Protein 6IYR (pdb70)

Solvent-accessible surface area: 16767 Å² total; per-residue (Å²): 135,6,1,0,49,18,67,30,19,11,3,6,14,20,10,159,109,83,120,48,3,80,30,74,0,32,156,23,0,79,101,0,123,68,60,58,83,13,149,15,39,90,17,16,28,64,38,27,173,111,178,90,38,76,122,12,30,0,0,2,8,7,112,69,56,101,25,0,30,95,5,1,44,12,6,23,123,75,42,127,44,100,21,25,17,116,12,35,47,27,173,10,2,88,99,0,0,0,1,0,0,5,63,26,0,57,19,63,14,0,0,37,95,0,37,132,19,0,57,14,0,36,62,48,3,56,79,0,33,107,15,2,65,101,54,18,154,30,55,8,56,48,0,0,107,56,44,178,85,27,29,31,40,152,111,12,11,0,21,6,0,0,1,5,0,0,2,1,0,0,0,43,0,0,119,33,0,35,0,67,15,30,0,0,1,0,23,12,14,0,0,2,0,0,0,9,28,1,15,0,1,34,32,33,29,0,0,44,0,2,1,32,4,0,71,2,0,76,38,3,41,55,116,6,0,16,0,39,2,48,22,30,17,105,50,0,99,138,48,14,80,93,47,39,138,104,7,15,14,0,2,13,15,0,28,97,32,2,16,0,1,6,47,60,34,0,0,84,79,0,51,46,15,0,133,178,90,71,27,147,8,117,101,38,149,23,70,21,2,4,10,2,34,38,0,100,128,3,98,77,91,1,42,80,33,1,89,57,16,66,25,119,85,19,152,22,67,0,1,0,1,18,73,24,116,70,24,78,0,75,68,0,62,13,50,11,0,10,107,2,0,55,56,20,4,92,0,23,79,1,0,94,44,0,14,133,134,31,11,0,1,0,1,2,0,0,1,35,30,54,13,30,115,5,1,73,51,0,6,96,65,65,62,24,96,11,28,23,13,13,1,0,99,120,115,74,0,6,7,57,39,0,0,25,4,0,0,51,0,18,0,42,15,1,61,13,61,21,93,29,11,132,100

Sequence (423 aa):
PAALTSALIPWTVSAKLPEALRGQAARLAEFTRGEGALRPADVAAALTRSRAALESRGVVLAEDREGFLTALDALAEAAPAAGVIEGGTVKGADRTVFVFPGQGSQWAGMAVELLDSSPVFASRLAECADALAPYVDWSLVDVLRQTEGAPGFDRVDVVQPALWAVMVSLAEVWRAAGVAPAAVIGHSQGEIAAAAVAGALSLGDAAKVSALRAKALLALAGKGGMVSVAEAADSVRERISAWGERLALASVNGPQSTVVSGDPGALDELMAACERDGVRARRINVDYASHGPQVEHIRAEVLSALSGIAPRTAEVPFLSTVTGEFVTGTDLDAEYWYRNLRNTVRFEDAVRTLLDRGHGAFVEASAHPVLTVGVQETIDAVGAPAVTQGTLRRDEGGAARFLTSLAEAWTHGVPVDWDTVRP

Structure (mmCIF, N/CA/C/O backbone):
data_6IYR
#
_entry.id   6IYR
#
_cell.length_a   123.244
_cell.length_b   123.244
_cell.length_c   78.532
_cell.angle_alpha   90.00
_cell.angle_beta   90.00
_cell.angle_gamma   90.00
#
_symmetry.space_group_name_H-M   'P 42 21 2'
#
loop_
_entity.id
_entity.type
_entity.pdbx_description
1 polymer 'Type I modular polyketide synthase'
2 non-polymer 'PHOSPHATE ION'
3 water water
#
loop_
_atom_site.group_PDB
_atom_site.id
_atom_site.type_symbol
_atom_site.label_atom_id
_atom_site.label_alt_id
_atom_site.label_comp_id
_atom_site.label_asym_id
_atom_site.label_entity_id
_atom_site.label_seq_id
_atom_site.pdbx_PDB_ins_code
_atom_site.Cartn_x
_atom_site.Cartn_y
_atom_site.Cartn_z
_atom_site.occupancy
_atom_site.B_iso_or_equiv
_atom_site.auth_seq_id
_atom_site.auth_comp_id
_atom_site.auth_asym_id
_atom_site.auth_atom_id
_atom_site.pdbx_PDB_model_num
ATOM 1 N N . PRO A 1 33 ? 116.273 72.924 -0.603 1.00 106.15 1 PRO A N 1
ATOM 2 C CA . PRO A 1 33 ? 116.961 73.884 -1.476 1.00 95.47 1 PRO A CA 1
ATOM 3 C C . PRO A 1 33 ? 118.441 74.055 -1.120 1.00 91.24 1 PRO A C 1
ATOM 4 O O . PRO A 1 33 ? 118.807 74.079 0.063 1.00 81.18 1 PRO A O 1
ATOM 8 N N . ALA A 1 34 ? 119.287 74.136 -2.143 1.00 66.96 2 ALA A N 1
ATOM 9 C CA . ALA A 1 34 ? 120.709 74.346 -1.933 1.00 63.57 2 ALA A CA 1
ATOM 10 C C . ALA A 1 34 ? 120.962 75.732 -1.341 1.00 38.74 2 ALA A C 1
ATOM 11 O O . ALA A 1 34 ? 120.321 76.724 -1.713 1.00 49.36 2 ALA A O 1
ATOM 13 N N . ALA A 1 35 ? 121.960 75.821 -0.491 1.00 39.53 3 ALA A N 1
ATOM 14 C CA . ALA A 1 35 ? 122.448 77.129 -0.079 1.00 37.37 3 ALA A CA 1
ATOM 15 C C . ALA A 1 35 ? 123.067 77.880 -1.262 1.00 50.26 3 ALA A C 1
ATOM 16 O O . ALA A 1 35 ? 122.742 79.053 -1.514 1.00 42.11 3 ALA A O 1
ATOM 18 N N . LEU A 1 36 ? 124.023 77.238 -1.934 1.00 38.82 4 LEU A N 1
ATOM 19 C CA . LEU A 1 36 ? 124.501 77.755 -3.197 1.00 41.14 4 LEU A CA 1
ATOM 20 C C . LEU A 1 36 ? 124.519 76.656 -4.229 1.00 47.95 4 LEU A C 1
ATOM 21 O O . LEU A 1 36 ? 124.857 75.509 -3.944 1.00 42.04 4 LEU A O 1
ATOM 26 N N . THR A 1 37 ? 124.440 77.087 -5.463 1.00 38.26 5 THR A N 1
ATOM 27 C CA . THR A 1 37 ? 124.535 76.185 -6.559 1.00 50.90 5 THR A CA 1
ATOM 28 C C . THR A 1 37 ? 125.431 76.840 -7.602 1.00 48.15 5 THR A C 1
ATOM 29 O O . THR A 1 37 ? 125.154 77.946 -8.061 1.00 56.71 5 THR A O 1
ATOM 33 N N . SER A 1 38 ? 126.590 76.234 -7.838 1.00 47.46 6 SER A N 1
ATOM 34 C CA . SER A 1 38 ? 127.631 76.884 -8.623 1.00 42.28 6 SER A CA 1
ATOM 35 C C . SER A 1 38 ? 128.466 75.884 -9.424 1.00 47.62 6 SER A C 1
ATOM 36 O O . SER A 1 38 ? 128.579 74.714 -9.046 1.00 40.51 6 SER A O 1
ATOM 39 N N . ALA A 1 39 ? 129.081 76.396 -10.491 1.00 43.51 7 ALA A N 1
ATOM 40 C CA . ALA A 1 39 ? 130.076 75.669 -11.306 1.00 50.72 7 ALA A CA 1
ATOM 41 C C . ALA A 1 39 ? 131.446 75.687 -10.660 1.00 45.24 7 ALA A C 1
ATOM 42 O O . ALA A 1 39 ? 132.288 74.860 -10.983 1.00 49.48 7 ALA A O 1
ATOM 44 N N . LEU A 1 40 ? 131.682 76.691 -9.811 1.00 42.77 8 LEU A N 1
ATOM 45 C CA . LEU A 1 40 ? 132.823 76.716 -8.881 1.00 40.92 8 LEU A CA 1
ATOM 46 C C . LEU A 1 40 ? 132.615 75.707 -7.775 1.00 38.86 8 LEU A C 1
ATOM 47 O O . LEU A 1 40 ? 131.632 75.784 -7.039 1.00 37.84 8 LEU A O 1
ATOM 52 N N . ILE A 1 41 ? 133.539 74.752 -7.675 1.00 40.66 9 ILE A N 1
ATOM 53 C CA . ILE A 1 41 ? 133.456 73.667 -6.715 1.00 37.17 9 ILE A CA 1
ATOM 54 C C . ILE A 1 41 ? 134.591 73.740 -5.675 1.00 39.15 9 ILE A C 1
ATOM 55 O O . ILE A 1 41 ? 135.745 73.968 -6.015 1.00 39.92 9 ILE A O 1
ATOM 60 N N . PRO A 1 42 ? 134.252 73.556 -4.392 1.00 40.56 10 PRO A N 1
ATOM 61 C CA . PRO A 1 42 ? 135.250 73.656 -3.346 1.00 40.25 10 PRO A CA 1
ATOM 62 C C . PRO A 1 42 ? 135.871 72.300 -3.060 1.00 36.44 10 PRO A C 1
ATOM 63 O O . PRO A 1 42 ? 135.142 71.323 -2.906 1.00 35.48 10 PRO A O 1
ATOM 67 N N . TRP A 1 43 ? 137.199 72.250 -2.945 1.00 30.96 11 TRP A N 1
ATOM 68 C CA . TRP A 1 43 ? 137.834 71.090 -2.369 1.00 39.68 11 TRP A CA 1
ATOM 69 C C . TRP A 1 43 ? 138.446 71.551 -1.090 1.00 35.84 11 TRP A C 1
ATOM 70 O O . TRP A 1 43 ? 139.190 72.547 -1.082 1.00 36.56 11 TRP A O 1
ATOM 81 N N . THR A 1 44 ? 138.199 70.798 -0.023 1.00 28.61 12 THR A N 1
ATOM 82 C CA . THR A 1 44 ? 138.696 71.149 1.280 1.00 35.77 12 THR A CA 1
ATOM 83 C C . THR A 1 44 ? 139.795 70.188 1.695 1.00 38.44 12 THR A C 1
ATOM 84 O O . THR A 1 44 ? 139.771 69.025 1.369 1.00 40.78 12 THR A O 1
ATOM 88 N N . VAL A 1 45 ? 140.797 70.706 2.364 1.00 37.41 13 VAL A N 1
ATOM 89 C CA . VAL A 1 45 ? 141.778 69.863 2.962 1.00 43.00 13 VAL A CA 1
ATOM 90 C C . VAL A 1 45 ? 142.143 70.435 4.331 1.00 50.71 13 VAL A C 1
ATOM 91 O O . VAL A 1 45 ? 141.942 71.631 4.577 1.00 43.76 13 VAL A O 1
ATOM 95 N N . SER A 1 46 ? 142.606 69.586 5.250 1.00 41.77 14 SER A N 1
ATOM 96 C CA . SER A 1 46 ? 143.129 70.078 6.520 1.00 46.88 14 SER A CA 1
ATOM 97 C C . SER A 1 46 ? 144.268 69.219 7.043 1.00 49.09 14 SER A C 1
ATOM 98 O O . SER A 1 46 ? 144.385 68.063 6.692 1.00 55.95 14 SER A O 1
ATOM 101 N N . ALA A 1 47 ? 145.064 69.770 7.943 1.00 49.97 15 ALA A N 1
ATOM 102 C CA . ALA A 1 47 ? 146.112 69.011 8.604 1.00 48.29 15 ALA A CA 1
ATOM 103 C C . ALA A 1 47 ? 146.307 69.560 10.008 1.00 62.49 15 ALA A C 1
ATOM 104 O O . ALA A 1 47 ? 145.657 70.525 10.416 1.00 47.33 15 ALA A O 1
ATOM 106 N N . LYS A 1 48 ? 147.260 68.989 10.726 1.00 53.58 16 LYS A N 1
ATOM 107 C CA . LYS A 1 48 ? 147.536 69.437 12.061 1.00 59.24 16 LYS A CA 1
ATOM 108 C C . LYS A 1 48 ? 148.420 70.646 12.030 1.00 52.93 16 LYS A C 1
ATOM 109 O O . LYS A 1 48 ? 148.352 71.466 12.921 1.00 57.10 16 LYS A O 1
ATOM 115 N N . LEU A 1 49 ? 149.193 70.823 10.970 1.00 49.84 17 LEU A N 1
ATOM 116 C CA . LEU A 1 49 ? 150.002 72.029 10.861 1.00 49.30 17 LEU A CA 1
ATOM 117 C C . LEU A 1 49 ? 150.017 72.601 9.458 1.00 45.70 17 LEU A C 1
ATOM 118 O O . LEU A 1 49 ? 149.745 71.891 8.500 1.00 52.21 17 LEU A O 1
ATOM 123 N N . PRO A 1 50 ? 150.433 73.868 9.330 1.00 44.71 18 PRO A N 1
ATOM 124 C CA . PRO A 1 50 ? 150.571 74.487 8.017 1.00 56.50 18 PRO A CA 1
ATOM 125 C C . PRO A 1 50 ? 151.365 73.602 7.056 1.00 59.36 18 PRO A C 1
ATOM 126 O O . PRO A 1 50 ? 150.863 73.227 6.002 1.00 54.81 18 PRO A O 1
ATOM 130 N N . GLU A 1 51 ? 152.529 73.151 7.501 1.00 57.76 19 GLU A N 1
ATOM 131 C CA . GLU A 1 51 ? 153.455 72.483 6.618 1.00 63.23 19 GLU A CA 1
ATOM 132 C C . GLU A 1 51 ? 152.854 71.190 6.106 1.00 55.10 19 GLU A C 1
ATOM 133 O O . GLU A 1 51 ? 152.984 70.873 4.929 1.00 49.72 19 GLU A O 1
ATOM 139 N N . ALA A 1 52 ? 152.195 70.439 6.980 1.00 45.26 20 ALA A N 1
ATOM 140 C CA . ALA A 1 52 ? 151.490 69.256 6.535 1.00 41.16 20 ALA A CA 1
ATOM 141 C C . ALA A 1 52 ? 150.282 69.600 5.654 1.00 48.33 20 ALA A C 1
ATOM 142 O O . ALA A 1 52 ? 149.907 68.801 4.796 1.00 38.53 20 ALA A O 1
ATOM 144 N N . LEU A 1 53 ? 149.617 70.728 5.921 1.00 43.19 21 LEU A N 1
ATOM 145 C CA . LEU A 1 53 ? 148.543 71.169 5.038 1.00 41.57 21 LEU A CA 1
ATOM 146 C C . LEU A 1 53 ? 149.103 71.284 3.627 1.00 38.08 21 LEU A C 1
ATOM 147 O O . LEU A 1 53 ? 148.459 70.883 2.674 1.00 37.79 21 LEU A O 1
ATOM 152 N N . ARG A 1 54 ? 150.267 71.907 3.498 1.00 38.91 22 ARG A N 1
ATOM 153 C CA . ARG A 1 54 ? 150.846 72.165 2.198 1.00 42.39 22 ARG A CA 1
ATOM 154 C C . ARG A 1 54 ? 151.224 70.853 1.508 1.00 47.72 22 ARG A C 1
ATOM 155 O O . ARG A 1 54 ? 151.089 70.719 0.292 1.00 44.33 22 ARG A O 1
ATOM 163 N N . GLY A 1 55 ? 151.584 69.860 2.311 1.00 41.33 23 GLY A N 1
ATOM 164 C CA . GLY A 1 55 ? 151.778 68.513 1.826 1.00 48.30 23 GLY A CA 1
ATOM 165 C C . GLY A 1 55 ? 150.519 67.854 1.306 1.00 47.11 23 GLY A C 1
ATOM 166 O O . GLY A 1 55 ? 150.544 67.097 0.334 1.00 43.72 23 GLY A O 1
ATOM 167 N N . GLN A 1 56 ? 149.428 68.016 2.020 1.00 43.95 24 GLN A N 1
ATOM 168 C CA . GLN A 1 56 ? 148.145 67.528 1.518 1.00 41.26 24 GLN A CA 1
ATOM 169 C C . GLN A 1 56 ? 147.773 68.162 0.181 1.00 40.06 24 GLN A C 1
ATOM 170 O O . GLN A 1 56 ? 147.221 67.510 -0.703 1.00 39.86 24 GLN A O 1
ATOM 176 N N . ALA A 1 57 ? 148.023 69.458 0.054 1.00 37.62 25 ALA A N 1
ATOM 177 C CA . ALA A 1 57 ? 147.800 70.140 -1.209 1.00 40.21 25 ALA A CA 1
ATOM 178 C C . ALA A 1 57 ? 148.629 69.510 -2.355 1.00 40.97 25 ALA A C 1
ATOM 179 O O . ALA A 1 57 ? 148.115 69.291 -3.442 1.00 36.01 25 ALA A O 1
ATOM 181 N N . ALA A 1 58 ? 149.875 69.159 -2.073 1.00 41.49 26 ALA A N 1
ATOM 182 C CA . ALA A 1 58 ? 150.761 68.576 -3.075 1.00 40.91 26 ALA A CA 1
ATOM 183 C C . ALA A 1 58 ? 150.329 67.178 -3.441 1.00 37.95 26 ALA A C 1
ATOM 184 O O . ALA A 1 58 ? 150.255 66.868 -4.611 1.00 41.87 26 ALA A O 1
ATOM 186 N N . ARG A 1 59 ? 149.927 66.377 -2.457 1.00 37.04 27 ARG A N 1
ATOM 187 C CA . ARG A 1 59 ? 149.383 65.055 -2.737 1.00 36.63 27 ARG A CA 1
ATOM 188 C C . ARG A 1 59 ? 148.156 65.142 -3.624 1.00 47.46 27 ARG A C 1
ATOM 189 O O . ARG A 1 59 ? 147.978 64.334 -4.528 1.00 36.46 27 ARG A O 1
ATOM 197 N N . LEU A 1 60 ? 147.275 66.079 -3.312 1.00 39.50 28 LEU A N 1
ATOM 198 C CA . LEU A 1 60 ? 146.075 66.256 -4.094 1.00 41.33 28 LEU A CA 1
ATOM 199 C C . LEU A 1 60 ? 146.439 66.677 -5.491 1.00 33.83 28 LEU A C 1
ATOM 200 O O . LEU A 1 60 ? 145.880 66.197 -6.431 1.00 29.62 28 LEU A O 1
ATOM 205 N N . ALA A 1 61 ? 147.416 67.559 -5.604 1.00 31.91 29 ALA A N 1
ATOM 206 C CA . ALA A 1 61 ? 147.877 68.038 -6.885 1.00 33.12 29 ALA A CA 1
ATOM 207 C C . ALA A 1 61 ? 148.457 66.890 -7.700 1.00 33.44 29 ALA A C 1
ATOM 208 O O . ALA A 1 61 ? 148.217 66.793 -8.876 1.00 33.87 29 ALA A O 1
ATOM 210 N N . GLU A 1 62 ? 149.195 65.998 -7.054 1.00 36.38 30 GLU A N 1
ATOM 211 C CA . GLU A 1 62 ? 149.770 64.859 -7.741 1.00 38.42 30 GLU A CA 1
ATOM 212 C C . GLU A 1 62 ? 148.660 63.980 -8.299 1.00 39.44 30 GLU A C 1
ATOM 213 O O . GLU A 1 62 ? 148.721 63.536 -9.426 1.00 36.36 30 GLU A O 1
ATOM 219 N N . PHE A 1 63 ? 147.622 63.770 -7.511 1.00 39.06 31 PHE A N 1
ATOM 220 C CA . PHE A 1 63 ? 146.511 62.981 -7.958 1.00 38.80 31 PHE A CA 1
ATOM 221 C C . PHE A 1 63 ? 145.790 63.586 -9.159 1.00 35.05 31 PHE A C 1
ATOM 222 O O . PHE A 1 63 ? 145.457 62.871 -10.085 1.00 37.50 31 PHE A O 1
ATOM 230 N N . THR A 1 64 ? 145.539 64.890 -9.147 1.00 33.71 32 THR A N 1
ATOM 231 C CA . THR A 1 64 ? 144.849 65.512 -10.274 1.00 34.23 32 THR A CA 1
ATOM 232 C C . THR A 1 64 ? 145.690 65.571 -11.535 1.00 33.79 32 THR A C 1
ATOM 233 O O . THR A 1 64 ? 145.177 65.529 -12.623 1.00 30.60 32 THR A O 1
ATOM 237 N N . ARG A 1 65 ? 146.996 65.645 -11.365 1.00 31.63 33 ARG A N 1
ATOM 238 C CA . ARG A 1 65 ? 147.905 65.684 -12.492 1.00 33.61 33 ARG A CA 1
ATOM 239 C C . ARG A 1 65 ? 147.783 64.421 -13.341 1.00 31.57 33 ARG A C 1
ATOM 240 O O . ARG A 1 65 ? 147.849 64.495 -14.541 1.00 36.36 33 ARG A O 1
ATOM 248 N N . GLY A 1 66 ? 147.631 63.269 -12.710 1.00 28.85 34 GLY A N 1
ATOM 249 C CA . GLY A 1 66 ? 147.494 62.034 -13.437 1.00 37.51 34 GLY A CA 1
ATOM 250 C C . GLY A 1 66 ? 146.063 61.622 -13.698 1.00 39.16 34 GLY A C 1
ATOM 251 O O . GLY A 1 66 ? 145.822 60.572 -14.248 1.00 34.83 34 GLY A O 1
ATOM 252 N N . GLU A 1 67 ? 145.117 62.420 -13.242 1.00 32.70 35 GLU A N 1
ATOM 253 C CA . GLU A 1 67 ? 143.713 62.071 -13.399 1.00 44.32 35 GLU A CA 1
ATOM 254 C C . GLU A 1 67 ? 143.022 62.035 -14.760 1.00 40.55 35 GLU A C 1
ATOM 255 O O . GLU A 1 67 ? 142.354 61.058 -15.057 1.00 66.60 35 GLU A O 1
ATOM 261 N N . GLY A 1 68 ? 143.195 63.022 -15.615 1.00 36.67 36 GLY A N 1
ATOM 262 C CA . GLY A 1 68 ? 142.520 62.932 -16.897 1.00 47.56 36 GLY A CA 1
ATOM 263 C C . GLY A 1 68 ? 141.030 63.208 -16.852 1.00 52.23 36 GLY A C 1
ATOM 264 O O . GLY A 1 68 ? 140.606 64.338 -17.021 1.00 54.89 36 GLY A O 1
ATOM 265 N N . ALA A 1 69 ? 140.217 62.174 -16.704 1.00 45.18 37 ALA A N 1
ATOM 266 C CA . ALA A 1 69 ? 138.775 62.376 -16.634 1.00 44.15 37 ALA A CA 1
ATOM 267 C C . ALA A 1 69 ? 138.298 62.630 -15.207 1.00 39.58 37 ALA A C 1
ATOM 268 O O . ALA A 1 69 ? 137.505 61.894 -14.680 1.00 50.35 37 ALA A O 1
ATOM 270 N N . LEU A 1 70 ? 138.751 63.712 -14.611 1.00 46.91 38 LEU A N 1
ATOM 271 C CA . LEU A 1 70 ? 138.418 64.035 -13.249 1.00 48.73 38 LEU A CA 1
ATOM 272 C C . LEU A 1 70 ? 136.977 64.455 -13.057 1.00 42.97 38 LEU A C 1
ATOM 273 O O . LEU A 1 70 ? 136.446 65.214 -13.841 1.00 38.50 38 LEU A O 1
ATOM 278 N N . ARG A 1 71 ? 136.354 63.940 -12.007 1.00 42.52 39 ARG A N 1
ATOM 279 C CA . ARG A 1 71 ? 135.001 64.367 -11.636 1.00 45.02 39 ARG A CA 1
ATOM 280 C C . ARG A 1 71 ? 135.048 65.238 -10.359 1.00 38.83 39 ARG A C 1
ATOM 281 O O . ARG A 1 71 ? 135.148 64.724 -9.255 1.00 44.95 39 ARG A O 1
ATOM 289 N N . PRO A 1 72 ? 135.092 66.563 -10.511 1.00 40.79 40 PRO A N 1
ATOM 290 C CA . PRO A 1 72 ? 135.433 67.413 -9.341 1.00 44.52 40 PRO A CA 1
ATOM 291 C C . PRO A 1 72 ? 134.409 67.379 -8.179 1.00 37.98 40 PRO A C 1
ATOM 292 O O . PRO A 1 72 ? 134.814 67.318 -7.012 1.00 43.16 40 PRO A O 1
ATOM 296 N N . ALA A 1 73 ? 133.128 67.214 -8.510 1.00 41.74 41 ALA A N 1
ATOM 297 C CA . ALA A 1 73 ? 132.103 66.955 -7.493 1.00 41.02 41 ALA A CA 1
ATOM 298 C C . ALA A 1 73 ? 132.372 65.681 -6.708 1.00 39.71 41 ALA A C 1
ATOM 299 O O . ALA A 1 73 ? 132.298 65.673 -5.467 1.00 46.16 41 ALA A O 1
ATOM 301 N N . ASP A 1 74 ? 132.867 64.651 -7.388 1.00 45.10 42 ASP A N 1
ATOM 302 C CA . ASP A 1 74 ? 133.202 63.399 -6.704 1.00 41.42 42 ASP A CA 1
ATOM 303 C C . ASP A 1 74 ? 134.372 63.603 -5.760 1.00 42.33 42 ASP A C 1
ATOM 304 O O . ASP A 1 74 ? 134.432 63.024 -4.679 1.00 47.13 42 ASP A O 1
ATOM 309 N N . VAL A 1 75 ? 135.375 64.335 -6.226 1.00 41.99 43 VAL A N 1
ATOM 310 C CA . VAL A 1 75 ? 136.530 64.612 -5.382 1.00 41.89 43 VAL A CA 1
ATOM 311 C C . VAL A 1 75 ? 136.107 65.383 -4.118 1.00 40.99 43 VAL A C 1
ATOM 312 O O . VAL A 1 75 ? 136.621 65.107 -3.016 1.00 40.97 43 VAL A O 1
ATOM 316 N N . ALA A 1 76 ? 135.291 66.428 -4.299 1.00 40.13 44 ALA A N 1
ATOM 317 C CA . ALA A 1 76 ? 134.906 67.285 -3.163 1.00 42.76 44 ALA A CA 1
ATOM 318 C C . ALA A 1 76 ? 134.173 66.457 -2.114 1.00 45.91 44 ALA A C 1
ATOM 319 O O . ALA A 1 76 ? 134.547 66.470 -0.945 1.00 48.71 44 ALA A O 1
ATOM 321 N N . ALA A 1 77 ? 133.195 65.673 -2.574 1.00 47.47 45 ALA A N 1
ATOM 322 C CA . ALA A 1 77 ? 132.491 64.695 -1.734 1.00 47.02 45 ALA A CA 1
ATOM 323 C C . ALA A 1 77 ? 133.479 63.880 -0.908 1.00 55.72 45 ALA A C 1
ATOM 324 O O . ALA A 1 77 ? 133.382 63.780 0.325 1.00 57.91 45 ALA A O 1
ATOM 326 N N . ALA A 1 78 ? 134.482 63.355 -1.598 1.00 55.38 46 ALA A N 1
ATOM 327 C CA . ALA A 1 78 ? 135.418 62.446 -0.995 1.00 44.38 46 ALA A CA 1
ATOM 328 C C . ALA A 1 78 ? 136.254 63.141 0.049 1.00 49.69 46 ALA A C 1
ATOM 329 O O . ALA A 1 78 ? 136.755 62.509 0.963 1.00 54.68 46 ALA A O 1
ATOM 331 N N . LEU A 1 79 ? 136.498 64.423 -0.147 1.00 46.88 47 LEU A N 1
ATOM 332 C CA . LEU A 1 79 ? 137.330 65.162 0.781 1.00 54.37 47 LEU A CA 1
ATOM 333 C C . LEU A 1 79 ? 136.611 65.481 2.088 1.00 48.65 47 LEU A C 1
ATOM 334 O O . LEU A 1 79 ? 137.241 65.568 3.122 1.00 58.07 47 LEU A O 1
ATOM 339 N N . THR A 1 80 ? 135.296 65.648 2.018 1.00 57.19 48 THR A N 1
ATOM 340 C CA . THR A 1 80 ? 134.487 65.989 3.190 1.00 63.78 48 THR A CA 1
ATOM 341 C C . THR A 1 80 ? 133.730 64.830 3.828 1.00 59.37 48 THR A C 1
ATOM 342 O O . THR A 1 80 ? 134.287 63.756 4.031 1.00 66.26 48 THR A O 1
ATOM 346 N N . ARG A 1 81 ? 132.459 65.093 4.138 1.00 30.00 49 ARG A N 1
ATOM 347 C CA . ARG A 1 81 ? 131.515 64.180 4.798 1.00 30.00 49 ARG A CA 1
ATOM 348 C C . ARG A 1 81 ? 131.919 63.785 6.220 1.00 30.00 49 ARG A C 1
ATOM 349 O O . ARG A 1 81 ? 132.100 64.643 7.092 1.00 30.00 49 ARG A O 1
ATOM 357 N N . SER A 1 82 ? 132.064 62.487 6.444 1.00 30.00 50 SER A N 1
ATOM 358 C CA . SER A 1 82 ? 132.385 61.971 7.767 1.00 30.00 50 SER A CA 1
ATOM 359 C C . SER A 1 82 ? 133.699 62.479 8.348 1.00 30.00 50 SER A C 1
ATOM 360 O O . SER A 1 82 ? 133.780 62.713 9.554 1.00 30.00 50 SER A O 1
ATOM 363 N N . ARG A 1 83 ? 134.722 62.658 7.518 1.00 30.00 51 ARG A N 1
ATOM 364 C CA . ARG A 1 83 ? 136.012 63.080 8.056 1.00 30.00 51 ARG A CA 1
ATOM 365 C C . ARG A 1 83 ? 135.927 64.407 8.797 1.00 30.00 51 ARG A C 1
ATOM 366 O O . ARG A 1 83 ? 135.396 65.398 8.287 1.00 30.00 51 ARG A O 1
ATOM 374 N N . ALA A 1 84 ? 136.495 64.412 10.000 1.00 30.00 52 ALA A N 1
ATOM 375 C CA . ALA A 1 84 ? 136.526 65.591 10.840 1.00 30.00 52 ALA A CA 1
ATOM 376 C C . ALA A 1 84 ? 137.793 66.291 10.442 1.00 30.00 52 ALA A C 1
ATOM 377 O O . ALA A 1 84 ? 138.864 65.696 10.381 1.00 30.00 52 ALA A O 1
ATOM 379 N N . ALA A 1 85 ? 137.653 67.571 10.173 1.00 69.86 53 ALA A N 1
ATOM 380 C CA . ALA A 1 85 ? 138.746 68.385 9.682 1.00 57.41 53 ALA A CA 1
ATOM 381 C C . ALA A 1 85 ? 139.611 68.936 10.802 1.00 57.24 53 ALA A C 1
ATOM 382 O O . ALA A 1 85 ? 139.116 69.336 11.840 1.00 53.97 53 ALA A O 1
ATOM 384 N N . LEU A 1 86 ? 140.910 68.966 10.551 1.00 46.92 54 LEU A N 1
ATOM 385 C CA . LEU A 1 86 ? 141.914 69.430 11.497 1.00 53.61 54 LEU A CA 1
ATOM 386 C C . LEU A 1 86 ? 142.095 70.946 11.594 1.00 46.37 54 LEU A C 1
ATOM 387 O O . LEU A 1 86 ? 141.477 71.684 10.864 1.00 62.26 54 LEU A O 1
ATOM 392 N N . GLU A 1 87 ? 142.911 71.385 12.542 1.00 49.34 55 GLU A N 1
ATOM 393 C CA . GLU A 1 87 ? 143.180 72.796 12.804 1.00 46.61 55 GLU A CA 1
ATOM 394 C C . GLU A 1 87 ? 143.733 73.690 11.687 1.00 52.49 55 GLU A C 1
ATOM 395 O O . GLU A 1 87 ? 143.364 74.840 11.598 1.00 44.45 55 GLU A O 1
ATOM 401 N N . SER A 1 88 ? 144.645 73.194 10.873 1.00 40.29 56 SER A N 1
ATOM 402 C CA . SER A 1 88 ? 145.196 74.006 9.814 1.00 41.59 56 SER A CA 1
ATOM 403 C C . SER A 1 88 ? 144.515 73.628 8.477 1.00 45.97 56 SER A C 1
ATOM 404 O O . SER A 1 88 ? 144.275 72.442 8.209 1.00 42.04 56 SER A O 1
ATOM 407 N N . ARG A 1 89 ? 143.926 74.619 7.800 1.00 41.70 57 ARG A N 1
ATOM 408 C CA . ARG A 1 89 ? 142.916 74.317 6.761 1.00 34.79 57 ARG A CA 1
ATOM 409 C C . ARG A 1 89 ? 143.114 75.083 5.459 1.00 37.20 57 ARG A C 1
ATOM 410 O O . ARG A 1 89 ? 143.712 76.170 5.436 1.00 38.23 57 ARG A O 1
ATOM 418 N N . GLY A 1 90 ? 142.588 74.510 4.372 1.00 30.92 58 GLY A N 1
ATOM 419 C CA . GLY A 1 90 ? 142.755 75.093 3.052 1.00 32.82 58 GLY A CA 1
ATOM 420 C C . GLY A 1 90 ? 141.586 74.712 2.174 1.00 27.24 58 GLY A C 1
ATOM 421 O O . GLY A 1 90 ? 140.957 73.670 2.370 1.00 29.67 58 GLY A O 1
ATOM 422 N N . VAL A 1 91 ? 141.217 75.613 1.268 1.00 29.00 59 VAL A N 1
ATOM 423 C CA . VAL A 1 91 ? 140.152 75.331 0.320 1.00 28.54 59 VAL A CA 1
ATOM 424 C C . VAL A 1 91 ? 140.619 75.817 -1.032 1.00 31.85 59 VAL A C 1
ATOM 425 O O . VAL A 1 91 ? 141.217 76.898 -1.137 1.00 33.36 59 VAL A O 1
ATOM 429 N N . VAL A 1 92 ? 140.360 75.033 -2.079 1.00 31.18 60 VAL A N 1
ATOM 430 C CA . VAL A 1 92 ? 140.530 75.571 -3.427 1.00 31.94 60 VAL A CA 1
ATOM 431 C C . VAL A 1 92 ? 139.241 75.523 -4.154 1.00 26.36 60 VAL A C 1
ATOM 432 O O . VAL A 1 92 ? 138.417 74.652 -3.898 1.00 32.60 60 VAL A O 1
ATOM 436 N N . LEU A 1 93 ? 138.995 76.549 -4.954 1.00 29.24 61 LEU A N 1
ATOM 437 C CA . LEU A 1 93 ? 137.734 76.655 -5.691 1.00 29.02 61 LEU A CA 1
ATOM 438 C C . LEU A 1 93 ? 138.124 76.665 -7.129 1.00 29.57 61 LEU A C 1
ATOM 439 O O . LEU A 1 93 ? 138.893 77.524 -7.528 1.00 30.43 61 LEU A O 1
ATOM 444 N N . ALA A 1 94 ? 137.463 75.863 -7.939 1.00 32.90 62 ALA A N 1
ATOM 445 C CA . ALA A 1 94 ? 137.721 75.933 -9.361 1.00 36.50 62 ALA A CA 1
ATOM 446 C C . ALA A 1 94 ? 136.609 75.186 -10.062 1.00 31.66 62 ALA A C 1
ATOM 447 O O . ALA A 1 94 ? 135.835 74.460 -9.429 1.00 32.35 62 ALA A O 1
ATOM 449 N N . GLU A 1 95 ? 136.494 75.462 -11.354 1.00 34.18 63 GLU A N 1
ATOM 450 C CA . GLU A 1 95 ? 135.442 74.941 -12.214 1.00 34.20 63 GLU A CA 1
ATOM 451 C C . GLU A 1 95 ? 135.883 73.718 -12.958 1.00 39.25 63 GLU A C 1
ATOM 452 O O . GLU A 1 95 ? 135.048 72.952 -13.378 1.00 43.64 63 GLU A O 1
ATOM 458 N N . ASP A 1 96 ? 137.189 73.525 -13.121 1.00 37.02 64 ASP A N 1
ATOM 459 C CA . ASP A 1 96 ? 137.707 72.363 -13.844 1.00 36.20 64 ASP A CA 1
ATOM 460 C C . ASP A 1 96 ? 139.047 71.851 -13.329 1.00 40.52 64 ASP A C 1
ATOM 461 O O . ASP A 1 96 ? 139.733 72.506 -12.548 1.00 33.51 64 ASP A O 1
ATOM 466 N N . ARG A 1 97 ? 139.466 70.724 -13.884 1.00 42.09 65 ARG A N 1
ATOM 467 C CA . ARG A 1 97 ? 140.760 70.126 -13.571 1.00 40.01 65 ARG A CA 1
ATOM 468 C C . ARG A 1 97 ? 141.901 71.115 -13.556 1.00 35.44 65 ARG A C 1
ATOM 469 O O . ARG A 1 97 ? 142.736 71.111 -12.657 1.00 34.99 65 ARG A O 1
ATOM 477 N N . GLU A 1 98 ? 141.994 71.908 -14.606 1.00 31.96 66 GLU A N 1
ATOM 478 C CA . GLU A 1 98 ? 143.132 72.759 -14.796 1.00 35.86 66 GLU A CA 1
ATOM 479 C C . GLU A 1 98 ? 143.118 73.861 -13.723 1.00 42.26 66 GLU A C 1
ATOM 480 O O . GLU A 1 98 ? 144.159 74.214 -13.177 1.00 38.61 66 GLU A O 1
ATOM 486 N N . GLY A 1 99 ? 141.921 74.311 -13.344 1.00 34.87 67 GLY A N 1
ATOM 487 C CA . GLY A 1 99 ? 141.773 75.322 -12.285 1.00 32.20 67 GLY A CA 1
ATOM 488 C C . GLY A 1 99 ? 142.180 74.779 -10.934 1.00 28.90 67 GLY A C 1
ATOM 489 O O . GLY A 1 99 ? 142.933 75.422 -10.207 1.00 34.24 67 GLY A O 1
ATOM 490 N N . PHE A 1 100 ? 141.775 73.546 -10.633 1.00 27.89 68 PHE A N 1
ATOM 491 C CA . PHE A 1 100 ? 142.254 72.883 -9.432 1.00 32.78 68 PHE A CA 1
ATOM 492 C C . PHE A 1 100 ? 143.756 72.733 -9.376 1.00 42.28 68 PHE A C 1
ATOM 493 O O . PHE A 1 100 ? 144.381 72.905 -8.318 1.00 33.63 68 PHE A O 1
ATOM 501 N N . LEU A 1 101 ? 144.362 72.484 -10.527 1.00 37.09 69 LEU A N 1
ATOM 502 C CA . LEU A 1 101 ? 145.816 72.339 -10.556 1.00 34.42 69 LEU A CA 1
ATOM 503 C C . LEU A 1 101 ? 146.498 73.648 -10.193 1.00 28.99 69 LEU A C 1
ATOM 504 O O . LEU A 1 101 ? 147.427 73.678 -9.388 1.00 31.76 69 LEU A O 1
ATOM 509 N N . THR A 1 102 ? 146.115 74.732 -10.862 1.00 29.67 70 THR A N 1
ATOM 510 C CA . THR A 1 102 ? 146.685 76.026 -10.594 1.00 37.59 70 THR A CA 1
ATOM 511 C C . THR A 1 102 ? 146.504 76.408 -9.131 1.00 38.20 70 THR A C 1
ATOM 512 O O . THR A 1 102 ? 147.418 76.932 -8.501 1.00 38.33 70 THR A O 1
ATOM 516 N N . ALA A 1 103 ? 145.324 76.143 -8.585 1.00 36.27 71 ALA A N 1
ATOM 517 C CA . ALA A 1 103 ? 145.044 76.541 -7.197 1.00 33.50 71 ALA A CA 1
ATOM 518 C C . ALA A 1 103 ? 145.807 75.662 -6.195 1.00 34.26 71 ALA A C 1
ATOM 519 O O . ALA A 1 103 ? 146.464 76.177 -5.299 1.00 33.90 71 ALA A O 1
ATOM 521 N N . LEU A 1 104 ? 145.868 74.356 -6.441 1.00 31.53 72 LEU A N 1
ATOM 522 C CA . LEU A 1 104 ? 146.598 73.476 -5.535 1.00 34.64 72 LEU A CA 1
ATOM 523 C C . LEU A 1 104 ? 148.112 73.697 -5.533 1.00 34.13 72 LEU A C 1
ATOM 524 O O . LEU A 1 104 ? 148.785 73.472 -4.540 1.00 33.10 72 LEU A O 1
ATOM 529 N N . ASP A 1 105 ? 148.668 74.049 -6.668 1.00 35.97 73 ASP A N 1
ATOM 530 C CA . ASP A 1 105 ? 150.091 74.255 -6.728 1.00 36.43 73 ASP A CA 1
ATOM 531 C C . ASP A 1 105 ? 150.423 75.508 -5.919 1.00 43.63 73 ASP A C 1
ATOM 532 O O . ASP A 1 105 ? 151.429 75.543 -5.204 1.00 36.48 73 ASP A O 1
ATOM 537 N N . ALA A 1 106 ? 149.570 76.529 -6.033 1.00 35.68 74 ALA A N 1
ATOM 538 C CA . ALA A 1 106 ? 149.756 77.741 -5.229 1.00 41.34 74 ALA A CA 1
ATOM 539 C C . ALA A 1 106 ? 149.615 77.443 -3.740 1.00 35.51 74 ALA A C 1
ATOM 540 O O . ALA A 1 106 ? 150.432 77.871 -2.931 1.00 44.15 74 ALA A O 1
ATOM 542 N N . LEU A 1 107 ? 148.598 76.674 -3.383 1.00 38.67 75 LEU A N 1
ATOM 543 C CA . LEU A 1 107 ? 148.404 76.297 -1.999 1.00 35.98 75 LEU A CA 1
ATOM 544 C C . LEU A 1 107 ? 149.615 75.533 -1.483 1.00 46.35 75 LEU A C 1
ATOM 545 O O . LEU A 1 107 ? 150.085 75.757 -0.361 1.00 41.94 75 LEU A O 1
ATOM 550 N N . ALA A 1 108 ? 150.184 74.661 -2.306 1.00 44.16 76 ALA A N 1
ATOM 551 C CA . ALA A 1 108 ? 151.235 73.788 -1.790 1.00 41.16 76 ALA A CA 1
ATOM 552 C C . ALA A 1 108 ? 152.521 74.575 -1.657 1.00 38.85 76 ALA A C 1
ATOM 553 O O . ALA A 1 108 ? 153.372 74.213 -0.870 1.00 48.58 76 ALA A O 1
ATOM 555 N N . GLU A 1 109 ? 152.628 75.697 -2.353 1.00 41.86 77 GLU A N 1
ATOM 556 C CA . GLU A 1 109 ? 153.833 76.520 -2.299 1.00 56.09 77 GLU A CA 1
ATOM 557 C C . GLU A 1 109 ? 153.655 77.771 -1.433 1.00 54.33 77 GLU A C 1
ATOM 558 O O . GLU A 1 109 ? 154.389 78.731 -1.593 1.00 55.67 77 GLU A O 1
ATOM 564 N N . ALA A 1 110 ? 152.598 77.813 -0.630 1.00 58.18 78 ALA A N 1
ATOM 565 C CA . ALA A 1 110 ? 152.203 79.039 0.059 1.00 51.55 78 ALA A CA 1
ATOM 566 C C . ALA A 1 110 ? 152.260 80.272 -0.823 1.00 53.79 78 ALA A C 1
ATOM 567 O O . ALA A 1 110 ? 152.694 81.325 -0.381 1.00 55.79 78 ALA A O 1
ATOM 569 N N . ALA A 1 111 ? 151.820 80.164 -2.066 1.00 50.40 79 ALA A N 1
ATOM 570 C CA . ALA A 1 111 ? 151.671 81.356 -2.868 1.00 54.98 79 ALA A CA 1
ATOM 571 C C . ALA A 1 111 ? 150.212 81.721 -2.883 1.00 51.93 79 ALA A C 1
ATOM 572 O O . ALA A 1 111 ? 149.349 80.880 -2.677 1.00 55.37 79 ALA A O 1
ATOM 574 N N . PRO A 1 112 ? 149.930 83.001 -3.073 1.00 55.57 80 PRO A N 1
ATOM 575 C CA . PRO A 1 112 ? 148.529 83.329 -2.950 1.00 58.79 80 PRO A CA 1
ATOM 576 C C . PRO A 1 112 ? 147.930 83.442 -4.331 1.00 55.43 80 PRO A C 1
ATOM 577 O O . PRO A 1 112 ? 148.625 83.821 -5.256 1.00 43.51 80 PRO A O 1
ATOM 581 N N . ALA A 1 113 ? 146.665 83.078 -4.485 1.00 48.47 81 ALA A N 1
ATOM 582 C CA . ALA A 1 113 ? 146.013 83.194 -5.772 1.00 50.08 81 ALA A CA 1
ATOM 583 C C . ALA A 1 113 ? 144.512 83.155 -5.572 1.00 48.51 81 ALA A C 1
ATOM 584 O O . ALA A 1 113 ? 144.024 82.630 -4.570 1.00 44.74 81 ALA A O 1
ATOM 586 N N . ALA A 1 114 ? 143.799 83.616 -6.590 1.00 51.62 82 ALA A N 1
ATOM 587 C CA . ALA A 1 114 ? 142.350 83.489 -6.674 1.00 52.04 82 ALA A CA 1
ATOM 588 C C . ALA A 1 114 ? 141.911 82.043 -6.470 1.00 48.41 82 ALA A C 1
ATOM 589 O O . ALA A 1 114 ? 142.637 81.108 -6.818 1.00 42.46 82 ALA A O 1
ATOM 591 N N . GLY A 1 115 ? 140.799 81.868 -5.770 1.00 41.19 83 GLY A N 1
ATOM 592 C CA . GLY A 1 115 ? 140.284 80.543 -5.442 1.00 40.58 83 GLY A CA 1
ATOM 593 C C . GLY A 1 115 ? 141.164 79.698 -4.542 1.00 31.43 83 GLY A C 1
ATOM 594 O O . GLY A 1 115 ? 140.922 78.514 -4.377 1.00 32.52 83 GLY A O 1
ATOM 595 N N . VAL A 1 116 ? 142.195 80.292 -3.968 1.00 37.58 84 VAL A N 1
ATOM 596 C CA . VAL A 1 116 ? 142.943 79.649 -2.906 1.00 33.38 84 VAL A CA 1
ATOM 597 C C . VAL A 1 116 ? 142.680 80.338 -1.577 1.00 37.26 84 VAL A C 1
ATOM 598 O O . VAL A 1 116 ? 143.031 81.483 -1.407 1.00 36.29 84 VAL A O 1
ATOM 602 N N . ILE A 1 117 ? 142.181 79.581 -0.607 1.00 35.99 85 ILE A N 1
ATOM 603 C CA . ILE A 1 117 ? 141.961 80.097 0.750 1.00 35.79 85 ILE A CA 1
ATOM 604 C C . ILE A 1 117 ? 142.651 79.196 1.767 1.00 29.72 85 ILE A C 1
ATOM 605 O O . ILE A 1 117 ? 142.471 77.989 1.744 1.00 33.90 85 ILE A O 1
ATOM 610 N N . GLU A 1 118 ? 143.344 79.794 2.727 1.00 27.21 86 GLU A N 1
ATOM 611 C CA . GLU A 1 118 ? 144.058 79.033 3.759 1.00 32.64 86 GLU A CA 1
ATOM 612 C C . GLU A 1 118 ? 143.962 79.785 5.086 1.00 37.63 86 GLU A C 1
ATOM 613 O O . GLU A 1 118 ? 143.984 81.017 5.125 1.00 34.53 86 GLU A O 1
ATOM 619 N N . GLY A 1 119 ? 143.851 79.042 6.171 1.00 42.32 87 GLY A N 1
ATOM 620 C CA . GLY A 1 119 ? 143.865 79.641 7.498 1.00 46.78 87 GLY A CA 1
ATOM 621 C C . GLY A 1 119 ? 143.808 78.552 8.542 1.00 44.72 87 GLY A C 1
ATOM 622 O O . GLY A 1 119 ? 143.601 77.384 8.206 1.00 39.21 87 GLY A O 1
ATOM 623 N N . GLY A 1 120 ? 143.897 78.957 9.808 1.00 36.25 88 GLY A N 1
ATOM 624 C CA . GLY A 1 120 ? 143.791 78.044 10.938 1.00 36.95 88 GLY A CA 1
ATOM 625 C C . GLY A 1 120 ? 142.599 78.333 11.831 1.00 37.13 88 GLY A C 1
ATOM 626 O O . GLY A 1 120 ? 142.180 79.477 11.948 1.00 36.37 88 GLY A O 1
ATOM 627 N N . THR A 1 121 ? 142.065 77.302 12.483 1.00 33.53 89 THR A N 1
ATOM 628 C CA . THR A 1 121 ? 140.812 77.455 13.221 1.00 32.99 89 THR A CA 1
ATOM 629 C C . THR A 1 121 ? 141.023 78.339 14.455 1.00 35.27 89 THR A C 1
ATOM 630 O O . THR A 1 121 ? 142.151 78.504 14.943 1.00 32.36 89 THR A O 1
ATOM 634 N N . VAL A 1 122 ? 139.941 78.962 14.908 1.00 35.64 90 VAL A N 1
ATOM 635 C CA . VAL A 1 122 ? 140.004 79.935 16.009 1.00 39.08 90 VAL A CA 1
ATOM 636 C C . VAL A 1 122 ? 139.014 79.520 17.094 1.00 32.29 90 VAL A C 1
ATOM 637 O O . VAL A 1 122 ? 137.886 79.133 16.790 1.00 37.27 90 VAL A O 1
ATOM 641 N N . LYS A 1 123 ? 139.471 79.499 18.345 1.00 37.95 91 LYS A N 1
ATOM 642 C CA . LYS A 1 123 ? 138.612 79.179 19.482 1.00 42.27 91 LYS A CA 1
ATOM 643 C C . LYS A 1 123 ? 137.367 80.076 19.488 1.00 40.45 91 LYS A C 1
ATOM 644 O O . LYS A 1 123 ? 137.461 81.296 19.330 1.00 38.03 91 LYS A O 1
ATOM 650 N N . GLY A 1 124 ? 136.205 79.445 19.562 1.00 36.02 92 GLY A N 1
ATOM 651 C CA . GLY A 1 124 ? 134.948 80.154 19.637 1.00 42.35 92 GLY A CA 1
ATOM 652 C C . GLY A 1 124 ? 134.416 80.596 18.289 1.00 43.02 92 GLY A C 1
ATOM 653 O O . GLY A 1 124 ? 133.377 81.233 18.220 1.00 34.67 92 GLY A O 1
ATOM 654 N N . ALA A 1 125 ? 135.046 80.148 17.209 1.00 36.90 93 ALA A N 1
ATOM 655 C CA . ALA A 1 125 ? 134.615 80.508 15.864 1.00 36.65 93 ALA A CA 1
ATOM 656 C C . ALA A 1 125 ? 133.279 79.914 15.514 1.00 31.76 93 ALA A C 1
ATOM 657 O O . ALA A 1 125 ? 132.508 80.470 14.709 1.00 28.98 93 ALA A O 1
ATOM 659 N N . ASP A 1 126 ? 132.942 78.812 16.162 1.00 33.83 94 ASP A N 1
ATOM 660 C CA . ASP A 1 126 ? 131.641 78.192 15.925 1.00 34.29 94 ASP A CA 1
ATOM 661 C C . ASP A 1 126 ? 130.527 78.902 16.676 1.00 33.88 94 ASP A C 1
ATOM 662 O O . ASP A 1 126 ? 129.358 78.591 16.520 1.00 33.41 94 ASP A O 1
ATOM 667 N N . ARG A 1 127 ? 130.885 79.776 17.587 1.00 28.82 95 ARG A N 1
ATOM 668 C CA . ARG A 1 127 ? 129.869 80.647 18.127 1.00 37.78 95 ARG A CA 1
ATOM 669 C C . ARG A 1 127 ? 129.828 81.936 17.346 1.00 31.94 95 ARG A C 1
ATOM 670 O O . ARG A 1 127 ? 130.196 83.004 17.826 1.00 31.00 95 ARG A O 1
ATOM 678 N N . THR A 1 128 ? 129.329 81.832 16.133 1.00 28.84 96 THR A N 1
ATOM 679 C CA . THR A 1 128 ? 129.613 82.881 15.189 1.00 34.21 96 THR A CA 1
ATOM 680 C C . THR A 1 128 ? 128.619 84.049 15.291 1.00 29.89 96 THR A C 1
ATOM 681 O O . THR A 1 128 ? 127.406 83.862 15.415 1.00 30.72 96 THR A O 1
ATOM 685 N N . VAL A 1 129 ? 129.174 85.260 15.318 1.00 31.08 97 VAL A N 1
ATOM 686 C CA . VAL A 1 129 ? 128.373 86.461 15.409 1.00 26.75 97 VAL A CA 1
ATOM 687 C C . VAL A 1 129 ? 128.031 87.000 14.030 1.00 26.46 97 VAL A C 1
ATOM 688 O O . VAL A 1 129 ? 128.933 87.181 13.178 1.00 27.77 97 VAL A O 1
ATOM 692 N N . PHE A 1 130 ? 126.748 87.191 13.757 1.00 21.76 98 PHE A N 1
ATOM 693 C CA . PHE A 1 130 ? 126.346 87.895 12.526 1.00 24.53 98 PHE A CA 1
ATOM 694 C C . PHE A 1 130 ? 126.269 89.439 12.751 1.00 28.32 98 PHE A C 1
ATOM 695 O O . PHE A 1 130 ? 125.560 89.916 13.652 1.00 27.67 98 PHE A O 1
ATOM 703 N N . VAL A 1 131 ? 126.907 90.187 11.850 1.00 25.98 99 VAL A N 1
ATOM 704 C CA . VAL A 1 131 ? 126.958 91.658 11.903 1.00 23.94 99 VAL A CA 1
ATOM 705 C C . VAL A 1 131 ? 126.147 92.294 10.780 1.00 28.47 99 VAL A C 1
ATOM 706 O O . VAL A 1 131 ? 126.266 91.904 9.617 1.00 27.07 99 VAL A O 1
ATOM 710 N N . PHE A 1 132 ? 125.247 93.212 11.125 1.00 25.66 100 PHE A N 1
ATOM 711 C CA . PHE A 1 132 ? 124.377 93.814 10.138 1.00 25.68 100 PHE A CA 1
ATOM 712 C C . PHE A 1 132 ? 124.639 95.327 10.110 1.00 28.62 100 PHE A C 1
ATOM 713 O O . PHE A 1 132 ? 124.262 96.042 11.039 1.00 26.38 100 PHE A O 1
ATOM 721 N N . PRO A 1 133 ? 125.356 95.805 9.088 1.00 26.56 101 PRO A N 1
ATOM 722 C CA . PRO A 1 133 ? 125.683 97.230 9.077 1.00 29.66 101 PRO A CA 1
ATOM 723 C C . PRO A 1 133 ? 124.508 98.073 8.686 1.00 26.64 101 PRO A C 1
ATOM 724 O O . PRO A 1 133 ? 123.443 97.546 8.316 1.00 22.56 101 PRO A O 1
ATOM 728 N N . GLY A 1 134 ? 124.746 99.385 8.692 1.00 28.54 102 GLY A N 1
ATOM 729 C CA . GLY A 1 134 ? 123.778 100.362 8.207 1.00 29.21 102 GLY A CA 1
ATOM 730 C C . GLY A 1 134 ? 124.092 100.766 6.767 1.00 33.41 102 GLY A C 1
ATOM 731 O O . GLY A 1 134 ? 124.337 99.951 5.888 1.00 31.61 102 GLY A O 1
ATOM 732 N N . GLN A 1 135 ? 124.257 102.056 6.585 1.00 33.06 103 GLN A N 1
ATOM 733 C CA . GLN A 1 135 ? 124.420 102.628 5.260 1.00 37.24 103 GLN A CA 1
ATOM 734 C C . GLN A 1 135 ? 125.816 102.335 4.724 1.00 32.60 103 GLN A C 1
ATOM 735 O O . GLN A 1 135 ? 126.739 101.974 5.486 1.00 34.12 103 GLN A O 1
ATOM 741 N N . GLY A 1 136 ? 125.972 102.523 3.415 1.00 31.21 104 GLY A N 1
ATOM 742 C CA . GLY A 1 136 ? 127.305 102.495 2.768 1.00 35.56 104 GLY A CA 1
ATOM 743 C C . GLY A 1 136 ? 127.590 101.195 2.004 1.00 45.16 104 GLY A C 1
ATOM 744 O O . GLY A 1 136 ? 128.559 101.108 1.284 1.00 40.82 104 GLY A O 1
ATOM 745 N N . SER A 1 137 ? 126.817 100.135 2.221 1.00 37.14 105 SER A N 1
ATOM 746 C CA . SER A 1 137 ? 127.151 98.858 1.562 1.00 40.77 105 SER A CA 1
ATOM 747 C C . SER A 1 137 ? 126.472 98.638 0.190 1.00 42.92 105 SER A C 1
ATOM 748 O O . SER A 1 137 ? 126.740 97.630 -0.481 1.00 40.14 105 SER A O 1
ATOM 751 N N . GLN A 1 138 ? 125.725 99.621 -0.313 1.00 32.11 106 GLN A N 1
ATOM 752 C CA . GLN A 1 138 ? 124.935 99.401 -1.513 1.00 31.58 106 GLN A CA 1
ATOM 753 C C . GLN A 1 138 ? 125.745 99.479 -2.820 1.00 26.44 106 GLN A C 1
ATOM 754 O O . GLN A 1 138 ? 126.646 100.257 -2.929 1.00 30.88 106 GLN A O 1
ATOM 760 N N . TRP A 1 139 ? 125.307 98.773 -3.842 1.00 31.33 107 TRP A N 1
ATOM 761 C CA . TRP A 1 139 ? 125.819 99.016 -5.186 1.00 29.99 107 TRP A CA 1
ATOM 762 C C . TRP A 1 139 ? 124.876 98.450 -6.201 1.00 30.70 107 TRP A C 1
ATOM 763 O O . TRP A 1 139 ? 124.165 97.470 -5.915 1.00 30.86 107 TRP A O 1
ATOM 774 N N . ALA A 1 140 ? 124.871 99.053 -7.389 1.00 29.65 108 ALA A N 1
ATOM 775 C CA . ALA A 1 140 ? 123.950 98.675 -8.429 1.00 33.41 108 ALA A CA 1
ATOM 776 C C . ALA A 1 140 ? 124.277 97.270 -8.843 1.00 37.31 108 ALA A C 1
ATOM 777 O O . ALA A 1 140 ? 125.375 97.008 -9.308 1.00 36.03 108 ALA A O 1
ATOM 779 N N . GLY A 1 141 ? 123.293 96.392 -8.750 1.00 34.34 109 GLY A N 1
ATOM 780 C CA . GLY A 1 141 ? 123.472 94.973 -9.036 1.00 31.44 109 GLY A CA 1
ATOM 781 C C . GLY A 1 141 ? 123.837 94.147 -7.813 1.00 32.85 109 GLY A C 1
ATOM 782 O O . GLY A 1 141 ? 124.036 92.947 -7.919 1.00 30.05 109 GLY A O 1
ATOM 783 N N . MET A 1 142 ? 123.852 94.750 -6.629 1.00 29.21 110 MET A N 1
ATOM 784 C CA . MET A 1 142 ? 124.194 93.994 -5.419 1.00 26.70 110 MET A CA 1
ATOM 785 C C . MET A 1 142 ? 123.324 92.742 -5.243 1.00 31.37 110 MET A C 1
ATOM 786 O O . MET A 1 142 ? 122.076 92.778 -5.385 1.00 35.24 110 MET A O 1
ATOM 791 N N . ALA A 1 143 ? 124.018 91.602 -5.226 1.00 30.64 111 ALA A N 1
ATOM 792 C CA . ALA A 1 143 ? 123.421 90.282 -4.941 1.00 35.32 111 ALA A CA 1
ATOM 793 C C . ALA A 1 143 ? 122.516 89.751 -6.032 1.00 31.49 111 ALA A C 1
ATOM 794 O O . ALA A 1 143 ? 121.910 88.704 -5.866 1.00 32.39 111 ALA A O 1
ATOM 796 N N . VAL A 1 144 ? 122.384 90.460 -7.134 1.00 26.46 112 VAL A N 1
ATOM 797 C CA . VAL A 1 144 ? 121.395 90.029 -8.111 1.00 34.90 112 VAL A CA 1
ATOM 798 C C . VAL A 1 144 ? 121.906 88.744 -8.806 1.00 39.66 112 VAL A C 1
ATOM 799 O O . VAL A 1 144 ? 121.125 87.865 -9.105 1.00 38.98 112 VAL A O 1
ATOM 803 N N . GLU A 1 145 ? 123.221 88.584 -8.910 1.00 33.85 113 GLU A N 1
ATOM 804 C CA . GLU A 1 145 ? 123.803 87.342 -9.450 1.00 43.40 113 GLU A CA 1
ATOM 805 C C . GLU A 1 145 ? 123.421 86.155 -8.581 1.00 44.17 113 GLU A C 1
ATOM 806 O O . GLU A 1 145 ? 123.195 85.062 -9.078 1.00 40.65 113 GLU A O 1
ATOM 812 N N . LEU A 1 146 ? 123.249 86.383 -7.282 1.00 39.67 114 LEU A N 1
ATOM 813 C CA . LEU A 1 146 ? 122.927 85.293 -6.378 1.00 31.73 114 LEU A CA 1
ATOM 814 C C . LEU A 1 146 ? 121.547 84.746 -6.620 1.00 37.63 114 LEU A C 1
ATOM 815 O O . LEU A 1 146 ? 121.238 83.627 -6.250 1.00 45.24 114 LEU A O 1
ATOM 820 N N . LEU A 1 147 ? 120.656 85.605 -7.071 1.00 39.12 115 LEU A N 1
ATOM 821 C CA . LEU A 1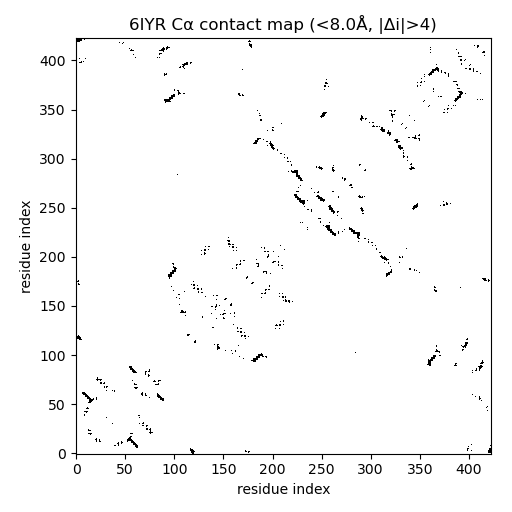 147 ? 119.330 85.165 -7.373 1.00 43.87 115 LEU A CA 1
ATOM 822 C C . LEU A 1 147 ? 119.391 83.865 -8.151 1.00 46.88 115 LEU A C 1
ATOM 823 O O . LEU A 1 147 ? 118.542 83.006 -7.971 1.00 48.40 115 LEU A O 1
ATOM 828 N N . ASP A 1 148 ? 120.399 83.707 -9.003 1.00 46.47 116 ASP A N 1
ATOM 829 C CA . ASP A 1 148 ? 120.432 82.537 -9.891 1.00 49.09 116 ASP A CA 1
ATOM 830 C C . ASP A 1 148 ? 121.202 81.376 -9.324 1.00 47.01 116 ASP A C 1
ATOM 831 O O . ASP A 1 148 ? 120.930 80.231 -9.640 1.00 66.79 116 ASP A O 1
ATOM 836 N N . SER A 1 149 ? 122.067 81.654 -8.367 1.00 44.77 117 SER A N 1
ATOM 837 C CA . SER A 1 149 ? 122.957 80.627 -7.869 1.00 44.79 117 SER A CA 1
ATOM 838 C C . SER A 1 149 ? 122.577 80.169 -6.468 1.00 44.47 117 SER A C 1
ATOM 839 O O . SER A 1 149 ? 123.379 79.506 -5.805 1.00 52.69 117 SER A O 1
ATOM 842 N N . SER A 1 150 ? 121.416 80.601 -5.977 1.00 36.98 118 SER A N 1
ATOM 843 C CA . SER A 1 150 ? 121.037 80.315 -4.607 1.00 37.37 118 SER A CA 1
ATOM 844 C C . SER A 1 150 ? 119.533 80.333 -4.461 1.00 42.75 118 SER A C 1
ATOM 845 O O . SER A 1 150 ? 118.933 81.408 -4.373 1.00 38.95 118 SER A O 1
ATOM 848 N N . PRO A 1 151 ? 118.908 79.147 -4.468 1.00 43.58 119 PRO A N 1
ATOM 849 C CA . PRO A 1 151 ? 117.493 79.036 -4.199 1.00 40.36 119 PRO A CA 1
ATOM 850 C C . PRO A 1 151 ? 117.110 79.664 -2.860 1.00 36.29 119 PRO A C 1
ATOM 851 O O . PRO A 1 151 ? 116.061 80.263 -2.756 1.00 40.92 119 PRO A O 1
ATOM 855 N N . VAL A 1 152 ? 117.962 79.528 -1.854 1.00 39.11 120 VAL A N 1
ATOM 856 C CA . VAL A 1 152 ? 117.665 80.080 -0.527 1.00 39.72 120 VAL A CA 1
ATOM 857 C C . VAL A 1 152 ? 117.642 81.616 -0.538 1.00 34.28 120 VAL A C 1
ATOM 858 O O . VAL A 1 152 ? 116.690 82.241 -0.064 1.00 32.78 120 VAL A O 1
ATOM 862 N N . PHE A 1 153 ? 118.634 82.222 -1.185 1.00 35.91 121 PHE A N 1
ATOM 863 C CA . PHE A 1 153 ? 118.598 83.669 -1.433 1.00 28.58 121 PHE A CA 1
ATOM 864 C C . PHE A 1 153 ? 117.376 84.098 -2.160 1.00 35.59 121 PHE A C 1
ATOM 865 O O . PHE A 1 153 ? 116.709 85.052 -1.756 1.00 37.26 121 PHE A O 1
ATOM 873 N N . ALA A 1 154 ? 117.026 83.375 -3.211 1.00 31.83 122 ALA A N 1
ATOM 874 C CA . ALA A 1 154 ? 115.988 83.866 -4.078 1.00 33.00 122 ALA A CA 1
ATOM 875 C C . ALA A 1 154 ? 114.667 83.809 -3.346 1.00 30.71 122 ALA A C 1
ATOM 876 O O . ALA A 1 154 ? 113.763 84.618 -3.588 1.00 29.28 122 ALA A O 1
ATOM 878 N N . SER A 1 155 ? 114.512 82.835 -2.474 1.00 32.81 123 SER A N 1
ATOM 879 C CA . SER A 1 155 ? 113.195 82.664 -1.913 1.00 38.08 123 SER A CA 1
ATOM 880 C C . SER A 1 155 ? 113.026 83.543 -0.658 1.00 28.86 123 SER A C 1
ATOM 881 O O . SER A 1 155 ? 111.960 84.092 -0.423 1.00 32.79 123 SER A O 1
ATOM 884 N N . ARG A 1 156 ? 114.097 83.730 0.094 1.00 27.39 124 ARG A N 1
ATOM 885 C CA . ARG A 1 156 ? 114.073 84.686 1.209 1.00 30.56 124 ARG A CA 1
ATOM 886 C C . ARG A 1 156 ? 113.909 86.128 0.738 1.00 34.49 124 ARG A C 1
ATOM 887 O O . ARG A 1 156 ? 113.115 86.884 1.291 1.00 36.51 124 ARG A O 1
ATOM 895 N N . LEU A 1 157 ? 114.574 86.477 -0.360 1.00 30.19 125 LEU A N 1
ATOM 896 C CA . LEU A 1 157 ? 114.439 87.802 -0.924 1.00 25.91 125 LEU A CA 1
ATOM 897 C C . LEU A 1 157 ? 113.042 88.027 -1.464 1.00 32.66 125 LEU A C 1
ATOM 898 O O . LEU A 1 157 ? 112.510 89.113 -1.304 1.00 28.61 125 LEU A O 1
ATOM 903 N N . ALA A 1 158 ? 112.387 86.988 -1.991 1.00 29.77 126 ALA A N 1
ATOM 904 C CA . ALA A 1 158 ? 111.003 87.144 -2.481 1.00 32.89 126 ALA A CA 1
ATOM 905 C C . ALA A 1 158 ? 110.040 87.306 -1.312 1.00 30.45 126 ALA A C 1
ATOM 906 O O . ALA A 1 158 ? 109.068 88.051 -1.401 1.00 31.76 126 ALA A O 1
ATOM 908 N N . GLU A 1 159 ? 110.344 86.648 -0.205 1.00 29.65 127 GLU A N 1
ATOM 909 C CA . GLU A 1 159 ? 109.593 86.893 1.024 1.00 35.99 127 GLU A CA 1
ATOM 910 C C . GLU A 1 159 ? 109.791 88.323 1.517 1.00 36.15 127 GLU A C 1
ATOM 911 O O . GLU A 1 159 ? 108.843 88.927 2.046 1.00 29.84 127 GLU A O 1
ATOM 917 N N . CYS A 1 160 ? 111.021 88.850 1.402 1.00 29.43 128 CYS A N 1
ATOM 918 C CA . CYS A 1 160 ? 111.269 90.222 1.849 1.00 30.43 128 CYS A CA 1
ATOM 919 C C . CYS A 1 160 ? 110.452 91.150 0.986 1.00 24.95 128 CYS A C 1
ATOM 920 O O . CYS A 1 160 ? 109.833 92.121 1.480 1.00 29.71 128 CYS A O 1
ATOM 923 N N . ALA A 1 161 ? 110.427 90.877 -0.312 1.00 26.69 129 ALA A N 1
ATOM 924 C CA . ALA A 1 161 ? 109.666 91.737 -1.236 1.00 28.20 129 ALA A CA 1
ATOM 925 C C . ALA A 1 161 ? 108.160 91.715 -0.892 1.00 30.70 129 ALA A C 1
ATOM 926 O O . ALA A 1 161 ? 107.485 92.755 -0.934 1.00 29.66 129 ALA A O 1
ATOM 928 N N . ASP A 1 162 ? 107.631 90.549 -0.524 1.00 34.23 130 ASP A N 1
ATOM 929 C CA . ASP A 1 162 ? 106.212 90.493 -0.110 1.00 35.16 130 ASP A CA 1
ATOM 930 C C . ASP A 1 162 ? 105.989 91.288 1.179 1.00 28.58 130 ASP A C 1
ATOM 931 O O . ASP A 1 162 ? 105.000 92.009 1.294 1.00 31.62 130 ASP A O 1
ATOM 936 N N . ALA A 1 163 ? 106.921 91.173 2.123 1.00 25.97 131 ALA A N 1
ATOM 937 C CA . ALA A 1 163 ? 106.801 91.877 3.381 1.00 29.09 131 ALA A CA 1
ATOM 938 C C . ALA A 1 163 ? 106.762 93.385 3.178 1.00 32.19 131 ALA A C 1
ATOM 939 O O . ALA A 1 163 ? 106.049 94.111 3.888 1.00 29.46 131 ALA A O 1
ATOM 941 N N . LEU A 1 164 ? 107.452 93.858 2.150 1.00 27.53 132 LEU A N 1
ATOM 942 C CA . LEU A 1 164 ? 107.634 95.284 1.928 1.00 28.08 132 LEU A CA 1
ATOM 943 C C . LEU A 1 164 ? 106.468 95.836 1.165 1.00 27.11 132 LEU A C 1
ATOM 944 O O . LEU A 1 164 ? 106.265 97.048 1.120 1.00 25.79 132 LEU A O 1
ATOM 949 N N . ALA A 1 165 ? 105.791 94.978 0.432 1.00 30.95 133 ALA A N 1
ATOM 950 C CA . ALA A 1 165 ? 104.903 95.450 -0.610 1.00 31.34 133 ALA A CA 1
ATOM 951 C C . ALA A 1 165 ? 103.731 96.332 -0.131 1.00 32.11 133 ALA A C 1
ATOM 952 O O . ALA A 1 165 ? 103.216 97.157 -0.899 1.00 30.20 133 ALA A O 1
ATOM 954 N N . PRO A 1 166 ? 103.278 96.151 1.113 1.00 28.54 134 PRO A N 1
ATOM 955 C CA . PRO A 1 166 ? 102.230 97.077 1.550 1.00 36.69 134 PRO A CA 1
ATOM 956 C C . PRO A 1 166 ? 102.757 98.484 1.718 1.00 35.03 134 PRO A C 1
ATOM 957 O O . PRO A 1 166 ? 102.003 99.446 1.691 1.00 35.66 134 PRO A O 1
ATOM 961 N N . TYR A 1 167 ? 104.067 98.625 1.775 1.00 28.36 135 TYR A N 1
ATOM 962 C CA . TYR A 1 167 ? 104.641 99.869 2.257 1.00 29.42 135 TYR A CA 1
ATOM 963 C C . TYR A 1 167 ? 105.369 100.669 1.183 1.00 33.94 135 TYR A C 1
ATOM 964 O O . TYR A 1 167 ? 105.750 101.816 1.394 1.00 28.58 135 TYR A O 1
ATOM 973 N N . VAL A 1 168 ? 105.626 100.043 0.061 1.00 26.60 136 VAL A N 1
ATOM 974 C CA . VAL A 1 168 ? 106.471 100.646 -0.934 1.00 30.58 136 VAL A CA 1
ATOM 975 C C . VAL A 1 168 ? 105.889 100.397 -2.322 1.00 31.63 136 VAL A C 1
ATOM 976 O O . VAL A 1 168 ? 105.225 99.391 -2.548 1.00 28.84 136 VAL A O 1
ATOM 980 N N . ASP A 1 169 ? 106.102 101.316 -3.257 1.00 36.52 137 ASP A N 1
ATOM 981 C CA . ASP A 1 169 ? 105.555 101.141 -4.589 1.00 36.22 137 ASP A CA 1
ATOM 982 C C . ASP A 1 169 ? 106.544 100.636 -5.629 1.00 41.50 137 ASP A C 1
ATOM 983 O O . ASP A 1 169 ? 106.129 100.153 -6.658 1.00 39.43 137 ASP A O 1
ATOM 988 N N . TRP A 1 170 ? 107.817 100.532 -5.269 1.00 37.87 138 TRP A N 1
ATOM 989 C CA . TRP A 1 170 ? 108.841 100.113 -6.245 1.00 31.63 138 TRP A CA 1
ATOM 990 C C . TRP A 1 170 ? 109.086 98.623 -6.152 1.00 31.54 138 TRP A C 1
ATOM 991 O O . TRP A 1 170 ? 108.693 97.977 -5.189 1.00 29.29 138 TRP A O 1
ATOM 1002 N N . SER A 1 171 ? 109.708 98.069 -7.180 1.00 36.36 139 SER A N 1
ATOM 1003 C CA . SER A 1 171 ? 110.024 96.662 -7.205 1.00 31.75 139 SER A CA 1
ATOM 1004 C C . SER A 1 171 ? 111.414 96.398 -6.596 1.00 24.43 139 SER A C 1
ATOM 1005 O O . SER A 1 171 ? 112.400 96.962 -7.056 1.00 27.35 139 SER A O 1
ATOM 1008 N N . LEU A 1 172 ? 111.511 95.478 -5.641 1.00 25.08 140 LEU A N 1
ATOM 1009 C CA . LEU A 1 172 ? 112.780 95.216 -4.954 1.00 29.27 140 LEU A CA 1
ATOM 1010 C C . LEU A 1 172 ? 113.891 94.779 -5.936 1.00 32.05 140 LEU A C 1
ATOM 1011 O O . LEU A 1 172 ? 115.034 95.300 -5.913 1.00 26.79 140 LEU A O 1
ATOM 1016 N N . VAL A 1 173 ? 113.588 93.780 -6.758 1.00 34.67 141 VAL A N 1
ATOM 1017 C CA . VAL A 1 173 ? 114.623 93.240 -7.638 1.00 33.10 141 VAL A CA 1
ATOM 1018 C C . VAL A 1 173 ? 115.046 94.291 -8.639 1.00 26.53 141 VAL A C 1
ATOM 1019 O O . VAL A 1 173 ? 116.247 94.468 -8.882 1.00 29.61 141 VAL A O 1
ATOM 1023 N N . ASP A 1 174 ? 114.091 95.087 -9.126 1.00 24.06 142 ASP A N 1
ATOM 1024 C CA . ASP A 1 174 ? 114.456 96.177 -10.028 1.00 26.20 142 ASP A CA 1
ATOM 1025 C C . ASP A 1 174 ? 115.330 97.254 -9.391 1.00 33.44 142 ASP A C 1
ATOM 1026 O O . ASP A 1 174 ? 116.207 97.828 -10.048 1.00 32.62 142 ASP A O 1
ATOM 1031 N N . VAL A 1 175 ? 115.076 97.566 -8.128 1.00 29.43 143 VAL A N 1
ATOM 1032 C CA . VAL A 1 175 ? 115.934 98.527 -7.422 1.00 30.25 143 VAL A CA 1
ATOM 1033 C C . VAL A 1 175 ? 117.325 97.932 -7.190 1.00 26.90 143 VAL A C 1
ATOM 1034 O O . VAL A 1 175 ? 118.331 98.631 -7.281 1.00 31.03 143 VAL A O 1
ATOM 1038 N N . LEU A 1 176 ? 117.409 96.670 -6.796 1.00 25.99 144 LEU A N 1
ATOM 1039 C CA . LEU A 1 176 ? 118.712 96.051 -6.616 1.00 29.50 144 LEU A CA 1
ATOM 1040 C C . LEU A 1 176 ? 119.527 96.121 -7.900 1.00 32.16 144 LEU A C 1
ATOM 1041 O O . LEU A 1 176 ? 120.736 96.362 -7.854 1.00 29.15 144 LEU A O 1
ATOM 1046 N N . ARG A 1 177 ? 118.870 95.884 -9.028 1.00 33.32 145 ARG A N 1
ATOM 1047 C CA . ARG A 1 177 ? 119.544 95.910 -10.332 1.00 39.62 145 ARG A CA 1
ATOM 1048 C C . ARG A 1 177 ? 119.789 97.346 -10.778 1.00 42.41 145 ARG A C 1
ATOM 1049 O O . ARG A 1 177 ? 120.591 97.600 -11.654 1.00 35.82 145 ARG A O 1
ATOM 1057 N N . GLN A 1 178 ? 119.037 98.283 -10.219 1.00 36.80 146 GLN A N 1
ATOM 1058 C CA . GLN A 1 178 ? 118.976 99.644 -10.757 1.00 35.83 146 GLN A CA 1
ATOM 1059 C C . GLN A 1 178 ? 118.595 99.670 -12.239 1.00 34.31 146 GLN A C 1
ATOM 1060 O O . G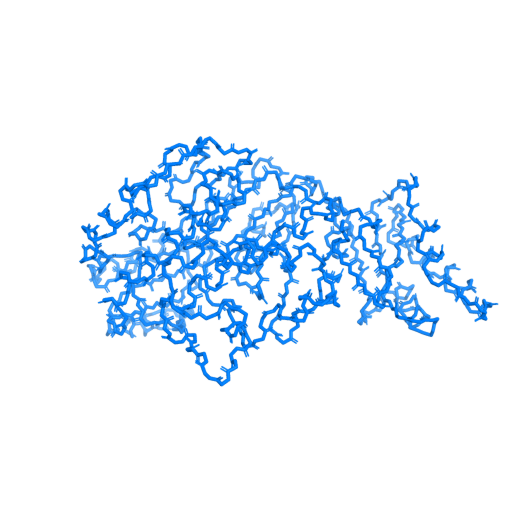LN A 1 178 ? 119.169 100.408 -13.017 1.00 34.03 146 GLN A O 1
ATOM 1066 N N . THR A 1 179 ? 117.634 98.832 -12.604 1.00 31.59 147 THR A N 1
ATOM 1067 C CA . THR A 1 179 ? 117.022 98.831 -13.920 1.00 39.27 147 THR A CA 1
ATOM 1068 C C . THR A 1 179 ? 116.389 100.177 -14.199 1.00 44.63 147 THR A C 1
ATOM 1069 O O . THR A 1 179 ? 115.802 100.783 -13.321 1.00 43.57 147 THR A O 1
ATOM 1073 N N . GLU A 1 180 ? 116.400 100.559 -15.470 1.00 41.35 148 GLU A N 1
ATOM 1074 C CA . GLU A 1 180 ? 115.620 101.680 -15.987 1.00 41.74 148 GLU A CA 1
ATOM 1075 C C . GLU A 1 180 ? 114.161 101.538 -15.547 1.00 41.88 148 GLU A C 1
ATOM 1076 O O . GLU A 1 180 ? 113.506 100.503 -15.779 1.00 41.52 148 GLU A O 1
ATOM 1082 N N . GLY A 1 181 ? 113.672 102.532 -14.831 1.00 34.67 149 GLY A N 1
ATOM 1083 C CA . GLY A 1 181 ? 112.308 102.457 -14.336 1.00 37.54 149 GLY A CA 1
ATOM 1084 C C . GLY A 1 181 ? 112.275 102.446 -12.836 1.00 28.74 149 GLY A C 1
ATOM 1085 O O . GLY A 1 181 ? 111.267 102.825 -12.252 1.00 33.62 149 GLY A O 1
ATOM 1086 N N . ALA A 1 182 ? 113.326 101.931 -12.211 1.00 31.06 150 ALA A N 1
ATOM 1087 C CA . ALA A 1 182 ? 113.377 101.853 -10.767 1.00 32.40 150 ALA A CA 1
ATOM 1088 C C . ALA A 1 182 ? 113.947 103.159 -10.217 1.00 34.27 150 ALA A C 1
ATOM 1089 O O . ALA A 1 182 ? 114.790 103.810 -10.820 1.00 30.13 150 ALA A O 1
ATOM 1091 N N . PRO A 1 183 ? 113.576 103.475 -8.992 1.00 29.52 151 PRO A N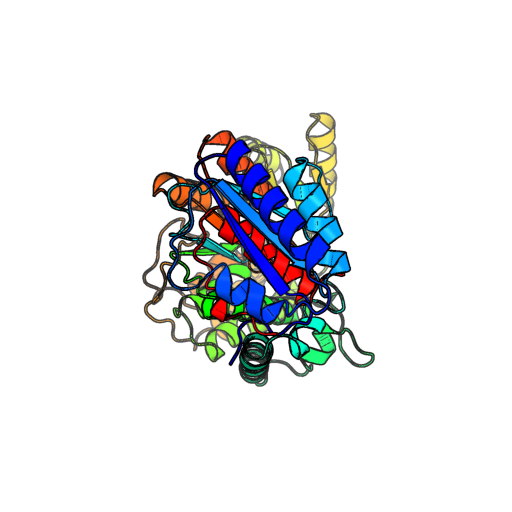 1
ATOM 1092 C CA . PRO A 1 183 ? 114.179 104.626 -8.335 1.00 25.39 151 PRO A CA 1
ATOM 1093 C C . PRO A 1 183 ? 115.600 104.332 -7.923 1.00 28.42 151 PRO A C 1
ATOM 1094 O O . PRO A 1 183 ? 115.979 103.171 -7.792 1.00 27.76 151 PRO A O 1
ATOM 1098 N N . GLY A 1 184 ? 116.338 105.376 -7.577 1.00 31.77 152 GLY A N 1
ATOM 1099 C CA . GLY A 1 184 ? 117.758 105.244 -7.239 1.00 30.72 152 GLY A CA 1
ATOM 1100 C C . GLY A 1 184 ? 118.050 105.100 -5.761 1.00 31.52 152 GLY A C 1
ATOM 1101 O O . GLY A 1 184 ? 117.197 105.320 -4.907 1.00 31.07 152 GLY A O 1
ATOM 1102 N N . PHE A 1 185 ? 119.313 104.848 -5.466 1.00 24.99 153 PHE A N 1
ATOM 1103 C CA . PHE A 1 185 ? 119.772 104.707 -4.122 1.00 27.65 153 PHE A CA 1
ATOM 1104 C C . PHE A 1 185 ? 119.916 106.053 -3.416 1.00 31.12 153 PHE A C 1
ATOM 1105 O O . PHE A 1 185 ? 120.148 106.075 -2.231 1.00 29.15 153 PHE A O 1
ATOM 1113 N N . ASP A 1 186 ? 119.757 107.148 -4.149 1.00 29.65 154 ASP A N 1
ATOM 1114 C CA . ASP A 1 186 ? 119.860 108.491 -3.596 1.00 40.39 154 ASP A CA 1
ATOM 1115 C C . ASP A 1 186 ? 118.590 108.829 -2.821 1.00 35.30 154 ASP A C 1
ATOM 1116 O O . ASP A 1 186 ? 118.540 109.838 -2.166 1.00 34.61 154 ASP A O 1
ATOM 1121 N N . ARG A 1 187 ? 117.609 107.945 -2.798 1.00 28.25 155 ARG A N 1
ATOM 1122 C CA . ARG A 1 187 ? 116.461 108.142 -1.941 1.00 26.50 155 ARG A CA 1
ATOM 1123 C C . ARG A 1 187 ? 116.595 107.250 -0.727 1.00 32.44 155 ARG A C 1
ATOM 1124 O O . ARG A 1 187 ? 116.630 106.016 -0.850 1.00 23.84 155 ARG A O 1
ATOM 1132 N N . VAL A 1 188 ? 116.551 107.868 0.454 1.00 23.20 156 VAL A N 1
ATOM 1133 C CA . VAL A 1 188 ? 116.666 107.127 1.702 1.00 27.83 156 VAL A CA 1
ATOM 1134 C C . VAL A 1 188 ? 115.529 106.091 1.876 1.00 22.93 156 VAL A C 1
ATOM 1135 O O . VAL A 1 188 ? 115.761 105.014 2.420 1.00 23.87 156 VAL A O 1
ATOM 1139 N N . ASP A 1 189 ? 114.358 106.375 1.323 1.00 21.60 157 ASP A N 1
ATOM 1140 C CA . ASP A 1 189 ? 113.214 105.497 1.447 1.00 25.49 157 ASP A CA 1
ATOM 1141 C C . ASP A 1 189 ? 113.321 104.325 0.510 1.00 25.83 157 ASP A C 1
ATOM 1142 O O . ASP A 1 189 ? 112.537 103.426 0.604 1.00 25.47 157 ASP A O 1
ATOM 1147 N N . VAL A 1 190 ? 114.261 104.380 -0.425 1.00 26.10 158 VAL A N 1
ATOM 1148 C CA . VAL A 1 190 ? 114.539 103.263 -1.353 1.00 25.05 158 VAL A CA 1
ATOM 1149 C C . VAL A 1 190 ? 115.718 102.458 -0.827 1.00 24.21 158 VAL A C 1
ATOM 1150 O O . VAL A 1 190 ? 115.639 101.228 -0.673 1.00 25.18 158 VAL A O 1
ATOM 1154 N N . VAL A 1 191 ? 116.811 103.142 -0.511 1.00 24.88 159 VAL A N 1
ATOM 1155 C CA . VAL A 1 191 ? 118.035 102.431 -0.240 1.00 22.66 159 VAL A CA 1
ATOM 1156 C C . VAL A 1 191 ? 117.931 101.624 1.038 1.00 27.40 159 VAL A C 1
ATOM 1157 O O . VAL A 1 191 ? 118.482 100.538 1.102 1.00 20.47 159 VAL A O 1
ATOM 1161 N N . GLN A 1 192 ? 117.301 102.171 2.080 1.00 24.05 160 GLN A N 1
ATOM 1162 C CA . GLN A 1 192 ? 117.337 101.513 3.381 1.00 21.92 160 GLN A CA 1
ATOM 1163 C C . GLN A 1 192 ? 116.594 100.155 3.383 1.00 20.83 160 GLN A C 1
ATOM 1164 O O . GLN A 1 192 ? 117.124 99.148 3.847 1.00 24.15 160 GLN A O 1
ATOM 1170 N N . PRO A 1 193 ? 115.389 100.107 2.819 1.00 19.73 161 PRO A N 1
ATOM 1171 C CA . PRO A 1 193 ? 114.670 98.838 2.800 1.00 22.68 161 PRO A CA 1
ATOM 1172 C C . PRO A 1 193 ? 115.286 97.801 1.837 1.00 26.60 161 PRO A C 1
ATOM 1173 O O . PRO A 1 193 ? 115.147 96.597 2.069 1.00 24.79 161 PRO A O 1
ATOM 1177 N N . ALA A 1 194 ? 115.863 98.271 0.731 1.00 25.78 162 ALA A N 1
ATOM 1178 C CA . ALA A 1 194 ? 116.560 97.392 -0.216 1.00 23.77 162 ALA A CA 1
ATOM 1179 C C . ALA A 1 194 ? 117.740 96.715 0.499 1.00 24.06 162 ALA A C 1
ATOM 1180 O O . ALA A 1 194 ? 117.942 95.480 0.452 1.00 24.40 162 ALA A O 1
ATOM 1182 N N . LEU A 1 195 ? 118.479 97.508 1.257 1.00 23.45 163 LEU A N 1
ATOM 1183 C CA . LEU A 1 195 ? 119.592 96.954 2.012 1.00 22.60 163 LEU A CA 1
ATOM 1184 C C . LEU A 1 195 ? 119.103 96.004 3.104 1.00 26.87 163 LEU A C 1
ATOM 1185 O O . LEU A 1 195 ? 119.719 95.007 3.376 1.00 22.13 163 LEU A O 1
ATOM 1190 N N . TRP A 1 196 ? 118.046 96.389 3.793 1.00 23.64 164 TRP A N 1
ATOM 1191 C CA . TRP A 1 196 ? 117.423 95.527 4.771 1.00 22.58 164 TRP A CA 1
ATOM 1192 C C . TRP A 1 196 ? 117.183 94.119 4.163 1.00 21.67 164 TRP A C 1
ATOM 1193 O O . TRP A 1 196 ? 117.533 93.112 4.776 1.00 21.27 164 TRP A O 1
ATOM 1204 N N . ALA A 1 197 ? 116.519 94.081 3.022 1.00 22.38 165 ALA A N 1
ATOM 1205 C CA . ALA A 1 197 ? 116.115 92.844 2.385 1.00 25.04 165 ALA A CA 1
ATOM 1206 C C . ALA A 1 197 ? 117.298 92.010 1.945 1.00 28.29 165 ALA A C 1
ATOM 1207 O O . ALA A 1 197 ? 117.318 90.789 2.162 1.00 24.84 165 ALA A O 1
ATOM 1209 N N . VAL A 1 198 ? 118.342 92.683 1.476 1.00 25.04 166 VAL A N 1
ATOM 1210 C CA . VAL A 1 198 ? 119.584 91.997 1.119 1.00 25.51 166 VAL A CA 1
ATOM 1211 C C . VAL A 1 198 ? 120.230 91.368 2.326 1.00 30.08 166 VAL A C 1
ATOM 1212 O O . VAL A 1 198 ? 120.598 90.199 2.293 1.00 26.65 166 VAL A O 1
ATOM 1216 N N . MET A 1 199 ? 120.362 92.122 3.402 1.00 24.93 167 MET A N 1
ATOM 1217 C CA . MET A 1 199 ? 121.015 91.595 4.591 1.00 21.80 167 MET A CA 1
ATOM 1218 C C . MET A 1 199 ? 120.227 90.442 5.242 1.00 28.42 167 MET A C 1
ATOM 1219 O O . MET A 1 199 ? 120.813 89.412 5.670 1.00 27.92 167 MET A O 1
ATOM 1224 N N . VAL A 1 200 ? 118.912 90.589 5.314 1.00 25.02 168 VAL A N 1
ATOM 1225 C CA . VAL A 1 200 ? 118.082 89.499 5.834 1.00 26.73 168 VAL A CA 1
ATOM 1226 C C . VAL A 1 200 ? 118.284 88.248 4.960 1.00 28.64 168 VAL A C 1
ATOM 1227 O O . VAL A 1 200 ? 118.402 87.151 5.456 1.00 26.53 168 VAL A O 1
ATOM 1231 N N . SER A 1 201 ? 118.446 88.444 3.668 1.00 28.95 169 SER A N 1
ATOM 1232 C CA . SER A 1 201 ? 118.477 87.323 2.764 1.00 29.26 169 SER A CA 1
ATOM 1233 C C . SER A 1 201 ? 119.839 86.689 2.685 1.00 30.57 169 SER A C 1
ATOM 1234 O O . SER A 1 201 ? 119.918 85.478 2.675 1.00 29.12 169 SER A O 1
ATOM 1237 N N . LEU A 1 202 ? 120.905 87.482 2.818 1.00 30.81 170 LEU A N 1
ATOM 1238 C CA . LEU A 1 202 ? 122.244 86.933 2.890 1.00 29.30 170 LEU A CA 1
ATOM 1239 C C . LEU A 1 202 ? 122.419 86.100 4.152 1.00 37.38 170 LEU A C 1
ATOM 1240 O O . LEU A 1 202 ? 123.151 85.102 4.165 1.00 29.94 170 LEU A O 1
ATOM 1245 N N . ALA A 1 203 ? 121.810 86.538 5.253 1.00 34.63 171 ALA A N 1
ATOM 1246 C CA . ALA A 1 203 ? 121.988 85.846 6.528 1.00 30.93 171 ALA A CA 1
ATOM 1247 C C . ALA A 1 203 ? 121.422 84.416 6.466 1.00 30.85 171 ALA A C 1
ATOM 1248 O O . ALA A 1 203 ? 121.921 83.503 7.111 1.00 30.72 171 ALA A O 1
ATOM 1250 N N . GLU A 1 204 ? 120.302 84.289 5.774 1.00 28.13 172 GLU A N 1
ATOM 1251 C CA . GLU A 1 204 ? 119.620 83.036 5.599 1.00 31.88 172 GLU A CA 1
ATOM 1252 C C . GLU A 1 204 ? 120.422 82.061 4.727 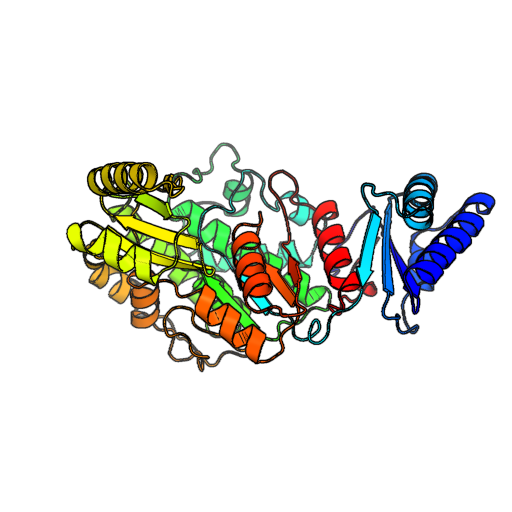1.00 36.21 172 GLU A C 1
ATOM 1253 O O . GLU A 1 204 ? 120.463 80.891 5.027 1.00 30.50 172 GLU A O 1
ATOM 1259 N N . VAL A 1 205 ? 121.190 82.571 3.771 1.00 29.70 173 VAL A N 1
ATOM 1260 C CA . VAL A 1 205 ? 122.169 81.715 3.040 1.00 30.93 173 VAL A CA 1
ATOM 1261 C C . VAL A 1 205 ? 123.239 81.192 3.944 1.00 29.59 173 VAL A C 1
ATOM 1262 O O . VAL A 1 205 ? 123.503 80.016 3.942 1.00 31.06 173 VAL A O 1
ATOM 1266 N N . TRP A 1 206 ? 123.763 82.026 4.835 1.00 26.49 174 TRP A N 1
ATOM 1267 C CA . TRP A 1 206 ? 124.739 81.559 5.784 1.00 23.47 174 TRP A CA 1
ATOM 1268 C C . TRP A 1 206 ? 124.134 80.457 6.647 1.00 37.71 174 TRP A C 1
ATOM 1269 O O . TRP A 1 206 ? 124.727 79.394 6.824 1.00 30.94 174 TRP A O 1
ATOM 1280 N N . ARG A 1 207 ? 122.891 80.677 7.091 1.00 31.19 175 ARG A N 1
ATOM 1281 C CA . ARG A 1 207 ? 122.154 79.717 7.911 1.00 37.89 175 ARG A CA 1
ATOM 1282 C C . ARG A 1 207 ? 121.891 78.401 7.192 1.00 34.68 175 ARG A C 1
ATOM 1283 O O . ARG A 1 207 ? 122.143 77.349 7.726 1.00 35.99 175 ARG A O 1
ATOM 1291 N N . ALA A 1 208 ? 121.413 78.480 5.966 1.00 31.31 176 ALA A N 1
ATOM 1292 C CA . ALA A 1 208 ? 121.202 77.291 5.121 1.00 35.41 176 ALA A CA 1
ATOM 1293 C C . ALA A 1 208 ? 122.499 76.492 4.892 1.00 37.80 176 ALA A C 1
ATOM 1294 O O . ALA A 1 208 ? 122.471 75.278 4.671 1.00 43.25 176 ALA A O 1
ATOM 1296 N N . ALA A 1 209 ? 123.629 77.176 4.934 1.00 33.65 177 ALA A N 1
ATOM 1297 C CA . ALA A 1 209 ? 124.924 76.563 4.703 1.00 30.54 177 ALA A CA 1
ATOM 1298 C C . ALA A 1 209 ? 125.490 76.029 6.004 1.00 34.01 177 ALA A C 1
ATOM 1299 O O . ALA A 1 209 ? 126.668 75.676 6.113 1.00 35.58 177 ALA A O 1
ATOM 1301 N N . GLY A 1 210 ? 124.662 76.009 7.027 1.00 33.42 178 GLY A N 1
ATOM 1302 C CA . GLY A 1 210 ? 125.040 75.372 8.265 1.00 31.34 178 GLY A CA 1
ATOM 1303 C C . GLY A 1 210 ? 125.602 76.300 9.311 1.00 34.65 178 GLY A C 1
ATOM 1304 O O . GLY A 1 210 ? 126.068 75.842 10.341 1.00 31.50 178 GLY A O 1
ATOM 1305 N N . VAL A 1 211 ? 125.626 77.604 9.041 1.00 30.91 179 VAL A N 1
ATOM 1306 C CA . VAL A 1 211 ? 126.220 78.533 9.983 1.00 32.99 179 VAL A CA 1
ATOM 1307 C C . VAL A 1 211 ? 125.112 79.236 10.754 1.00 37.13 179 VAL A C 1
ATOM 1308 O O . VAL A 1 211 ? 124.552 80.213 10.293 1.00 36.02 179 VAL A O 1
ATOM 1312 N N . ALA A 1 212 ? 124.781 78.710 11.922 1.00 41.34 180 ALA A N 1
ATOM 1313 C CA . ALA A 1 212 ? 123.705 79.265 12.718 1.00 40.89 180 ALA A CA 1
ATOM 1314 C C . ALA A 1 212 ? 124.281 80.366 13.627 1.00 32.85 180 ALA A C 1
ATOM 1315 O O . ALA A 1 212 ? 125.379 80.241 14.162 1.00 34.65 180 ALA A O 1
ATOM 1317 N N . PRO A 1 213 ? 123.624 81.515 13.685 1.00 31.78 181 PRO A N 1
ATOM 1318 C CA . PRO A 1 213 ? 124.294 82.508 14.520 1.00 32.00 181 PRO A CA 1
ATOM 1319 C C . PRO A 1 213 ? 124.205 82.187 15.997 1.00 28.61 181 PRO A C 1
ATOM 1320 O O . PRO A 1 213 ? 123.128 81.937 16.490 1.00 30.23 181 PRO A O 1
ATOM 1324 N N . ALA A 1 214 ? 125.276 82.454 16.730 1.00 32.60 182 ALA A N 1
ATOM 1325 C CA . ALA A 1 214 ? 125.224 82.459 18.187 1.00 29.79 182 ALA A CA 1
ATOM 1326 C C . ALA A 1 214 ? 124.766 83.797 18.752 1.00 31.38 182 ALA A C 1
ATOM 1327 O O . ALA A 1 214 ? 124.352 83.888 19.917 1.00 29.68 182 ALA A O 1
ATOM 1329 N N . ALA A 1 215 ? 124.899 84.839 17.944 1.00 28.02 183 ALA A N 1
ATOM 1330 C CA . ALA A 1 215 ? 124.372 86.151 18.296 1.00 29.43 183 ALA A CA 1
ATOM 1331 C C . ALA A 1 215 ? 124.363 87.062 17.068 1.00 32.88 183 ALA A C 1
ATOM 1332 O O . ALA A 1 215 ? 125.058 86.786 16.075 1.00 30.68 183 ALA A O 1
ATOM 1334 N N . VAL A 1 216 ? 123.490 88.066 17.117 1.00 27.96 184 VAL A N 1
ATOM 1335 C CA . VAL A 1 216 ? 123.417 89.121 16.114 1.00 25.52 184 VAL A CA 1
ATOM 1336 C C . VAL A 1 216 ? 123.673 90.511 16.709 1.00 33.12 184 VAL A C 1
ATOM 1337 O O . VAL A 1 216 ? 123.381 90.826 17.879 1.00 28.53 184 VAL A O 1
ATOM 1341 N N . ILE A 1 217 ? 124.312 91.330 15.901 1.00 29.36 185 ILE A N 1
ATOM 1342 C CA . ILE A 1 217 ? 124.543 92.710 16.242 1.00 34.62 185 ILE A CA 1
ATOM 1343 C C . ILE A 1 217 ? 124.239 93.542 15.013 1.00 30.18 185 ILE A C 1
ATOM 1344 O O . ILE A 1 217 ? 124.516 93.157 13.896 1.00 25.80 185 ILE A O 1
ATOM 1349 N N . GLY A 1 218 ? 123.648 94.688 15.256 1.00 24.45 186 GLY A N 1
ATOM 1350 C CA . GLY A 1 218 ? 123.236 95.578 14.183 1.00 23.46 186 GLY A CA 1
ATOM 1351 C C . GLY A 1 218 ? 123.752 96.982 14.443 1.00 26.24 186 GLY A C 1
ATOM 1352 O O . GLY A 1 218 ? 124.088 97.355 15.593 1.00 31.09 186 GLY A O 1
ATOM 1353 N N . HIS A 1 219 ? 123.934 97.716 13.354 1.00 29.61 187 HIS A N 1
ATOM 1354 C CA . HIS A 1 219 ? 124.475 99.052 13.402 1.00 29.06 187 HIS A CA 1
ATOM 1355 C C . HIS A 1 219 ? 123.417 99.983 12.801 1.00 25.49 187 HIS A C 1
ATOM 1356 O O . HIS A 1 219 ? 123.045 99.878 11.653 1.00 25.00 187 HIS A O 1
ATOM 1363 N N . SER A 1 220 ? 122.852 100.837 13.633 1.00 25.26 188 SER A N 1
ATOM 1364 C CA . SER A 1 220 ? 121.718 101.652 13.223 1.00 24.57 188 SER A CA 1
ATOM 1365 C C . SER A 1 220 ? 120.617 100.817 12.573 1.00 25.57 188 SER A C 1
ATOM 1366 O O . SER A 1 220 ? 120.038 99.938 13.224 1.00 27.02 188 SER A O 1
ATOM 1369 N N . GLN A 1 221 ? 120.206 101.208 11.371 1.00 21.45 189 GLN A N 1
ATOM 1370 C CA . GLN A 1 221 ? 119.181 100.503 10.597 1.00 28.29 189 GLN A CA 1
ATOM 1371 C C . GLN A 1 221 ? 119.469 99.014 10.538 1.00 28.10 189 GLN A C 1
ATOM 1372 O O . GLN A 1 221 ? 118.566 98.218 10.323 1.00 29.56 189 GLN A O 1
ATOM 1378 N N . GLY A 1 222 ? 120.733 98.646 10.712 1.00 27.54 190 GLY A N 1
ATOM 1379 C CA . GLY A 1 222 ? 121.104 97.265 10.628 1.00 28.48 190 GLY A CA 1
ATOM 1380 C C . GLY A 1 222 ? 120.406 96.434 11.686 1.00 32.33 190 GLY A C 1
ATOM 1381 O O . GLY A 1 222 ? 120.189 95.253 11.484 1.00 27.57 190 GLY A O 1
ATOM 1382 N N . GLU A 1 223 ? 120.029 97.062 12.792 1.00 24.48 191 GLU A N 1
ATOM 1383 C CA . GLU A 1 223 ? 119.346 96.359 13.890 1.00 25.79 191 GLU A CA 1
ATOM 1384 C C . GLU A 1 223 ? 118.013 95.824 13.462 1.00 24.23 191 GLU A C 1
ATOM 1385 O O . GLU A 1 223 ? 117.573 94.791 13.974 1.00 26.83 191 GLU A O 1
ATOM 1391 N N . ILE A 1 224 ? 117.431 96.450 12.433 1.00 27.16 192 ILE A N 1
ATOM 1392 C CA . ILE A 1 224 ? 116.141 96.048 11.892 1.00 21.71 192 ILE A CA 1
ATOM 1393 C C . ILE A 1 224 ? 116.257 94.704 11.170 1.00 28.66 192 ILE A C 1
ATOM 1394 O O . ILE A 1 224 ? 115.323 93.902 11.184 1.00 24.72 192 ILE A O 1
ATOM 1399 N N . ALA A 1 225 ? 117.358 94.523 10.445 1.00 24.85 193 ALA A N 1
ATOM 1400 C CA . ALA A 1 225 ? 117.620 93.261 9.784 1.00 24.31 193 ALA A CA 1
ATOM 1401 C C . ALA A 1 225 ? 117.949 92.202 10.829 1.00 22.85 193 ALA A C 1
ATOM 1402 O O . ALA A 1 225 ? 117.456 91.079 10.745 1.00 25.43 193 ALA A O 1
ATOM 1404 N N . ALA A 1 226 ? 118.763 92.593 11.804 1.00 22.99 194 ALA A N 1
ATOM 1405 C CA . ALA A 1 226 ? 119.164 91.734 12.897 1.00 24.43 194 ALA A CA 1
ATOM 1406 C C . ALA A 1 226 ? 117.953 91.227 13.691 1.00 31.66 194 ALA A C 1
ATOM 1407 O O . ALA A 1 226 ? 117.915 90.057 14.103 1.00 26.84 194 ALA A O 1
ATOM 1409 N N . ALA A 1 227 ? 116.928 92.064 13.803 1.00 26.94 195 ALA A N 1
ATOM 1410 C CA . ALA A 1 227 ? 115.758 91.711 14.594 1.00 27.15 195 ALA A CA 1
ATOM 1411 C C . ALA A 1 227 ? 114.933 90.695 13.845 1.00 32.13 195 ALA A C 1
ATOM 1412 O O . ALA A 1 227 ? 114.316 89.805 14.431 1.00 28.85 195 ALA A O 1
ATOM 1414 N N . ALA A 1 228 ? 114.891 90.851 12.540 1.00 28.29 196 ALA A N 1
ATOM 1415 C CA . ALA A 1 228 ? 114.184 89.918 11.715 1.00 29.97 196 ALA A CA 1
ATOM 1416 C C . ALA A 1 228 ? 114.869 88.562 11.680 1.00 33.26 196 ALA A C 1
ATOM 1417 O O . ALA A 1 228 ? 114.207 87.517 11.672 1.00 28.31 196 ALA A O 1
ATOM 1419 N N . VAL A 1 229 ? 116.185 88.560 11.645 1.00 30.02 197 VAL A N 1
ATOM 1420 C CA . VAL A 1 229 ? 116.911 87.305 11.577 1.00 29.29 197 VAL A CA 1
ATOM 1421 C C . VAL A 1 229 ? 116.807 86.618 12.939 1.00 34.63 197 VAL A C 1
ATOM 1422 O O . VAL A 1 229 ? 116.751 85.412 13.023 1.00 30.76 197 VAL A O 1
ATOM 1426 N N . ALA A 1 230 ? 116.855 87.383 14.013 1.00 32.26 198 ALA A N 1
ATOM 1427 C CA . ALA A 1 230 ? 116.823 86.828 15.344 1.00 27.33 198 ALA A CA 1
ATOM 1428 C C . ALA A 1 230 ? 115.418 86.368 15.768 1.00 32.69 198 ALA A C 1
ATOM 1429 O O . ALA A 1 230 ? 115.269 85.710 16.795 1.00 31.10 198 ALA A O 1
ATOM 1431 N N . GLY A 1 231 ? 114.398 86.835 15.065 1.00 27.16 199 GLY A N 1
ATOM 1432 C CA . GLY A 1 231 ? 113.025 86.446 15.319 1.00 32.78 199 GLY A CA 1
ATOM 1433 C C . GLY A 1 231 ? 112.301 87.367 16.288 1.00 34.94 199 GLY A C 1
ATOM 1434 O O . GLY A 1 231 ? 111.149 87.132 16.596 1.00 34.68 199 GLY A O 1
ATOM 1435 N N . ALA A 1 232 ? 112.921 88.476 16.684 1.00 30.47 200 ALA A N 1
ATOM 1436 C CA . ALA A 1 232 ? 112.247 89.445 17.563 1.00 28.82 200 ALA A CA 1
ATOM 1437 C C . ALA A 1 232 ? 111.173 90.286 16.864 1.00 29.35 200 ALA A C 1
ATOM 1438 O O . ALA A 1 232 ? 110.214 90.781 17.493 1.00 29.04 200 ALA A O 1
ATOM 1440 N N . LEU A 1 233 ? 111.247 90.348 15.545 1.00 27.99 201 LEU A N 1
ATOM 1441 C CA . LEU A 1 233 ? 110.119 90.834 14.753 1.00 30.49 201 LEU A CA 1
ATOM 1442 C C . LEU A 1 233 ? 109.835 89.838 13.666 1.00 34.94 201 LEU A C 1
ATOM 1443 O O . LEU A 1 233 ? 110.776 89.216 13.143 1.00 29.66 201 LEU A O 1
ATOM 1448 N N . SER A 1 234 ? 108.560 89.762 13.276 1.00 30.16 202 SER A N 1
ATOM 1449 C CA . SER A 1 234 ? 108.175 89.038 12.095 1.00 34.86 202 SER A CA 1
ATOM 1450 C C . SER A 1 234 ? 108.761 89.772 10.934 1.00 32.41 202 SER A C 1
ATOM 1451 O O . SER A 1 234 ? 109.017 90.980 11.021 1.00 28.78 202 SER A O 1
ATOM 1454 N N . LEU A 1 235 ? 108.771 89.104 9.795 1.00 28.57 203 LEU A N 1
ATOM 1455 C CA . LEU A 1 235 ? 109.311 89.707 8.590 1.00 37.57 203 LEU A CA 1
ATOM 1456 C C . LEU A 1 235 ? 108.450 90.897 8.208 1.00 37.11 203 LEU A C 1
ATOM 1457 O O . LEU A 1 235 ? 108.958 91.907 7.760 1.00 28.48 203 LEU A O 1
ATOM 1462 N N . GLY A 1 236 ? 107.136 90.738 8.322 1.00 32.53 204 GLY A N 1
ATOM 1463 C CA . GLY A 1 236 ? 106.201 91.825 8.030 1.00 32.13 204 GLY A CA 1
ATOM 1464 C C . GLY A 1 236 ? 106.449 93.085 8.865 1.00 30.86 204 GLY A C 1
ATOM 1465 O O . GLY A 1 236 ? 106.354 94.210 8.365 1.00 28.15 204 GLY A O 1
ATOM 1466 N N . ASP A 1 237 ? 106.610 92.883 10.162 1.00 28.00 205 ASP A N 1
ATOM 1467 C CA . ASP A 1 237 ? 106.897 93.965 11.085 1.00 31.27 205 ASP A CA 1
ATOM 1468 C C . ASP A 1 237 ? 108.275 94.587 10.856 1.00 30.37 205 ASP A C 1
ATOM 1469 O O . ASP A 1 237 ? 108.405 95.795 10.943 1.00 26.10 205 ASP A O 1
ATOM 1474 N N . ALA A 1 238 ? 109.299 93.773 10.617 1.00 24.66 206 ALA A N 1
ATOM 1475 C CA . ALA A 1 238 ? 110.623 94.314 10.343 1.00 25.16 206 ALA A CA 1
ATOM 1476 C C . ALA A 1 238 ? 110.618 95.134 9.048 1.00 22.61 206 ALA A C 1
ATOM 1477 O O . ALA A 1 238 ? 111.152 96.217 9.017 1.00 27.24 206 ALA A O 1
ATOM 1479 N N . ALA A 1 239 ? 109.833 94.720 8.063 1.00 23.69 207 ALA A N 1
ATOM 1480 C CA . ALA A 1 239 ? 109.736 95.448 6.829 1.00 26.95 207 ALA A CA 1
ATOM 1481 C C . ALA A 1 239 ? 109.034 96.772 7.038 1.00 28.47 207 ALA A C 1
ATOM 1482 O O . ALA A 1 239 ? 109.307 97.753 6.357 1.00 28.27 207 ALA A O 1
ATOM 1484 N N . LYS A 1 240 ? 107.968 96.751 7.818 1.00 27.12 208 LYS A N 1
ATOM 1485 C CA . LYS A 1 240 ? 107.303 97.971 8.143 1.00 28.78 208 LYS A CA 1
ATOM 1486 C C . LYS A 1 240 ? 108.281 98.964 8.842 1.00 26.53 208 LYS A C 1
ATOM 1487 O O . LYS A 1 240 ? 108.386 100.105 8.431 1.00 28.01 208 LYS A O 1
ATOM 1493 N N . VAL A 1 241 ? 108.991 98.526 9.870 1.00 22.27 209 VAL A N 1
ATOM 1494 C CA . VAL A 1 241 ? 109.965 99.408 10.543 1.00 26.65 209 VAL A CA 1
ATOM 1495 C C . VAL A 1 241 ? 110.980 99.948 9.547 1.00 30.00 209 VAL A C 1
ATOM 1496 O O . VAL A 1 241 ? 111.193 101.162 9.487 1.00 26.31 209 VAL A O 1
ATOM 1500 N N . SER A 1 242 ? 111.414 99.096 8.613 1.00 26.87 210 SER A N 1
ATOM 1501 C CA . SER A 1 242 ? 112.463 99.491 7.692 1.00 22.84 210 SER A CA 1
ATOM 1502 C C . SER A 1 242 ? 111.952 100.565 6.753 1.00 22.03 210 SER A C 1
ATOM 1503 O O . SER A 1 242 ? 112.581 101.607 6.598 1.00 25.33 210 SER A O 1
ATOM 1506 N N . ALA A 1 243 ? 110.786 100.317 6.178 1.00 19.01 211 ALA A N 1
ATOM 1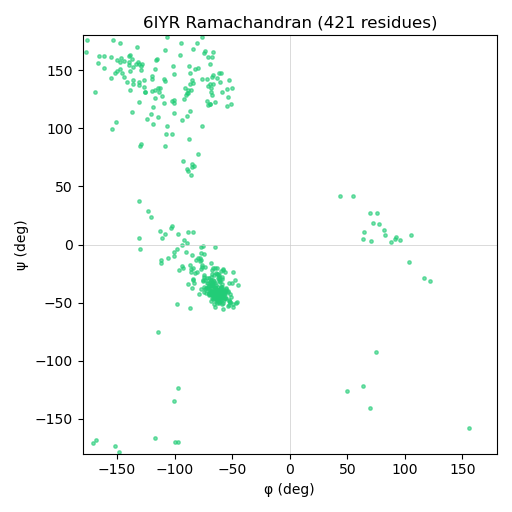507 C CA . ALA A 1 243 ? 110.255 101.146 5.146 1.00 23.68 211 ALA A CA 1
ATOM 1508 C C . ALA A 1 243 ? 109.736 102.461 5.713 1.00 26.93 211 ALA A C 1
ATOM 1509 O O . ALA A 1 243 ? 109.860 103.515 5.088 1.00 23.58 211 ALA A O 1
ATOM 1511 N N . LEU A 1 244 ? 109.085 102.387 6.859 1.00 22.88 212 LEU A N 1
ATOM 1512 C CA . LEU A 1 244 ? 108.365 103.556 7.381 1.00 26.11 212 LEU A CA 1
ATOM 1513 C C . LEU A 1 244 ? 109.332 104.464 8.156 1.00 22.51 212 LEU A C 1
ATOM 1514 O O . LEU A 1 244 ? 109.243 105.693 8.128 1.00 26.95 212 LEU A O 1
ATOM 1519 N N . ARG A 1 245 ? 110.344 103.879 8.763 1.00 22.19 213 ARG A N 1
ATOM 1520 C CA . ARG A 1 245 ? 111.374 104.716 9.361 1.00 24.88 213 ARG A CA 1
ATOM 1521 C C . ARG A 1 245 ? 112.176 105.451 8.302 1.00 29.01 213 ARG A C 1
ATOM 1522 O O . ARG A 1 245 ? 112.491 106.625 8.486 1.00 23.56 213 ARG A O 1
ATOM 1530 N N . ALA A 1 246 ? 112.416 104.798 7.161 1.00 24.20 214 ALA A N 1
ATOM 1531 C CA . ALA A 1 246 ? 113.135 105.404 6.053 1.00 24.90 214 ALA A CA 1
ATOM 1532 C C . ALA A 1 246 ? 112.332 106.519 5.407 1.00 27.64 214 ALA A C 1
ATOM 1533 O O . ALA A 1 246 ? 112.878 107.579 5.042 1.00 26.60 214 ALA A O 1
ATOM 1535 N N . LYS A 1 247 ? 111.027 106.325 5.314 1.00 24.51 215 LYS A N 1
ATOM 1536 C CA . LYS A 1 247 ? 110.212 107.406 4.804 1.00 25.55 215 LYS A CA 1
ATOM 1537 C C . LYS A 1 247 ? 110.274 108.636 5.710 1.00 26.97 215 LYS A C 1
ATOM 1538 O O . LYS A 1 247 ? 110.269 109.744 5.230 1.00 24.75 215 LYS A O 1
ATOM 1544 N N . ALA A 1 248 ? 110.207 108.438 7.021 1.00 23.84 216 ALA A N 1
ATOM 1545 C CA . ALA A 1 248 ? 110.190 109.587 7.942 1.00 26.67 216 ALA A CA 1
ATOM 1546 C C . ALA A 1 248 ? 111.477 110.376 7.765 1.00 27.69 216 ALA A C 1
ATOM 1547 O O . ALA A 1 248 ? 111.467 111.618 7.721 1.00 27.26 216 ALA A O 1
ATOM 1549 N N . LEU A 1 249 ? 112.574 109.646 7.570 1.00 24.91 217 LEU A N 1
ATOM 1550 C CA . LEU A 1 249 ? 113.881 110.233 7.307 1.00 26.01 217 LEU A CA 1
ATOM 1551 C C . LEU A 1 249 ? 113.993 111.137 6.088 1.00 27.60 217 LEU A C 1
ATOM 1552 O O . LEU A 1 249 ? 114.959 111.877 5.941 1.00 26.82 217 LEU A O 1
ATOM 1557 N N . LEU A 1 250 ? 113.089 110.972 5.147 1.00 24.25 218 LEU A N 1
ATOM 1558 C CA . LEU A 1 250 ? 113.000 111.884 4.033 1.00 26.71 218 LEU A CA 1
ATOM 1559 C C . LEU A 1 250 ? 113.023 113.335 4.487 1.00 24.91 218 LEU A C 1
ATOM 1560 O O . LEU A 1 250 ? 113.547 114.201 3.779 1.00 27.02 218 LEU A O 1
ATOM 1565 N N . ALA A 1 251 ? 112.504 113.608 5.677 1.00 26.14 219 ALA A N 1
ATOM 1566 C CA . ALA A 1 251 ? 112.386 114.994 6.132 1.00 24.03 219 ALA A CA 1
ATOM 1567 C C . ALA A 1 251 ? 113.720 115.507 6.584 1.00 25.72 219 ALA A C 1
ATOM 1568 O O . ALA A 1 251 ? 113.833 116.679 6.894 1.00 31.13 219 ALA A O 1
ATOM 1570 N N . LEU A 1 252 ? 114.696 114.622 6.770 1.00 24.23 220 LEU A N 1
ATOM 1571 C CA . LEU A 1 252 ? 116.032 115.057 7.181 1.00 24.77 220 LEU A CA 1
ATOM 1572 C C . LEU A 1 252 ? 117.047 115.126 6.062 1.00 26.16 220 LEU A C 1
ATOM 1573 O O . LEU A 1 252 ? 118.160 115.658 6.250 1.00 27.67 220 LEU A O 1
ATOM 1578 N N . ALA A 1 253 ? 116.689 114.597 4.903 1.00 28.91 221 ALA A N 1
ATOM 1579 C CA . ALA A 1 253 ? 117.652 114.443 3.800 1.00 30.52 221 ALA A CA 1
ATOM 1580 C C . ALA A 1 253 ? 118.041 115.801 3.265 1.00 32.60 221 ALA A C 1
ATOM 1581 O O . ALA A 1 253 ? 117.189 116.656 3.105 1.00 28.50 221 ALA A O 1
ATOM 1583 N N . GLY A 1 254 ? 119.340 116.027 3.125 1.00 27.61 222 GLY A N 1
ATOM 1584 C CA . GLY A 1 254 ? 119.839 117.289 2.659 1.00 33.12 222 GLY A CA 1
ATOM 1585 C C . GLY A 1 254 ? 120.060 118.295 3.778 1.00 41.89 222 GLY A C 1
ATOM 1586 O O . GLY A 1 254 ? 120.438 119.413 3.493 1.00 34.19 222 GLY A O 1
ATOM 1587 N N . LYS A 1 255 ? 119.826 117.926 5.038 1.00 31.78 223 LYS A N 1
ATOM 1588 C CA . LYS A 1 255 ? 119.949 118.880 6.126 1.00 31.55 223 LYS A CA 1
ATOM 1589 C C . LYS A 1 255 ? 121.115 118.586 7.026 1.00 32.38 223 LYS A C 1
ATOM 1590 O O . LYS A 1 255 ? 121.301 119.251 8.029 1.00 33.59 223 LYS A O 1
ATOM 1596 N N . GLY A 1 256 ? 121.920 117.599 6.668 1.00 28.54 224 GLY A N 1
ATOM 1597 C CA . GLY A 1 256 ? 123.000 117.192 7.536 1.00 27.20 224 GLY A CA 1
ATOM 1598 C C . GLY A 1 256 ? 123.927 116.229 6.872 1.00 27.22 224 GLY A C 1
ATOM 1599 O O . GLY A 1 256 ? 123.795 115.981 5.709 1.00 35.73 224 GLY A O 1
ATOM 1600 N N . GLY A 1 257 ? 124.833 115.648 7.637 1.00 27.09 225 GLY A N 1
ATOM 1601 C CA . GLY A 1 257 ? 125.782 114.690 7.110 1.00 25.61 225 GLY A CA 1
ATOM 1602 C C . GLY A 1 257 ? 126.476 113.997 8.251 1.00 26.97 225 GLY A C 1
ATOM 1603 O O . GLY A 1 257 ? 126.108 114.190 9.438 1.00 27.78 225 GLY A O 1
ATOM 1604 N N . MET A 1 258 ? 127.535 113.282 7.915 1.00 21.37 226 MET A N 1
ATOM 1605 C CA . MET A 1 258 ? 128.332 112.592 8.888 1.00 30.07 226 MET A CA 1
ATOM 1606 C C . MET A 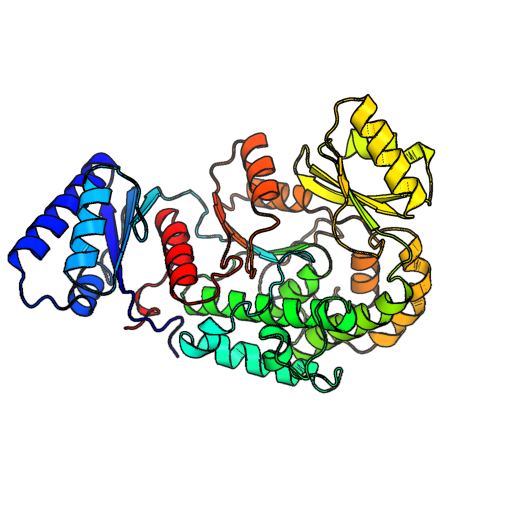1 258 ? 129.759 112.590 8.464 1.00 27.24 226 MET A C 1
ATOM 1607 O O . MET A 1 258 ? 130.049 112.601 7.267 1.00 28.26 226 MET A O 1
ATOM 1612 N N . VAL A 1 259 ? 130.653 112.633 9.443 1.00 27.44 227 VAL A N 1
ATOM 1613 C CA . VAL A 1 259 ? 132.047 112.494 9.162 1.00 29.46 227 VAL A CA 1
ATOM 1614 C C . VAL A 1 259 ? 132.677 111.461 10.093 1.00 30.17 227 VAL A C 1
ATOM 1615 O O . VAL A 1 259 ? 132.361 111.377 11.297 1.00 26.47 227 VAL A O 1
ATOM 1619 N N . SER A 1 260 ? 133.561 110.659 9.517 1.00 24.30 228 SER A N 1
ATOM 1620 C CA . SER A 1 260 ? 134.348 109.699 10.288 1.00 28.23 228 SER A CA 1
ATOM 1621 C C . SER A 1 260 ? 135.548 110.414 10.860 1.00 32.36 228 SER A C 1
ATOM 1622 O O . SER A 1 260 ? 136.172 111.259 10.190 1.00 37.29 228 SER A O 1
ATOM 1625 N N . VAL A 1 261 ? 135.852 110.098 12.107 1.00 33.48 229 VAL A N 1
ATOM 1626 C CA . VAL A 1 261 ? 136.980 110.686 12.807 1.00 34.13 229 VAL A CA 1
ATOM 1627 C C . VAL A 1 261 ? 137.768 109.580 13.445 1.00 36.86 229 VAL A C 1
ATOM 1628 O O . VAL A 1 261 ? 137.217 108.761 14.210 1.00 32.00 229 VAL A O 1
ATOM 1632 N N . ALA A 1 262 ? 139.041 109.514 13.083 1.00 30.10 230 ALA A N 1
ATOM 1633 C CA . ALA A 1 262 ? 139.912 108.456 13.557 1.00 33.06 230 ALA A CA 1
ATOM 1634 C C . ALA A 1 262 ? 140.452 108.870 14.893 1.00 36.25 230 ALA A C 1
ATOM 1635 O O . ALA A 1 262 ? 141.609 109.186 15.001 1.00 33.65 230 ALA A O 1
ATOM 1637 N N . GLU A 1 263 ? 139.595 108.917 15.898 1.00 35.16 231 GLU A N 1
ATOM 1638 C CA . GLU A 1 263 ? 139.988 109.356 17.212 1.00 35.79 231 GLU A CA 1
ATOM 1639 C C . GLU A 1 263 ? 139.108 108.545 18.148 1.00 29.39 231 GLU A C 1
ATOM 1640 O O . GLU A 1 263 ? 137.987 108.199 17.795 1.00 31.88 231 GLU A O 1
ATOM 1646 N N . ALA A 1 264 ? 139.598 108.270 19.348 1.00 34.47 232 ALA A N 1
ATOM 1647 C CA . ALA A 1 264 ? 138.801 107.614 20.374 1.00 38.41 232 ALA A CA 1
ATOM 1648 C C . ALA A 1 264 ? 137.571 108.407 20.787 1.00 38.39 232 ALA A C 1
ATOM 1649 O O . ALA A 1 264 ? 137.604 109.633 20.949 1.00 34.91 232 ALA A O 1
ATOM 1651 N N . ALA A 1 265 ? 136.539 107.657 21.130 1.00 35.37 233 ALA A N 1
ATOM 1652 C CA . ALA A 1 265 ? 135.255 108.201 21.481 1.00 33.75 233 ALA A CA 1
ATOM 1653 C C . ALA A 1 265 ? 135.342 109.301 22.532 1.00 39.94 233 ALA A C 1
ATOM 1654 O O . ALA A 1 265 ? 134.620 110.286 22.441 1.00 38.52 233 ALA A O 1
ATOM 1656 N N . ASP A 1 266 ? 136.125 109.087 23.583 1.00 34.17 234 ASP A N 1
ATOM 1657 C CA . ASP A 1 266 ? 136.227 110.087 24.651 1.00 44.79 234 ASP A CA 1
ATOM 1658 C C . ASP A 1 266 ? 136.783 111.426 24.146 1.00 31.38 234 ASP A C 1
ATOM 1659 O O . ASP A 1 266 ? 136.353 112.475 24.576 1.00 35.90 234 ASP A O 1
ATOM 1664 N N . SER A 1 267 ? 137.895 111.369 23.441 1.00 32.00 235 SER A N 1
ATOM 1665 C CA . SER A 1 267 ? 138.498 112.573 22.892 1.00 40.56 235 SER A CA 1
ATOM 1666 C C . SER A 1 267 ? 137.526 113.236 21.934 1.00 35.74 235 SER A C 1
ATOM 1667 O O . SER A 1 267 ? 137.459 114.453 21.878 1.00 36.93 235 SER A O 1
ATOM 1670 N N . VAL A 1 268 ? 136.790 112.448 21.149 1.00 37.01 236 VAL A N 1
ATOM 1671 C CA . VAL A 1 268 ? 135.892 113.045 20.158 1.00 29.09 236 VAL A CA 1
ATOM 1672 C C . VAL A 1 268 ? 134.782 113.799 20.856 1.00 36.04 236 VAL A C 1
ATOM 1673 O O . VAL A 1 268 ? 134.393 114.894 20.455 1.00 29.36 236 VAL A O 1
ATOM 1677 N N . ARG A 1 269 ? 134.247 113.170 21.889 1.00 31.96 237 ARG A N 1
ATOM 1678 C CA . ARG A 1 269 ? 133.170 113.734 22.665 1.00 35.44 237 ARG A CA 1
ATOM 1679 C C . ARG A 1 269 ? 133.582 115.084 23.224 1.00 33.59 237 ARG A C 1
ATOM 1680 O O . ARG A 1 269 ? 132.824 116.061 23.174 1.00 36.17 237 ARG A O 1
ATOM 1688 N N . GLU A 1 270 ? 134.783 115.144 23.775 1.00 33.58 238 GLU A N 1
ATOM 1689 C CA . GLU A 1 270 ? 135.317 116.421 24.227 1.00 42.40 238 GLU A CA 1
ATOM 1690 C C . GLU A 1 270 ? 135.473 117.424 23.100 1.00 38.61 238 GLU A C 1
ATOM 1691 O O . GLU A 1 270 ? 135.054 118.559 23.215 1.00 33.13 238 GLU A O 1
ATOM 1697 N N . ARG A 1 271 ? 136.098 117.015 22.019 1.00 31.26 239 ARG A N 1
ATOM 1698 C CA . ARG A 1 271 ? 136.209 117.876 20.851 1.00 35.41 239 ARG A CA 1
ATOM 1699 C C . ARG A 1 271 ? 134.884 118.461 20.342 1.00 33.45 239 ARG A C 1
ATOM 1700 O O . ARG A 1 271 ? 134.764 119.662 20.169 1.00 34.98 239 ARG A O 1
ATOM 1708 N N . ILE A 1 272 ? 133.874 117.635 20.106 1.00 27.52 240 ILE A N 1
ATOM 1709 C CA . ILE A 1 272 ? 132.618 118.152 19.531 1.00 31.08 240 ILE A CA 1
ATOM 1710 C C . ILE A 1 272 ? 131.758 118.946 20.519 1.00 34.54 240 ILE A C 1
ATOM 1711 O O . ILE A 1 272 ? 130.760 119.588 20.155 1.00 32.08 240 ILE A O 1
ATOM 1716 N N . SER A 1 273 ? 132.167 118.923 21.779 1.00 38.67 241 SER A N 1
ATOM 1717 C CA . SER A 1 273 ? 131.380 119.512 22.856 1.00 38.60 241 SER A CA 1
ATOM 1718 C C . SER A 1 273 ? 131.090 121.010 22.616 1.00 32.22 241 SER A C 1
ATOM 1719 O O . SER A 1 273 ? 129.980 121.498 22.819 1.00 33.88 241 SER A O 1
ATOM 1722 N N . ALA A 1 274 ? 132.100 121.675 22.094 1.00 31.71 242 ALA A N 1
ATOM 1723 C CA . ALA A 1 274 ? 132.066 123.074 21.669 1.00 40.31 242 ALA A CA 1
ATOM 1724 C C . ALA A 1 274 ? 130.936 123.421 20.713 1.00 40.95 242 ALA A C 1
ATOM 1725 O O . ALA A 1 274 ? 130.390 124.493 20.788 1.00 32.89 242 ALA A O 1
ATOM 1727 N N . TRP A 1 275 ? 130.542 122.502 19.851 1.00 34.05 243 TRP A N 1
ATOM 1728 C CA . TRP A 1 275 ? 129.506 122.818 18.888 1.00 29.80 243 TRP A CA 1
ATOM 1729 C C . TRP A 1 275 ? 128.122 122.601 19.430 1.00 29.88 243 TRP A C 1
ATOM 1730 O O . TRP A 1 275 ? 127.139 122.895 18.751 1.00 27.70 243 TRP A O 1
ATOM 1741 N N . GLY A 1 276 ? 127.997 121.847 20.511 1.00 26.33 244 GLY A N 1
ATOM 1742 C CA . GLY A 1 276 ? 126.670 121.661 21.104 1.00 28.39 244 GLY A CA 1
ATOM 1743 C C . GLY A 1 276 ? 125.772 120.821 20.229 1.00 32.72 244 GLY A C 1
ATOM 1744 O O . GLY A 1 276 ? 126.240 119.935 19.498 1.00 29.25 244 GLY A O 1
ATOM 1745 N N . GLU A 1 277 ? 124.504 121.202 20.159 1.00 31.96 245 GLU A N 1
ATOM 1746 C CA . GLU A 1 277 ? 123.539 120.476 19.323 1.00 35.93 245 GLU A CA 1
ATOM 1747 C C . GLU A 1 277 ? 123.774 120.505 17.806 1.00 31.29 245 GLU A C 1
ATOM 1748 O O . GLU A 1 277 ? 123.004 119.920 17.052 1.00 26.05 245 GLU A O 1
ATOM 1754 N N . ARG A 1 278 ? 124.789 121.215 17.361 1.00 25.97 246 ARG A N 1
ATOM 1755 C CA . ARG A 1 278 ? 125.111 121.255 15.950 1.00 32.10 246 ARG A CA 1
ATOM 1756 C C . ARG A 1 278 ? 125.854 119.989 15.488 1.00 27.19 246 ARG A C 1
ATOM 1757 O O . ARG A 1 278 ? 125.992 119.767 14.306 1.00 25.84 246 ARG A O 1
ATOM 1765 N N . LEU A 1 279 ? 126.348 119.204 16.442 1.00 24.96 247 LEU A N 1
ATOM 1766 C CA . LEU A 1 279 ? 127.097 117.970 16.204 1.00 28.47 247 LEU A CA 1
ATOM 1767 C C . LEU A 1 279 ? 126.643 116.934 17.219 1.00 35.87 247 LEU A C 1
ATOM 1768 O O . LEU A 1 279 ? 126.037 117.282 18.222 1.00 24.00 247 LEU A O 1
ATOM 1773 N N . ALA A 1 280 ? 126.827 115.663 16.899 1.00 25.54 248 ALA A N 1
ATOM 1774 C CA . ALA A 1 280 ? 126.493 114.602 17.831 1.00 24.91 248 ALA A CA 1
ATOM 1775 C C . ALA A 1 280 ? 127.433 113.439 17.576 1.00 29.02 248 ALA A C 1
ATOM 1776 O O . ALA A 1 280 ? 127.915 113.223 16.448 1.00 25.97 248 ALA A O 1
ATOM 1778 N N . LEU A 1 281 ? 127.725 112.691 18.627 1.00 24.44 249 LEU A N 1
ATOM 1779 C CA . LEU A 1 281 ? 128.450 111.433 18.475 1.00 24.95 249 LEU A CA 1
ATOM 1780 C C . LEU A 1 281 ? 127.518 110.343 17.940 1.00 25.29 249 LEU A C 1
ATOM 1781 O O . LEU A 1 281 ? 126.605 109.877 18.628 1.00 29.21 249 LEU A O 1
ATOM 1786 N N . ALA A 1 282 ? 127.618 110.056 16.653 1.00 22.92 250 ALA A N 1
ATOM 1787 C CA . ALA A 1 282 ? 126.636 109.172 16.032 1.00 27.88 250 ALA A CA 1
ATOM 1788 C C . ALA A 1 282 ? 127.007 107.698 16.206 1.00 27.19 250 ALA A C 1
ATOM 1789 O O . ALA A 1 282 ? 126.133 106.863 16.466 1.00 26.95 250 ALA A O 1
ATOM 1791 N N . SER A 1 283 ? 128.291 107.362 16.128 1.00 25.86 251 SER A N 1
ATOM 1792 C CA . SER A 1 283 ? 128.634 105.957 16.270 1.00 29.88 251 SER A CA 1
ATOM 1793 C C . SER A 1 283 ? 130.043 105.803 16.752 1.00 33.21 251 SER A C 1
ATOM 1794 O O . SER A 1 283 ? 130.906 106.622 16.439 1.00 29.53 251 SER A O 1
ATOM 1797 N N . VAL A 1 284 ? 130.244 104.806 17.601 1.00 28.76 252 VAL A N 1
ATOM 1798 C CA . VAL A 1 284 ? 131.579 104.389 18.002 1.00 28.78 252 VAL A CA 1
ATOM 1799 C C . VAL A 1 284 ? 131.831 102.993 17.477 1.00 33.63 252 VAL A C 1
ATOM 1800 O O . VAL A 1 284 ? 131.241 102.028 17.972 1.00 28.11 252 VAL A O 1
ATOM 1804 N N . ASN A 1 285 ? 132.723 102.902 16.495 1.00 29.20 253 ASN A N 1
ATOM 1805 C CA . ASN A 1 285 ? 132.929 101.696 15.726 1.00 32.21 253 ASN A CA 1
ATOM 1806 C C . ASN A 1 285 ? 134.201 100.924 16.056 1.00 37.11 253 ASN A C 1
ATOM 1807 O O . ASN A 1 285 ? 134.349 99.801 15.621 1.00 36.00 253 ASN A O 1
ATOM 1812 N N . GLY A 1 286 ? 135.103 101.533 16.826 1.00 35.68 254 GLY A N 1
ATOM 1813 C CA . GLY A 1 286 ? 136.371 100.911 17.203 1.00 35.58 254 GLY A CA 1
ATOM 1814 C C . GLY A 1 286 ? 137.105 101.852 18.140 1.00 33.12 254 GLY A C 1
ATOM 1815 O O . GLY A 1 286 ? 136.717 102.998 18.276 1.00 38.07 254 GLY A O 1
ATOM 1816 N N . PRO A 1 287 ? 138.136 101.371 18.826 1.00 32.57 255 PRO A N 1
ATOM 1817 C CA . PRO A 1 287 ? 138.830 102.223 19.796 1.00 36.27 255 PRO A CA 1
ATOM 1818 C C . PRO A 1 287 ? 139.406 103.525 19.214 1.00 34.37 255 PRO A C 1
ATOM 1819 O O . PRO A 1 287 ? 139.656 104.457 19.962 1.00 35.54 255 PRO A O 1
ATOM 1823 N N . GLN A 1 288 ? 139.619 103.590 17.904 1.00 40.36 256 GLN A N 1
ATOM 1824 C CA . GLN A 1 288 ? 140.075 104.836 17.249 1.00 41.05 256 GLN A CA 1
ATOM 1825 C C . GLN A 1 288 ? 139.237 105.190 16.033 1.00 37.59 256 GLN A C 1
ATOM 1826 O O . GLN A 1 288 ? 139.739 105.731 15.045 1.00 38.03 256 GLN A O 1
ATOM 1832 N N . SER A 1 289 ? 137.937 104.945 16.135 1.00 35.53 257 SER A N 1
ATOM 1833 C CA . SER A 1 289 ? 137.115 104.998 14.982 1.00 36.29 257 SER A CA 1
ATOM 1834 C C . SER A 1 289 ? 135.676 105.394 15.340 1.00 36.40 257 SER A C 1
ATOM 1835 O O . SER A 1 289 ? 134.951 104.625 15.974 1.00 32.75 257 SER A O 1
ATOM 1838 N N . THR A 1 290 ? 135.301 106.637 15.028 1.00 26.32 258 THR A N 1
ATOM 1839 C CA . THR A 1 290 ? 134.020 107.184 15.430 1.00 30.21 258 THR A CA 1
ATOM 1840 C C . THR A 1 290 ? 133.420 107.953 14.271 1.00 28.47 258 THR A C 1
ATOM 1841 O O . THR A 1 290 ? 134.122 108.290 13.313 1.00 31.01 258 THR A O 1
ATOM 1845 N N . VAL A 1 291 ? 132.109 108.153 14.336 1.00 25.53 259 VAL A N 1
ATOM 1846 C CA . VAL A 1 291 ? 131.377 108.913 13.333 1.00 23.48 259 VAL A CA 1
ATOM 1847 C C . VAL A 1 291 ? 130.606 110.022 14.059 1.00 28.14 259 VAL A C 1
ATOM 1848 O O . VAL A 1 291 ? 129.960 109.782 15.095 1.00 27.21 259 VAL A O 1
ATOM 1852 N N . VAL A 1 292 ? 130.735 111.239 13.541 1.00 23.87 260 VAL A N 1
ATOM 1853 C CA . VAL A 1 292 ? 130.022 112.384 14.050 1.00 23.55 260 VAL A CA 1
ATOM 1854 C C . VAL A 1 292 ? 129.015 112.897 13.057 1.00 22.22 260 VAL A C 1
ATOM 1855 O O . VAL A 1 292 ? 129.294 112.998 11.862 1.00 24.77 260 VAL A O 1
ATOM 1859 N N . SER A 1 293 ? 127.811 113.186 13.526 1.00 21.74 261 SER A N 1
ATOM 1860 C CA . SER A 1 293 ? 126.773 113.661 12.627 1.00 23.44 261 SER A CA 1
ATOM 1861 C C . SER A 1 293 ? 126.400 115.086 12.986 1.00 26.84 261 SER A C 1
ATOM 1862 O O . SER A 1 293 ? 126.561 115.464 14.126 1.00 25.89 261 SER A O 1
ATOM 1865 N N . GLY A 1 294 ? 125.793 115.822 12.047 1.00 24.03 262 GLY A N 1
ATOM 1866 C CA . GLY A 1 294 ? 125.255 117.134 12.345 1.00 26.11 262 GLY A CA 1
ATOM 1867 C C . GLY A 1 294 ? 125.149 118.015 11.102 1.00 28.46 262 GLY A C 1
ATOM 1868 O O . GLY A 1 294 ? 125.039 117.532 9.978 1.00 26.62 262 GLY A O 1
ATOM 1869 N N . ASP A 1 295 ? 125.114 119.314 11.340 1.00 25.40 263 ASP A N 1
ATOM 1870 C CA . ASP A 1 295 ? 124.841 120.277 10.322 1.00 27.72 263 ASP A CA 1
ATOM 1871 C C . ASP A 1 295 ? 126.046 120.492 9.428 1.00 25.08 263 ASP A C 1
ATOM 1872 O O . ASP A 1 295 ? 127.201 120.316 9.833 1.00 23.93 263 ASP A O 1
ATOM 1877 N N . PRO A 1 296 ? 125.771 120.681 8.145 1.00 29.55 264 PRO A N 1
ATOM 1878 C CA . PRO A 1 296 ? 126.859 120.666 7.168 1.00 28.93 264 PRO A CA 1
ATOM 1879 C C . PRO A 1 296 ? 128.014 121.621 7.551 1.00 26.06 264 PRO A C 1
ATOM 1880 O O . PRO A 1 296 ? 129.173 121.268 7.410 1.00 27.34 264 PRO A O 1
ATOM 1884 N N . GLY A 1 297 ? 127.694 122.823 8.020 1.00 28.74 265 GLY A N 1
ATOM 1885 C CA . GLY A 1 297 ? 128.749 123.840 8.304 1.00 30.98 265 GLY A CA 1
ATOM 1886 C C . GLY A 1 297 ? 129.573 123.424 9.506 1.00 27.12 265 GLY A C 1
ATOM 1887 O O . GLY A 1 297 ? 130.829 123.536 9.537 1.00 27.66 265 GLY A O 1
ATOM 1888 N N . ALA A 1 298 ? 128.895 122.810 10.463 1.00 26.43 266 ALA A N 1
ATOM 1889 C CA . ALA A 1 298 ? 129.607 122.326 11.669 1.00 24.80 266 ALA A CA 1
ATOM 1890 C C . ALA A 1 298 ? 130.541 121.189 11.341 1.00 22.60 266 ALA A C 1
ATOM 1891 O O . ALA A 1 298 ? 131.651 121.087 11.874 1.00 27.26 266 ALA A O 1
ATOM 1893 N N . LEU A 1 299 ? 130.132 120.354 10.395 1.00 26.65 267 LEU A N 1
ATOM 1894 C CA . LEU A 1 299 ? 130.953 119.247 9.985 1.00 25.53 267 LEU A CA 1
ATOM 1895 C C . LEU A 1 299 ? 132.204 119.752 9.267 1.00 28.20 267 LEU A C 1
ATOM 1896 O O . LEU A 1 299 ? 133.270 119.145 9.377 1.00 28.50 267 LEU A O 1
ATOM 1901 N N . ASP A 1 300 ? 132.056 120.744 8.401 1.00 29.48 268 ASP A N 1
ATOM 1902 C CA . ASP A 1 300 ? 133.255 121.332 7.758 1.00 31.28 268 ASP A CA 1
ATOM 1903 C C . ASP A 1 300 ? 134.273 121.825 8.808 1.00 26.97 268 ASP A C 1
ATOM 1904 O O . ASP A 1 300 ? 135.481 121.691 8.627 1.00 31.21 268 ASP A O 1
ATOM 1909 N N . GLU A 1 301 ? 133.800 122.540 9.822 1.00 27.64 269 GLU A N 1
ATOM 1910 C CA . GLU A 1 301 ? 134.730 123.089 10.807 1.00 32.08 269 GLU A CA 1
ATOM 1911 C C . GLU A 1 301 ? 135.272 122.032 11.754 1.00 27.57 269 GLU A C 1
ATOM 1912 O O . GLU A 1 301 ? 136.443 122.067 12.111 1.00 26.02 269 GLU A O 1
ATOM 1918 N N . LEU A 1 302 ? 134.508 120.961 11.949 1.00 28.86 270 LEU A N 1
ATOM 1919 C CA . LEU A 1 302 ? 135.054 119.791 12.670 1.00 28.09 270 LEU A CA 1
ATOM 1920 C C . LEU A 1 302 ? 136.230 119.148 11.934 1.00 26.70 270 LEU A C 1
ATOM 1921 O O . LEU A 1 302 ? 137.304 118.903 12.517 1.00 27.71 270 LEU A O 1
ATOM 1926 N N . MET A 1 303 ? 136.065 118.942 10.631 1.00 29.26 271 MET A N 1
ATOM 1927 C CA . MET A 1 303 ? 137.149 118.359 9.843 1.00 32.08 271 MET A CA 1
ATOM 1928 C C . MET A 1 303 ? 138.422 119.224 9.835 1.00 28.89 271 MET A C 1
ATOM 1929 O O . MET A 1 303 ? 139.528 118.735 10.013 1.00 36.95 271 MET A O 1
ATOM 1934 N N . ALA A 1 304 ? 138.249 120.519 9.689 1.00 33.15 272 ALA A N 1
ATOM 1935 C CA . ALA A 1 304 ? 139.381 121.435 9.721 1.00 36.41 272 ALA A CA 1
ATOM 1936 C C . ALA A 1 304 ? 140.087 121.378 11.092 1.00 39.23 272 ALA A C 1
ATOM 1937 O O . ALA A 1 304 ? 141.311 121.244 11.183 1.00 39.88 272 ALA A O 1
ATOM 1939 N N . ALA A 1 305 ? 139.296 121.354 12.158 1.00 36.57 273 ALA A N 1
ATOM 1940 C CA . ALA A 1 305 ? 139.861 121.232 13.482 1.00 37.24 273 ALA A CA 1
ATOM 1941 C C . ALA A 1 305 ? 140.645 119.924 13.652 1.00 37.70 273 ALA A C 1
ATOM 1942 O O . ALA A 1 305 ? 141.760 119.915 14.194 1.00 36.80 273 ALA A O 1
ATOM 1944 N N . CYS A 1 306 ? 140.109 118.822 13.133 1.00 37.01 274 CYS A N 1
ATOM 1945 C CA . CYS A 1 306 ? 140.778 117.533 13.268 1.00 35.16 274 CYS A CA 1
ATOM 1946 C C . CYS A 1 306 ? 142.105 117.586 12.534 1.00 39.98 274 CYS A C 1
ATOM 1947 O O . CYS A 1 306 ? 143.154 117.142 13.051 1.00 33.37 274 CYS A O 1
ATOM 1950 N N . GLU A 1 307 ? 142.034 118.159 11.335 1.00 39.69 275 GLU A N 1
ATOM 1951 C CA . GLU A 1 307 ? 143.175 118.255 10.420 1.00 44.48 275 GLU A CA 1
ATOM 1952 C C . GLU A 1 307 ? 144.303 119.048 11.077 1.00 43.52 275 GLU A C 1
ATOM 1953 O O . GLU A 1 307 ? 145.464 118.606 11.137 1.00 42.17 275 GLU A O 1
ATOM 1959 N N . ARG A 1 308 ? 143.924 120.153 11.688 1.00 38.15 276 ARG A N 1
ATOM 1960 C CA . ARG A 1 308 ? 144.832 120.890 12.554 1.00 45.79 276 ARG A CA 1
ATOM 1961 C C . ARG A 1 308 ? 145.522 120.028 13.609 1.00 51.09 276 ARG A C 1
ATOM 1962 O O . ARG A 1 308 ? 146.594 120.376 14.050 1.00 45.00 276 ARG A O 1
ATOM 1970 N N . ASP A 1 309 ? 144.865 119.001 14.126 1.00 44.25 277 ASP A N 1
ATOM 1971 C CA . ASP A 1 309 ? 145.481 118.190 15.169 1.00 41.87 277 ASP A CA 1
ATOM 1972 C C . ASP A 1 309 ? 146.138 116.929 14.642 1.00 41.95 277 ASP A C 1
ATOM 1973 O O . ASP A 1 309 ? 146.557 116.080 15.399 1.00 47.01 277 ASP A O 1
ATOM 1978 N N . GLY A 1 310 ? 146.243 116.817 13.334 1.00 39.88 278 GLY A N 1
ATOM 1979 C CA . GLY A 1 310 ? 146.728 115.602 12.720 1.00 42.84 278 GLY A CA 1
ATOM 1980 C C . GLY A 1 310 ? 145.753 114.440 12.767 1.00 43.45 278 GLY A C 1
ATOM 1981 O O . GLY A 1 310 ? 146.142 113.312 12.519 1.00 45.31 278 GLY A O 1
ATOM 1982 N N . VAL A 1 311 ? 144.469 114.710 12.989 1.00 37.12 279 VAL A N 1
ATOM 1983 C CA . VAL A 1 311 ? 143.495 113.631 13.101 1.00 36.94 279 VAL A CA 1
ATOM 1984 C C . VAL A 1 311 ? 142.711 113.458 11.805 1.00 32.63 279 VAL A C 1
ATOM 1985 O O . VAL A 1 311 ? 142.157 114.401 11.280 1.00 36.33 279 VAL A O 1
ATOM 1989 N N . ARG A 1 312 ? 142.773 112.276 11.228 1.00 37.03 280 ARG A N 1
ATOM 1990 C CA . ARG A 1 312 ? 142.135 112.039 9.947 1.00 41.07 280 ARG A CA 1
ATOM 1991 C C . ARG A 1 312 ? 140.617 112.062 10.078 1.00 37.07 280 ARG A C 1
ATOM 1992 O O . ARG A 1 312 ? 140.048 111.348 10.887 1.00 31.89 280 ARG A O 1
ATOM 2000 N N . ALA A 1 313 ? 139.975 112.959 9.344 1.00 34.27 281 ALA A N 1
ATOM 2001 C CA . ALA A 1 313 ? 138.531 113.071 9.349 1.00 33.05 281 ALA A CA 1
ATOM 2002 C C . ALA A 1 313 ? 138.067 113.096 7.905 1.00 39.18 281 ALA A C 1
ATOM 2003 O O . ALA A 1 313 ? 138.642 113.824 7.099 1.00 40.73 281 ALA A O 1
ATOM 2005 N N . ARG A 1 314 ? 136.996 112.369 7.594 1.00 31.30 282 ARG A N 1
ATOM 2006 C CA . ARG A 1 314 ? 136.488 112.280 6.206 1.00 35.30 282 ARG A CA 1
ATOM 2007 C C . ARG A 1 314 ? 134.987 112.283 6.165 1.00 37.32 282 ARG A C 1
ATOM 2008 O O . ARG A 1 314 ? 134.304 111.737 7.050 1.00 36.49 282 ARG A O 1
ATOM 2016 N N . ARG A 1 315 ? 134.496 113.007 5.178 1.00 34.38 283 ARG A N 1
ATOM 2017 C CA . ARG A 1 315 ? 133.088 113.237 4.950 1.00 34.65 283 ARG A CA 1
ATOM 2018 C C . ARG A 1 315 ? 132.465 111.945 4.434 1.00 39.12 283 ARG A C 1
ATOM 2019 O O . ARG A 1 315 ? 133.011 111.349 3.562 1.00 38.97 283 ARG A O 1
ATOM 2027 N N . ILE A 1 316 ? 131.441 111.405 5.078 1.00 37.73 284 ILE A N 1
ATOM 2028 C CA . ILE A 1 316 ? 130.804 110.182 4.571 1.00 37.63 284 ILE A CA 1
ATOM 2029 C C . ILE A 1 316 ? 129.739 110.606 3.568 1.00 37.19 284 ILE A C 1
ATOM 2030 O O . ILE A 1 316 ? 129.126 111.660 3.743 1.00 36.43 284 ILE A O 1
ATOM 2035 N N . ASN A 1 317 ? 129.494 109.803 2.528 1.00 38.70 285 ASN A N 1
ATOM 2036 C CA . ASN A 1 317 ? 128.455 110.143 1.533 1.00 40.59 285 ASN A CA 1
ATOM 2037 C C . ASN A 1 317 ? 127.036 109.806 1.988 1.00 41.88 285 ASN A C 1
ATOM 2038 O O . ASN A 1 317 ? 126.496 108.750 1.656 1.00 49.89 285 ASN A O 1
ATOM 2043 N N . VAL A 1 318 ? 126.488 110.662 2.845 1.00 50.48 286 VAL A N 1
ATOM 2044 C CA . VAL A 1 318 ? 125.081 110.605 3.240 1.00 40.52 286 VAL A CA 1
ATOM 2045 C C . VAL A 1 318 ? 124.693 112.043 3.397 1.00 43.67 286 VAL A C 1
ATOM 2046 O O . VAL A 1 318 ? 125.552 112.888 3.656 1.00 34.46 286 VAL A O 1
ATOM 2050 N N . ASP A 1 319 ? 123.410 112.353 3.304 1.00 37.46 287 ASP A N 1
ATOM 2051 C CA . ASP A 1 319 ? 123.038 113.746 3.449 1.00 34.94 287 ASP A CA 1
ATOM 2052 C C . ASP A 1 319 ? 122.035 113.932 4.563 1.00 33.29 287 ASP A C 1
ATOM 2053 O O . ASP A 1 319 ? 121.254 114.881 4.525 1.00 39.26 287 ASP A O 1
ATOM 2058 N N . TYR A 1 320 ? 122.077 113.064 5.572 1.00 29.63 288 TYR A N 1
ATOM 2059 C CA . TYR A 1 320 ? 121.254 113.277 6.759 1.00 25.80 288 TYR A CA 1
ATOM 2060 C C . TYR A 1 320 ? 122.095 113.006 7.958 1.00 24.67 288 TYR A C 1
ATOM 2061 O O . TYR A 1 320 ? 123.129 112.349 7.866 1.00 29.84 288 TYR A O 1
ATOM 2070 N N . ALA A 1 321 ? 121.724 113.671 9.040 1.00 25.47 289 ALA A N 1
ATOM 2071 C CA . ALA A 1 321 ? 122.367 113.552 10.330 1.00 24.82 289 ALA A CA 1
ATOM 2072 C C . ALA A 1 321 ? 121.437 112.795 11.304 1.00 29.32 289 ALA A C 1
ATOM 2073 O O . ALA A 1 321 ? 120.757 113.390 12.155 1.00 32.08 289 ALA A O 1
ATOM 2075 N N . SER A 1 322 ? 121.488 111.476 11.255 1.00 30.19 290 SER A N 1
ATOM 2076 C CA . SER A 1 322 ? 120.839 110.653 12.300 1.00 30.45 290 SER A CA 1
ATOM 2077 C C . SER A 1 322 ? 121.746 110.477 13.522 1.00 25.79 290 SER A C 1
ATOM 2078 O O . SER A 1 322 ? 122.895 110.945 13.563 1.00 25.81 290 SER A O 1
ATOM 2081 N N . HIS A 1 323 ? 121.155 109.961 14.582 1.00 21.78 291 HIS A N 1
ATOM 2082 C CA . HIS A 1 323 ? 121.870 109.674 15.805 1.00 27.08 291 HIS A CA 1
ATOM 2083 C C . HIS A 1 323 ? 122.269 110.971 16.496 1.00 25.51 291 HIS A C 1
ATOM 2084 O O . HIS A 1 32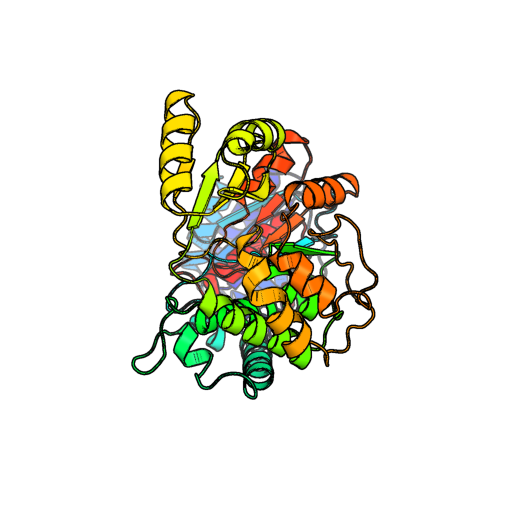3 ? 123.263 111.022 17.206 1.00 32.47 291 HIS A O 1
ATOM 2091 N N . GLY A 1 324 ? 121.487 112.009 16.240 1.00 30.34 292 GLY A N 1
ATOM 2092 C CA . GLY A 1 324 ? 121.643 113.292 16.891 1.00 28.49 292 GLY A CA 1
ATOM 2093 C C . GLY A 1 324 ? 120.329 114.035 16.970 1.00 27.20 292 GLY A C 1
ATOM 2094 O O . GLY A 1 324 ? 119.271 113.490 16.625 1.00 26.34 292 GLY A O 1
ATOM 2095 N N . PRO A 1 325 ? 120.381 115.298 17.437 1.00 28.21 293 PRO A N 1
ATOM 2096 C CA . PRO A 1 325 ? 119.196 116.106 17.716 1.00 29.41 293 PRO A CA 1
ATOM 2097 C C . PRO A 1 325 ? 118.295 116.343 16.540 1.00 26.45 293 PRO A C 1
ATOM 2098 O O . PRO A 1 325 ? 117.101 116.512 16.738 1.00 29.86 293 PRO A O 1
ATOM 2102 N N . GLN A 1 326 ? 118.780 116.248 15.303 1.00 24.76 294 GLN A N 1
ATOM 2103 C CA . GLN A 1 326 ? 117.865 116.541 14.212 1.00 25.56 294 GLN A CA 1
ATOM 2104 C C . GLN A 1 326 ? 116.687 115.560 14.206 1.00 27.79 294 GLN A C 1
ATOM 2105 O O . GLN A 1 326 ? 115.622 115.844 13.660 1.00 28.12 294 GLN A O 1
ATOM 2111 N N . VAL A 1 327 ? 116.945 114.347 14.691 1.00 27.71 295 VAL A N 1
ATOM 2112 C CA . VAL A 1 327 ? 115.961 113.266 14.650 1.00 29.57 295 VAL A CA 1
ATOM 2113 C C . VAL A 1 327 ? 114.703 113.603 15.490 1.00 29.74 295 VAL A C 1
ATOM 2114 O O . VAL A 1 327 ? 113.621 113.032 15.295 1.00 23.59 295 VAL A O 1
ATOM 2118 N N . GLU A 1 328 ? 114.833 114.546 16.417 1.00 25.98 296 GLU A N 1
ATOM 2119 C CA . GLU A 1 328 ? 113.671 114.927 17.276 1.00 27.69 296 GLU A CA 1
ATOM 2120 C C . GLU A 1 328 ? 112.531 115.399 16.433 1.00 28.46 296 GLU A C 1
ATOM 2121 O O . GLU A 1 328 ? 111.381 115.153 16.737 1.00 28.14 296 GLU A O 1
ATOM 2127 N N . HIS A 1 329 ? 112.859 115.979 15.294 1.00 32.60 297 HIS A N 1
ATOM 2128 C CA . HIS A 1 329 ? 111.852 116.497 14.379 1.00 36.27 297 HIS A CA 1
ATOM 2129 C C . HIS A 1 329 ? 110.925 115.403 13.808 1.00 30.15 297 HIS A C 1
ATOM 2130 O O . HIS A 1 329 ? 109.814 115.685 13.411 1.00 25.67 297 HIS A O 1
ATOM 2137 N N . ILE A 1 330 ? 111.363 114.153 13.740 1.00 26.70 298 ILE A N 1
ATOM 2138 C CA . ILE A 1 330 ? 110.469 113.115 13.222 1.00 27.01 298 ILE A CA 1
ATOM 2139 C C . ILE A 1 330 ? 110.053 112.101 14.304 1.00 32.19 298 ILE A C 1
ATOM 2140 O O . ILE A 1 330 ? 109.481 111.031 14.021 1.00 26.33 298 ILE A O 1
ATOM 2145 N N . ARG A 1 331 ? 110.347 112.421 15.545 1.00 28.84 299 ARG A N 1
ATOM 2146 C CA . ARG A 1 331 ? 110.014 111.496 16.625 1.00 28.00 299 ARG A CA 1
ATOM 2147 C C . ARG A 1 331 ? 108.550 111.089 16.621 1.00 29.52 299 ARG A C 1
ATOM 2148 O O . ARG A 1 331 ? 108.222 109.894 16.733 1.00 25.99 299 ARG A O 1
ATOM 2156 N N . ALA A 1 332 ? 107.649 112.062 16.608 1.00 27.55 300 ALA A N 1
ATOM 2157 C CA . ALA A 1 332 ? 106.229 111.714 16.766 1.00 27.89 300 ALA A CA 1
ATOM 2158 C C . ALA A 1 332 ? 105.771 110.863 15.583 1.00 33.52 300 ALA A C 1
ATOM 2159 O O . ALA A 1 332 ? 105.018 109.919 15.740 1.00 26.78 300 ALA A O 1
ATOM 2161 N N . GLU A 1 333 ? 106.237 111.205 14.389 1.00 33.02 301 GLU A N 1
ATOM 2162 C CA . GLU A 1 333 ? 105.913 110.437 13.216 1.00 29.08 301 GLU A CA 1
ATOM 2163 C C . GLU A 1 333 ? 106.399 108.993 13.352 1.00 24.29 301 GLU A C 1
ATOM 2164 O O . GLU A 1 333 ? 105.660 108.056 13.045 1.00 29.84 301 GLU A O 1
ATOM 2170 N N . VAL A 1 334 ? 107.627 108.795 13.810 1.00 28.90 302 VAL A N 1
ATOM 2171 C CA . VAL A 1 334 ? 108.180 107.436 13.921 1.00 28.69 302 VAL A CA 1
ATOM 2172 C C . VAL A 1 334 ? 107.395 106.621 14.950 1.00 30.88 302 VAL A C 1
ATOM 2173 O O . VAL A 1 334 ? 106.896 105.509 14.668 1.00 27.93 302 VAL A O 1
ATOM 2177 N N . LEU A 1 335 ? 107.152 107.249 16.088 1.00 26.61 303 LEU A N 1
ATOM 2178 C CA . LEU A 1 335 ? 106.390 106.616 17.154 1.00 30.09 303 LEU A CA 1
ATOM 2179 C C . LEU A 1 335 ? 105.003 106.236 16.692 1.00 31.41 303 LEU A C 1
ATOM 2180 O O . LEU A 1 335 ? 104.497 105.150 17.008 1.00 34.45 303 LEU A O 1
ATOM 2185 N N . SER A 1 336 ? 104.394 107.094 15.889 1.00 29.79 304 SER A N 1
ATOM 2186 C CA . SER A 1 336 ? 103.042 106.818 15.440 1.00 34.04 304 SER A CA 1
ATOM 2187 C C . SER A 1 336 ? 102.992 105.781 14.288 1.00 39.51 304 SER A C 1
ATOM 2188 O O . SER A 1 336 ? 102.160 104.862 14.303 1.00 29.37 304 SER A O 1
ATOM 2191 N N . ALA A 1 337 ? 103.899 105.911 13.321 1.00 29.14 305 ALA A N 1
ATOM 2192 C CA . ALA A 1 337 ? 103.966 104.981 12.183 1.00 27.61 305 ALA A CA 1
ATOM 2193 C C . ALA A 1 337 ? 104.096 103.524 12.654 1.00 27.91 305 ALA A C 1
ATOM 2194 O O . ALA A 1 337 ? 103.579 102.616 12.021 1.00 30.15 305 ALA A O 1
ATOM 2196 N N . LEU A 1 338 ? 104.887 103.318 13.689 1.00 30.31 306 LEU A N 1
ATOM 2197 C CA . LEU A 1 338 ? 105.225 101.994 14.179 1.00 33.21 306 LEU A CA 1
ATOM 2198 C C . LEU A 1 338 ? 104.457 101.543 15.442 1.00 35.63 306 LEU A C 1
ATOM 2199 O O . LEU A 1 338 ? 104.846 100.576 16.096 1.00 36.29 306 LEU A O 1
ATOM 2204 N N . SER A 1 339 ? 103.371 102.208 15.786 1.00 35.30 307 SER A N 1
ATOM 2205 C CA . SER A 1 339 ? 102.670 101.856 17.020 1.00 39.54 307 SER A CA 1
ATOM 2206 C C . SER A 1 339 ? 102.132 100.420 16.981 1.00 48.32 307 SER A C 1
ATOM 2207 O O . SER A 1 339 ? 101.908 99.821 18.026 1.00 41.91 307 SER A O 1
ATOM 2210 N N . GLY A 1 340 ? 101.890 99.891 15.786 1.00 48.37 308 GLY A N 1
ATOM 2211 C CA . GLY A 1 340 ? 101.201 98.613 15.657 1.00 46.57 308 GLY A CA 1
ATOM 2212 C C . GLY A 1 340 ? 102.067 97.366 15.637 1.00 51.79 308 GLY A C 1
ATOM 2213 O O . GLY A 1 340 ? 101.541 96.269 15.631 1.00 41.03 308 GLY A O 1
ATOM 2214 N N . ILE A 1 341 ? 103.390 97.489 15.611 1.00 37.94 309 ILE A N 1
ATOM 2215 C CA . ILE A 1 341 ? 104.199 96.278 15.514 1.00 43.48 309 ILE A CA 1
ATOM 2216 C C . ILE A 1 341 ? 104.064 95.451 16.794 1.00 36.01 309 ILE A C 1
ATOM 2217 O O . ILE A 1 341 ? 103.792 95.999 17.855 1.00 32.76 309 ILE A O 1
ATOM 2222 N N . ALA A 1 342 ? 104.425 94.175 16.708 1.00 37.22 310 ALA A N 1
ATOM 2223 C CA . ALA A 1 342 ? 104.351 93.249 17.829 1.00 34.60 310 ALA A CA 1
ATOM 2224 C C . ALA A 1 342 ? 105.670 92.513 18.020 1.00 31.85 310 ALA A C 1
ATOM 2225 O O . ALA A 1 342 ? 105.834 91.380 17.566 1.00 35.22 310 ALA A O 1
ATOM 2227 N N . PRO A 1 343 ? 106.596 93.115 18.772 1.00 31.83 311 PRO A N 1
ATOM 2228 C CA . PRO A 1 343 ? 107.839 92.424 18.931 1.00 28.77 311 PRO A CA 1
ATOM 2229 C C . PRO A 1 343 ? 107.653 91.207 19.818 1.00 34.89 311 PRO A C 1
ATOM 2230 O O . PRO A 1 343 ? 106.782 91.192 20.657 1.00 33.65 311 PRO A O 1
ATOM 2234 N N . ARG A 1 344 ? 108.576 90.276 19.758 1.00 36.47 312 ARG A N 1
ATOM 2235 C CA . ARG A 1 344 ? 108.400 89.056 20.488 1.00 33.63 312 ARG A CA 1
ATOM 2236 C C . ARG A 1 344 ? 109.756 88.503 20.782 1.00 36.18 312 ARG A C 1
ATOM 2237 O O . ARG A 1 344 ? 110.755 89.168 20.521 1.00 31.54 312 ARG A O 1
ATOM 2245 N N . THR A 1 345 ? 109.784 87.402 21.528 1.00 31.07 313 THR A N 1
ATOM 2246 C CA . THR A 1 345 ? 110.989 86.949 22.155 1.00 33.53 313 THR A CA 1
ATOM 2247 C C . THR A 1 345 ? 111.899 86.538 21.016 1.00 33.08 313 THR A C 1
ATOM 2248 O O . THR A 1 345 ? 111.429 85.948 20.077 1.00 31.22 313 THR A O 1
ATOM 2252 N N . ALA A 1 346 ? 113.175 86.880 21.093 1.00 29.99 314 ALA A N 1
ATOM 2253 C CA . ALA A 1 346 ? 114.114 86.543 20.018 1.00 37.47 314 ALA A CA 1
ATOM 2254 C C . ALA A 1 346 ? 114.646 85.159 20.269 1.00 31.43 314 ALA A C 1
ATOM 2255 O O . ALA A 1 346 ? 115.089 84.854 21.390 1.00 33.17 314 ALA A O 1
ATOM 2257 N N . GLU A 1 347 ? 114.731 84.388 19.190 1.00 32.61 315 GLU A N 1
ATOM 2258 C CA . GLU A 1 347 ? 115.294 83.029 19.229 1.00 38.70 315 GLU A CA 1
ATOM 2259 C C . GLU A 1 347 ? 116.797 82.983 19.123 1.00 38.50 315 GLU A C 1
ATOM 2260 O O . GLU A 1 347 ? 117.399 81.962 19.420 1.00 34.94 315 GLU A O 1
ATOM 2266 N N . VAL A 1 348 ? 117.396 84.051 18.597 1.00 30.32 316 VAL A N 1
ATOM 2267 C CA . VAL A 1 348 ? 118.843 84.181 18.551 1.00 29.35 316 VAL A CA 1
ATOM 2268 C C . VAL A 1 348 ? 119.222 85.377 19.399 1.00 30.27 316 VAL A C 1
ATOM 2269 O O . VAL A 1 348 ? 118.609 86.426 19.293 1.00 29.83 316 VAL A O 1
ATOM 2273 N N . PRO A 1 349 ? 120.219 85.212 20.265 1.00 28.72 317 PRO A N 1
ATOM 2274 C CA . PRO A 1 349 ? 120.615 86.309 21.108 1.00 29.54 317 PRO A CA 1
ATOM 2275 C C . PRO A 1 349 ? 120.852 87.594 20.284 1.00 34.87 317 PRO A C 1
ATOM 2276 O O . PRO A 1 349 ? 121.550 87.554 19.243 1.00 30.73 317 PRO A O 1
ATOM 2280 N N . PHE A 1 350 ? 120.317 88.710 20.787 1.00 31.46 318 PHE A N 1
ATOM 2281 C CA . PHE A 1 350 ? 120.380 90.027 20.133 1.00 27.25 318 PHE A CA 1
ATOM 2282 C C . PHE A 1 350 ? 121.016 91.020 21.101 1.00 30.22 318 PHE A C 1
ATOM 2283 O O . PHE A 1 350 ? 120.457 91.336 22.168 1.00 27.35 318 PHE A O 1
ATOM 2291 N N . LEU A 1 351 ? 122.251 91.409 20.792 1.00 24.97 319 LEU A N 1
ATOM 2292 C CA . LEU A 1 351 ? 122.982 92.340 21.595 1.00 25.03 319 LEU A CA 1
ATOM 2293 C C . LEU A 1 351 ? 122.775 93.765 21.054 1.00 31.68 319 LEU A C 1
ATOM 2294 O O . LEU A 1 351 ? 123.240 94.112 19.982 1.00 30.07 319 LEU A O 1
ATOM 2299 N N . SER A 1 352 ? 122.005 94.559 21.786 1.00 27.87 320 SER A N 1
ATOM 2300 C CA . SER A 1 352 ? 121.651 95.914 21.367 1.00 27.31 320 SER A CA 1
ATOM 2301 C C . SER A 1 352 ? 122.861 96.810 21.363 1.00 26.42 320 SER A C 1
ATOM 2302 O O . SER A 1 352 ? 123.604 96.927 22.351 1.00 26.13 320 SER A O 1
ATOM 2305 N N . THR A 1 353 ? 123.046 97.479 20.244 1.00 24.58 321 THR A N 1
ATOM 2306 C CA . THR A 1 353 ? 124.074 98.514 20.177 1.00 27.06 321 THR A CA 1
ATOM 2307 C C . THR A 1 353 ? 123.478 99.860 20.607 1.00 30.11 321 THR A C 1
ATOM 2308 O O . THR A 1 353 ? 124.185 100.873 20.666 1.00 32.38 321 THR A O 1
ATOM 2312 N N . VAL A 1 354 ? 122.201 99.849 20.975 1.00 27.91 322 VAL A N 1
ATOM 2313 C CA . VAL A 1 354 ? 121.584 101.026 21.617 1.00 26.78 322 VAL A CA 1
ATOM 2314 C C . VAL A 1 354 ? 121.802 100.998 23.115 1.00 31.37 322 VAL A C 1
ATOM 2315 O O . VAL A 1 354 ? 122.419 101.901 23.693 1.00 30.68 322 VAL A O 1
ATOM 2319 N N . THR A 1 355 ? 121.401 99.906 23.738 1.00 33.33 323 THR A N 1
ATOM 2320 C CA . THR A 1 355 ? 121.539 99.806 25.181 1.00 28.50 323 THR A CA 1
ATOM 2321 C C . THR A 1 355 ? 122.782 99.142 25.605 1.00 33.38 323 THR A C 1
ATOM 2322 O O . THR A 1 355 ? 123.128 99.210 26.774 1.00 30.77 323 THR A O 1
ATOM 2326 N N . GLY A 1 356 ? 123.426 98.397 24.708 1.00 31.08 324 GLY A N 1
ATOM 2327 C CA . GLY A 1 356 ? 124.630 97.686 25.111 1.00 31.69 324 GLY A CA 1
ATOM 2328 C C . GLY A 1 356 ? 124.316 96.430 25.920 1.00 28.07 324 GLY A C 1
ATOM 2329 O O . GLY A 1 356 ? 125.205 95.882 26.518 1.00 34.36 324 GLY A O 1
ATOM 2330 N N . GLU A 1 357 ? 123.082 95.929 25.860 1.00 29.65 325 GLU A N 1
ATOM 2331 C CA . GLU A 1 357 ? 122.715 94.653 26.535 1.00 30.36 325 GLU A CA 1
ATOM 2332 C C . GLU A 1 357 ? 121.964 93.714 25.624 1.00 28.90 325 GLU A C 1
ATOM 2333 O O . GLU A 1 357 ? 121.328 94.146 24.685 1.00 24.92 325 GLU A O 1
ATOM 2339 N N . PHE A 1 358 ? 122.002 92.416 25.937 1.00 30.14 326 PHE A N 1
ATOM 2340 C CA . PHE A 1 358 ? 121.146 91.464 25.275 1.00 28.23 326 PHE A CA 1
ATOM 2341 C C . PHE A 1 358 ? 119.728 91.753 25.675 1.00 28.01 326 PHE A C 1
ATOM 2342 O O . PHE A 1 358 ? 119.470 92.195 26.799 1.00 32.27 326 PHE A O 1
ATOM 2350 N N . VAL A 1 359 ? 118.822 91.568 24.740 1.00 28.39 327 VAL A N 1
ATOM 2351 C CA . VAL A 1 359 ? 117.427 91.895 24.959 1.00 29.67 327 VAL A CA 1
ATOM 2352 C C . VAL A 1 359 ? 116.638 90.615 24.875 1.00 35.92 327 VAL A C 1
ATOM 2353 O O . VAL A 1 359 ? 117.048 89.627 24.244 1.00 36.51 327 VAL A O 1
ATOM 2357 N N . THR A 1 360 ? 115.461 90.655 25.462 1.00 32.90 328 THR A N 1
ATOM 2358 C CA . THR A 1 360 ? 114.509 89.611 25.259 1.00 31.66 328 THR A CA 1
ATOM 2359 C C . THR A 1 360 ? 113.939 89.622 23.852 1.00 34.17 328 THR A C 1
ATOM 2360 O O . THR A 1 360 ? 113.685 88.559 23.261 1.00 32.69 328 THR A O 1
ATOM 2364 N N . GLY A 1 361 ? 113.610 90.813 23.359 1.00 30.06 329 GLY A N 1
ATOM 2365 C CA . GLY A 1 361 ? 113.091 90.967 22.006 1.00 30.68 329 GLY A CA 1
ATOM 2366 C C . GLY A 1 361 ? 111.726 91.611 21.997 1.00 36.22 329 GLY A C 1
ATOM 2367 O O . GLY A 1 361 ? 111.355 92.313 21.045 1.00 28.77 329 GLY A O 1
ATOM 2368 N N . THR A 1 362 ? 110.968 91.354 23.061 1.00 30.20 330 THR A N 1
ATOM 2369 C CA . THR A 1 362 ? 109.672 91.940 23.239 1.00 27.48 330 THR A CA 1
ATOM 2370 C C . THR A 1 362 ? 109.755 93.443 23.468 1.00 27.18 330 THR A C 1
ATOM 2371 O O . THR A 1 362 ? 108.763 94.116 23.327 1.00 30.49 330 THR A O 1
ATOM 2375 N N . ASP A 1 363 ? 110.909 93.928 23.914 1.00 27.12 331 ASP A N 1
ATOM 2376 C CA . ASP A 1 363 ? 111.188 95.372 24.043 1.00 33.77 331 ASP A CA 1
ATOM 2377 C C . ASP A 1 363 ? 111.478 96.145 22.711 1.00 37.88 331 ASP A C 1
ATOM 2378 O O . ASP A 1 363 ? 111.588 97.377 22.699 1.00 30.08 331 ASP A O 1
ATOM 2383 N N . LEU A 1 364 ? 111.478 95.468 21.567 1.00 34.45 332 LEU A N 1
ATOM 2384 C CA . LEU A 1 364 ? 111.820 96.170 20.328 1.00 28.24 332 LEU A CA 1
ATOM 2385 C C . LEU A 1 364 ? 110.637 96.834 19.716 1.00 29.48 332 LEU A C 1
ATOM 2386 O O . LEU A 1 364 ? 110.207 96.505 18.602 1.00 25.64 332 LEU A O 1
ATOM 2391 N N . ASP A 1 365 ? 110.047 97.748 20.477 1.00 29.26 333 ASP A N 1
ATOM 2392 C CA . ASP A 1 365 ? 108.832 98.368 20.036 1.00 24.27 333 ASP A CA 1
ATOM 2393 C C . ASP A 1 365 ? 109.164 99.718 19.380 1.00 29.61 333 ASP A C 1
ATOM 2394 O O . ASP A 1 365 ? 110.352 100.068 19.226 1.00 26.57 333 ASP A O 1
ATOM 2399 N N . ALA A 1 366 ? 108.130 100.506 19.101 1.00 28.31 334 ALA A N 1
ATOM 2400 C CA . ALA A 1 366 ? 108.276 101.791 18.396 1.00 33.43 334 ALA A CA 1
ATOM 2401 C C . ALA A 1 366 ? 109.289 102.711 19.065 1.00 34.77 334 ALA A C 1
ATOM 2402 O O . ALA A 1 366 ? 110.139 103.321 18.395 1.00 29.11 334 ALA A O 1
ATOM 2404 N N . GLU A 1 367 ? 109.262 102.725 20.387 1.00 28.26 335 GLU A N 1
ATOM 2405 C CA . GLU A 1 367 ? 110.101 103.606 21.149 1.00 28.83 335 GLU A CA 1
ATOM 2406 C C . GLU A 1 367 ? 111.547 103.140 20.999 1.00 31.81 335 GLU A C 1
ATOM 2407 O O . GLU A 1 367 ? 112.440 103.973 20.927 1.00 26.75 335 GLU A O 1
ATOM 2413 N N . TYR A 1 368 ? 111.788 101.826 21.067 1.00 28.51 336 TYR A N 1
ATOM 2414 C CA . TYR A 1 368 ? 113.118 101.295 20.770 1.00 27.77 336 TYR A CA 1
ATOM 2415 C C . TYR A 1 368 ? 113.622 101.799 19.411 1.00 20.40 336 TYR A C 1
ATOM 2416 O O . TYR A 1 368 ? 114.769 102.177 19.287 1.00 28.54 336 TYR A O 1
ATOM 2425 N N . TRP A 1 369 ? 112.804 101.677 18.386 1.00 25.31 337 TRP A N 1
ATOM 2426 C CA . TRP A 1 369 ? 113.245 102.003 17.037 1.00 29.77 337 TRP A CA 1
ATOM 2427 C C . TRP A 1 369 ? 113.504 103.497 16.927 1.00 30.13 337 TRP A C 1
ATOM 2428 O O . TRP A 1 369 ? 114.492 103.895 16.315 1.00 24.56 337 TRP A O 1
ATOM 2439 N N . TYR A 1 370 ? 112.706 104.325 17.615 1.00 26.22 338 TYR A N 1
ATOM 2440 C CA . TYR A 1 370 ? 113.090 105.721 17.761 1.00 25.26 338 TYR A CA 1
ATOM 2441 C C . TYR A 1 370 ? 114.418 105.926 18.466 1.00 28.23 338 TYR A C 1
ATOM 2442 O O . TYR A 1 370 ? 115.238 106.760 18.039 1.00 26.81 338 TYR A O 1
ATOM 2451 N N . ARG A 1 371 ? 114.613 105.260 19.594 1.00 25.42 339 ARG A N 1
ATOM 2452 C CA . ARG A 1 371 ? 115.878 105.389 20.283 1.00 28.85 339 ARG A CA 1
ATOM 2453 C C . ARG A 1 371 ? 117.057 105.030 19.436 1.00 30.92 339 ARG A C 1
ATOM 2454 O O . ARG A 1 371 ? 118.154 105.548 19.662 1.00 29.80 339 ARG A O 1
ATOM 2462 N N . ASN A 1 372 ? 116.898 103.943 18.697 1.00 25.61 340 ASN A N 1
ATOM 2463 C CA . ASN A 1 372 ? 117.946 103.462 17.792 1.00 28.65 340 ASN A CA 1
ATOM 2464 C C . ASN A 1 372 ? 118.380 104.595 16.865 1.00 27.30 340 ASN A C 1
ATOM 2465 O O . ASN A 1 372 ? 119.561 104.875 16.752 1.00 30.95 340 ASN A O 1
ATOM 2470 N N . LEU A 1 373 ? 117.401 105.270 16.266 1.00 26.46 341 LEU A N 1
ATOM 2471 C CA . LEU A 1 373 ? 117.663 106.391 15.338 1.00 28.45 341 LEU A CA 1
ATOM 2472 C C . LEU A 1 373 ? 118.257 107.615 16.027 1.00 29.66 341 LEU A C 1
ATOM 2473 O O . LEU A 1 373 ? 119.130 108.290 15.482 1.00 30.95 341 LEU A O 1
ATOM 2478 N N . ARG A 1 374 ? 117.833 107.851 17.257 1.00 25.36 342 ARG A N 1
ATOM 2479 C CA . ARG A 1 374 ? 118.187 109.060 17.975 1.00 24.82 342 ARG A CA 1
ATOM 2480 C C . ARG A 1 374 ? 119.529 108.989 18.659 1.00 27.10 342 ARG A C 1
ATOM 2481 O O . ARG A 1 374 ? 120.230 109.992 18.788 1.00 28.09 342 ARG A O 1
ATOM 2489 N N . ASN A 1 375 ? 119.941 107.810 19.071 1.00 25.34 343 ASN A N 1
ATOM 2490 C CA . ASN A 1 375 ? 121.086 107.706 19.941 1.00 25.54 343 ASN A CA 1
ATOM 2491 C C . ASN A 1 375 ? 122.341 107.130 19.301 1.00 24.52 343 ASN A C 1
ATOM 2492 O O . ASN A 1 375 ? 122.263 106.458 18.297 1.00 25.16 343 ASN A O 1
ATOM 2497 N N . THR A 1 376 ? 123.451 107.269 20.004 1.00 23.34 344 THR A N 1
ATOM 2498 C CA . THR A 1 376 ? 124.750 106.796 19.558 1.00 27.39 344 THR A CA 1
ATOM 2499 C C . THR A 1 376 ? 124.747 105.272 19.338 1.00 30.28 344 THR A C 1
ATOM 2500 O O . THR A 1 376 ? 124.153 104.529 20.086 1.00 28.35 344 THR A O 1
ATOM 2504 N N . VAL A 1 377 ? 125.397 104.830 18.277 1.00 27.76 345 VAL A N 1
ATOM 2505 C CA . VAL A 1 377 ? 125.493 103.422 18.006 1.00 25.83 345 VAL A CA 1
ATOM 2506 C C . VAL A 1 377 ? 126.745 102.957 18.724 1.00 28.30 345 VAL A C 1
ATOM 2507 O O . VAL A 1 377 ? 127.844 103.304 18.349 1.00 27.48 345 VAL A O 1
ATOM 2511 N N . ARG A 1 378 ? 126.569 102.179 19.777 1.00 26.43 346 ARG A N 1
ATOM 2512 C CA . ARG A 1 378 ? 127.702 101.679 20.541 1.00 28.05 346 ARG A CA 1
ATOM 2513 C C . ARG A 1 378 ? 128.219 100.347 19.998 1.00 28.73 346 ARG A C 1
ATOM 2514 O O . ARG A 1 378 ? 128.148 99.327 20.655 1.00 24.70 346 ARG A O 1
ATOM 2522 N N . PHE A 1 379 ? 128.728 100.385 18.780 1.00 26.23 347 PHE A N 1
ATOM 2523 C CA . PHE A 1 379 ? 129.220 99.198 18.116 1.00 26.63 347 PHE A CA 1
ATOM 2524 C C . PHE A 1 379 ? 130.447 98.570 18.749 1.00 31.76 347 PHE A C 1
ATOM 2525 O O . PHE A 1 379 ? 130.458 97.386 19.014 1.00 30.50 347 PHE A O 1
ATOM 2533 N N . GLU A 1 380 ? 131.425 99.387 19.115 1.00 29.39 348 GLU A N 1
ATOM 2534 C CA . GLU A 1 380 ? 132.651 98.884 19.714 1.00 29.06 348 GLU A CA 1
ATOM 2535 C C . GLU A 1 380 ? 132.369 98.178 21.024 1.00 35.26 348 GLU A C 1
ATOM 2536 O O . GLU A 1 380 ? 132.938 97.153 21.304 1.00 30.78 348 GLU A O 1
ATOM 2542 N N . ASP A 1 381 ? 131.468 98.741 21.804 1.00 32.47 349 ASP A N 1
ATOM 2543 C CA . ASP A 1 381 ? 131.089 98.203 23.076 1.00 44.85 349 ASP A CA 1
ATOM 2544 C C . ASP A 1 381 ? 130.506 96.818 22.931 1.00 28.82 349 ASP A C 1
ATOM 2545 O O . ASP A 1 381 ? 130.841 95.933 23.674 1.00 30.13 349 ASP A O 1
ATOM 2550 N N . ALA A 1 382 ? 129.644 96.644 21.952 1.00 24.40 350 ALA A N 1
ATOM 2551 C CA . ALA A 1 382 ? 129.041 95.367 21.707 1.00 26.87 350 ALA A CA 1
ATOM 2552 C C . ALA A 1 382 ? 130.090 94.346 21.311 1.00 31.71 350 ALA A C 1
ATOM 2553 O O . ALA A 1 382 ? 130.089 93.239 21.797 1.00 31.09 350 ALA A O 1
ATOM 2555 N N . VAL A 1 383 ? 131.015 94.745 20.453 1.00 26.69 351 VAL A N 1
ATOM 2556 C CA . VAL A 1 383 ? 132.051 93.840 20.018 1.00 25.73 351 VAL A CA 1
ATOM 2557 C C . VAL A 1 383 ? 132.917 93.402 21.192 1.00 28.81 351 VAL A C 1
ATOM 2558 O O . VAL A 1 383 ? 133.237 92.242 21.319 1.00 29.37 351 VAL A O 1
ATOM 2562 N N . ARG A 1 384 ? 133.249 94.337 22.064 1.00 31.08 352 ARG A N 1
ATOM 2563 C CA . ARG A 1 384 ? 134.051 94.038 23.229 1.00 29.18 352 ARG A CA 1
ATOM 2564 C C . ARG A 1 384 ? 133.315 93.056 24.129 1.00 27.41 352 ARG A C 1
ATOM 2565 O O . ARG A 1 384 ? 133.903 92.151 24.654 1.00 29.01 352 ARG A O 1
ATOM 2573 N N . THR A 1 385 ? 132.021 93.249 24.287 1.00 27.37 353 THR A N 1
ATOM 2574 C CA . THR A 1 385 ? 131.208 92.348 25.077 1.00 31.99 353 THR A CA 1
ATOM 2575 C C . THR A 1 385 ? 131.288 90.927 24.516 1.00 35.37 353 THR A C 1
ATOM 2576 O O . THR A 1 385 ? 131.514 89.971 25.264 1.00 33.14 353 THR A O 1
ATOM 2580 N N . LEU A 1 386 ? 131.182 90.796 23.194 1.00 29.47 354 LEU A N 1
ATOM 2581 C CA . LEU A 1 386 ? 131.179 89.471 22.578 1.00 33.03 354 LEU A CA 1
ATOM 2582 C C . LEU A 1 386 ? 132.542 88.786 22.635 1.00 31.67 354 LEU A C 1
ATOM 2583 O O . LEU A 1 386 ? 132.650 87.587 22.908 1.00 29.71 354 LEU A O 1
ATOM 2588 N N . LEU A 1 387 ? 133.575 89.584 22.486 1.00 29.94 355 LEU A N 1
ATOM 2589 C CA . LEU A 1 387 ? 134.929 89.109 22.566 1.00 30.63 355 LEU A CA 1
ATOM 2590 C C . LEU A 1 387 ? 135.170 88.558 23.957 1.00 39.32 355 LEU A C 1
ATOM 2591 O O . LEU A 1 387 ? 135.712 87.466 24.117 1.00 27.71 355 LEU A O 1
ATOM 2596 N N . ASP A 1 388 ? 134.756 89.310 24.968 1.00 35.25 356 ASP A N 1
ATOM 2597 C CA . ASP A 1 388 ? 134.898 88.859 26.352 1.00 41.30 356 ASP A CA 1
ATOM 2598 C C . ASP A 1 388 ? 134.113 87.588 26.670 1.00 36.35 356 ASP A C 1
ATOM 2599 O O . ASP A 1 388 ? 134.522 86.794 27.479 1.00 33.44 356 ASP A O 1
ATOM 2604 N N . ARG A 1 389 ? 133.021 87.371 25.970 1.00 33.36 357 ARG A N 1
ATOM 2605 C CA . ARG A 1 389 ? 132.301 86.129 26.067 1.00 37.26 357 ARG A CA 1
ATOM 2606 C C . ARG A 1 389 ? 132.851 85.017 25.171 1.00 35.44 357 ARG A C 1
ATOM 2607 O O . ARG A 1 389 ? 132.275 83.939 25.114 1.00 36.63 357 ARG A O 1
ATOM 2615 N N . GLY A 1 390 ? 134.026 85.219 24.573 1.00 37.72 358 GLY A N 1
ATOM 2616 C CA . GLY A 1 390 ? 134.688 84.135 23.836 1.00 33.96 358 GLY A CA 1
ATOM 2617 C C . GLY A 1 390 ? 134.232 83.881 22.415 1.00 39.17 358 GLY A C 1
ATOM 2618 O O . GLY A 1 390 ? 134.594 82.878 21.833 1.00 44.30 358 GLY A O 1
ATOM 2619 N N . HIS A 1 391 ? 133.463 84.782 21.820 1.00 29.33 359 HIS A N 1
ATOM 2620 C CA . HIS A 1 391 ? 133.111 84.593 20.438 1.00 33.48 359 HIS A CA 1
ATOM 2621 C C . HIS A 1 391 ? 134.346 84.791 19.560 1.00 30.76 359 HIS A C 1
ATOM 2622 O O . HIS A 1 391 ? 135.171 85.652 19.838 1.00 32.48 359 HIS A O 1
ATOM 2629 N N . GLY A 1 392 ? 134.516 83.932 18.555 1.00 30.35 360 GLY A N 1
ATOM 2630 C CA . GLY A 1 392 ? 135.780 83.888 17.815 1.00 33.35 360 GLY A CA 1
ATOM 2631 C C . GLY A 1 392 ? 135.656 84.361 16.385 1.00 27.58 360 GLY A C 1
ATOM 2632 O O . GLY A 1 392 ? 136.659 84.565 15.703 1.00 34.25 360 GLY A O 1
ATOM 2633 N N . ALA A 1 393 ? 134.425 84.436 15.887 1.00 30.80 361 ALA A N 1
ATOM 2634 C CA . ALA A 1 393 ? 134.211 84.805 14.499 1.00 31.62 361 ALA A CA 1
ATOM 2635 C C . ALA A 1 393 ? 133.042 85.755 14.318 1.00 36.13 361 ALA A C 1
ATOM 2636 O O . ALA A 1 393 ? 131.968 85.545 14.873 1.00 29.98 361 ALA A O 1
ATOM 2638 N N . PHE A 1 394 ? 133.298 86.806 13.542 1.00 32.11 362 PHE A N 1
ATOM 2639 C CA . PHE A 1 394 ? 132.297 87.775 13.163 1.00 33.16 362 PHE A CA 1
ATOM 2640 C C . PHE A 1 394 ? 132.081 87.795 11.668 1.00 30.18 362 PHE A C 1
ATOM 2641 O O . PHE A 1 394 ? 133.008 88.050 10.881 1.00 28.63 362 PHE A O 1
ATOM 2649 N N . VAL A 1 395 ? 130.839 87.639 11.279 1.00 25.31 363 VAL A N 1
ATOM 2650 C CA . VAL A 1 395 ? 130.483 87.572 9.868 1.00 27.75 363 VAL A CA 1
ATOM 2651 C C . VAL A 1 395 ? 129.555 88.710 9.526 1.00 30.37 363 VAL A C 1
ATOM 2652 O O . VAL A 1 395 ? 128.420 88.775 9.996 1.00 26.10 363 VAL A O 1
ATOM 2656 N N . GLU A 1 396 ? 130.009 89.570 8.608 1.00 25.69 364 GLU A N 1
ATOM 2657 C CA . GLU A 1 396 ? 129.149 90.653 8.145 1.00 26.50 364 GLU A CA 1
ATOM 2658 C C . GLU A 1 396 ? 128.294 90.195 7.005 1.00 27.92 364 GLU A C 1
ATOM 2659 O O . GLU A 1 396 ? 128.796 89.798 5.971 1.00 28.98 364 GLU A O 1
ATOM 2665 N N . ALA A 1 397 ? 126.988 90.163 7.243 1.00 25.96 365 ALA A N 1
ATOM 2666 C CA . ALA A 1 397 ? 126.019 89.748 6.266 1.00 26.01 365 ALA A CA 1
ATOM 2667 C C . ALA A 1 397 ? 125.636 90.899 5.364 1.00 30.24 365 ALA A C 1
ATOM 2668 O O . ALA A 1 397 ? 124.463 91.264 5.324 1.00 27.74 365 ALA A O 1
ATOM 2670 N N . SER A 1 398 ? 126.581 91.373 4.553 1.00 30.81 366 SER A N 1
ATOM 2671 C CA . SER A 1 398 ? 126.360 92.568 3.755 1.00 26.72 366 SER A CA 1
ATOM 2672 C C . SER A 1 398 ? 126.786 92.389 2.307 1.00 30.71 366 SER A C 1
ATOM 2673 O O . SER A 1 398 ? 127.650 91.554 2.004 1.00 26.52 366 SER A O 1
ATOM 2676 N N . ALA A 1 399 ? 126.413 93.374 1.495 1.00 24.16 367 ALA A N 1
ATOM 2677 C CA . ALA A 1 399 ? 126.711 93.397 0.070 1.00 33.14 367 ALA A CA 1
ATOM 2678 C C . ALA A 1 399 ? 128.141 93.885 -0.225 1.00 27.04 367 ALA A C 1
ATOM 2679 O O . ALA A 1 399 ? 128.652 93.711 -1.339 1.00 31.01 367 ALA A O 1
ATOM 2681 N N . HIS A 1 400 ? 128.757 94.460 0.806 1.00 29.26 368 HIS A N 1
ATOM 2682 C CA . HIS A 1 400 ? 130.074 95.043 0.761 1.00 30.61 368 HIS A CA 1
ATOM 2683 C C . HIS A 1 400 ? 130.499 95.334 2.195 1.00 29.10 368 HIS A C 1
ATOM 2684 O O . HIS A 1 400 ? 129.735 95.918 2.933 1.00 30.06 368 HIS A O 1
ATOM 2691 N N . PRO A 1 401 ? 131.723 94.935 2.599 1.00 26.91 369 PRO A N 1
ATOM 2692 C CA . PRO A 1 401 ? 132.199 95.053 3.976 1.00 28.74 369 PRO A CA 1
ATOM 2693 C C . PRO A 1 401 ? 132.450 96.481 4.436 1.00 34.50 369 PRO A C 1
ATOM 2694 O O . PRO A 1 401 ? 133.312 97.126 3.909 1.00 23.60 369 PRO A O 1
ATOM 2698 N N . VAL A 1 402 ? 131.785 96.933 5.487 1.00 27.12 370 VAL A N 1
ATOM 2699 C CA . VAL A 1 402 ? 131.934 98.309 5.935 1.00 28.45 370 VAL A CA 1
ATOM 2700 C C . VAL A 1 402 ? 132.219 98.398 7.425 1.00 24.55 370 VAL A C 1
ATOM 2701 O O . VAL A 1 402 ? 132.510 99.443 7.931 1.00 27.00 370 VAL A O 1
ATOM 2705 N N . LEU A 1 403 ? 132.219 97.291 8.125 1.00 24.99 371 LEU A N 1
ATOM 2706 C CA . LEU A 1 403 ? 132.432 97.291 9.560 1.00 25.02 371 LEU A CA 1
ATOM 2707 C C . LEU A 1 403 ? 133.458 96.289 9.961 1.00 28.16 371 LEU A C 1
ATOM 2708 O O . LEU A 1 403 ? 133.763 96.060 11.128 1.00 27.33 371 LEU A O 1
ATOM 2713 N N . THR A 1 404 ? 134.034 95.696 8.948 1.00 27.20 372 THR A N 1
ATOM 2714 C CA . THR A 1 404 ? 135.034 94.695 9.123 1.00 31.34 372 THR A CA 1
ATOM 2715 C C . THR A 1 404 ? 136.347 95.348 9.584 1.00 33.92 372 THR A C 1
ATOM 2716 O O . THR A 1 404 ? 136.958 94.886 10.544 1.00 24.83 372 THR A O 1
ATOM 2720 N N . VAL A 1 405 ? 136.588 96.592 9.164 1.00 26.33 373 VAL A N 1
ATOM 2721 C CA . VAL A 1 405 ? 137.765 97.343 9.652 1.00 33.30 373 VAL A CA 1
ATOM 2722 C C . VAL A 1 405 ? 137.635 97.700 11.132 1.00 33.52 373 VAL A C 1
ATOM 2723 O O . VAL A 1 405 ? 138.607 97.652 11.891 1.00 32.81 373 VAL A O 1
ATOM 2727 N N . GLY A 1 406 ? 136.438 98.115 11.541 1.00 29.41 374 GLY A N 1
ATOM 2728 C CA . GLY A 1 406 ? 136.215 98.486 12.934 1.00 28.34 374 GLY A CA 1
ATOM 2729 C C . GLY A 1 406 ? 136.196 97.293 13.876 1.00 29.01 374 GLY A C 1
ATOM 2730 O O . GLY A 1 406 ? 136.705 97.358 14.996 1.00 24.38 374 GLY A O 1
ATOM 2731 N N . VAL A 1 407 ? 135.636 96.180 13.425 1.00 27.54 375 VAL A N 1
ATOM 2732 C CA . VAL A 1 407 ? 135.731 94.952 14.252 1.00 25.97 375 VAL A CA 1
ATOM 2733 C C . VAL A 1 407 ? 137.203 94.554 14.409 1.00 30.11 375 VAL A C 1
ATOM 2734 O O . VAL A 1 407 ? 137.683 94.284 15.516 1.00 32.84 375 VAL A O 1
ATOM 2738 N N . GLN A 1 408 ? 137.944 94.589 13.303 1.00 29.33 376 GLN A N 1
ATOM 2739 C CA . GLN A 1 408 ? 139.349 94.181 13.327 1.00 29.36 376 GLN A CA 1
ATOM 2740 C C . GLN A 1 408 ? 140.180 95.073 14.234 1.00 35.89 376 GLN A C 1
ATOM 2741 O O . GLN A 1 408 ? 141.030 94.588 15.004 1.00 33.81 376 GLN A O 1
ATOM 2747 N N . GLU A 1 409 ? 139.856 96.363 14.242 1.00 32.83 377 GLU A N 1
ATOM 2748 C CA . GLU A 1 409 ? 140.540 97.309 15.117 1.00 34.63 377 GLU A CA 1
ATOM 2749 C C . GLU A 1 409 ? 140.271 96.995 16.589 1.00 28.49 377 GLU A C 1
ATOM 2750 O O . GLU A 1 409 ? 141.156 97.129 17.445 1.00 31.01 377 GLU A O 1
ATOM 2756 N N . THR A 1 410 ? 139.046 96.593 16.931 1.00 34.15 378 THR A N 1
ATOM 2757 C CA . THR A 1 410 ? 138.811 96.266 18.331 1.00 33.61 378 THR A CA 1
ATOM 2758 C C . THR A 1 410 ? 139.375 94.902 18.743 1.00 32.29 378 THR A C 1
ATOM 2759 O O . THR A 1 410 ? 139.939 94.778 19.831 1.00 34.25 378 THR A O 1
ATOM 2763 N N . ILE A 1 411 ? 139.278 93.920 17.855 1.00 32.96 379 ILE A N 1
ATOM 2764 C CA . ILE A 1 411 ? 139.968 92.627 18.034 1.00 29.13 379 ILE A CA 1
ATOM 2765 C C . ILE A 1 411 ? 141.435 92.878 18.307 1.00 33.00 379 ILE A C 1
ATOM 2766 O O . ILE A 1 411 ? 142.003 92.310 19.234 1.00 36.53 379 ILE A O 1
ATOM 2771 N N . ASP A 1 412 ? 142.068 93.702 17.486 1.00 33.89 380 ASP A N 1
ATOM 2772 C CA . ASP A 1 412 ? 143.500 93.942 17.644 1.00 36.61 380 ASP A CA 1
ATOM 2773 C C . ASP A 1 412 ? 143.810 94.601 18.969 1.00 39.75 380 ASP A C 1
ATOM 2774 O O . ASP A 1 412 ? 144.849 94.346 19.554 1.00 38.14 380 ASP A O 1
ATOM 2779 N N . ALA A 1 413 ? 142.990 95.539 19.403 1.00 41.77 381 ALA A N 1
ATOM 2780 C CA . ALA A 1 413 ? 143.343 96.269 20.603 1.00 40.34 381 ALA A CA 1
ATOM 2781 C C . ALA A 1 413 ? 143.089 95.382 21.814 1.00 40.74 381 ALA A C 1
ATOM 2782 O O . ALA A 1 413 ? 143.712 95.530 22.839 1.00 41.80 381 ALA A O 1
ATOM 2784 N N . VAL A 1 414 ? 142.103 94.508 21.731 1.00 39.11 382 VAL A N 1
ATOM 2785 C CA . VAL A 1 414 ? 141.856 93.595 22.833 1.00 41.26 382 VAL A CA 1
ATOM 2786 C C . VAL A 1 414 ? 142.914 92.490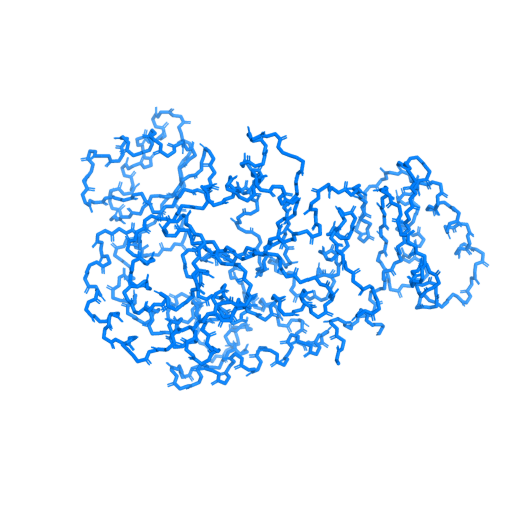 22.865 1.00 40.87 382 VAL A C 1
ATOM 2787 O O . VAL A 1 414 ? 143.119 91.850 23.880 1.00 39.30 382 VAL A O 1
ATOM 2791 N N . GLY A 1 415 ? 143.470 92.177 21.709 1.00 41.52 383 GLY A N 1
ATOM 2792 C CA . GLY A 1 415 ? 144.367 91.029 21.566 1.00 48.67 383 GLY A CA 1
ATOM 2793 C C . GLY A 1 415 ? 143.652 89.694 21.537 1.00 43.64 383 GLY A C 1
ATOM 2794 O O . GLY A 1 415 ? 144.226 88.690 21.885 1.00 47.24 383 GLY A O 1
ATOM 2795 N N . ALA A 1 416 ? 142.403 89.663 21.099 1.00 42.85 384 ALA A N 1
ATOM 2796 C CA . ALA A 1 416 ? 141.653 88.409 21.092 1.00 47.44 384 ALA A CA 1
ATOM 2797 C C . ALA A 1 416 ? 142.015 87.600 19.855 1.00 46.94 384 ALA A C 1
ATOM 2798 O O . ALA A 1 416 ? 142.389 88.149 18.826 1.00 42.45 384 ALA A O 1
ATOM 2800 N N . PRO A 1 417 ? 141.934 86.283 19.957 1.00 46.82 385 PRO A N 1
ATOM 2801 C CA . PRO A 1 417 ? 142.036 85.447 18.780 1.00 48.75 385 PRO A CA 1
ATOM 2802 C C . PRO A 1 417 ? 140.659 85.286 18.165 1.00 45.44 385 PRO A C 1
ATOM 2803 O O . PRO A 1 417 ? 139.848 84.500 18.658 1.00 64.93 385 PRO A O 1
ATOM 2807 N N . ALA A 1 418 ? 140.340 86.178 17.260 1.00 38.02 386 ALA A N 1
ATOM 2808 C CA . ALA A 1 418 ? 139.060 86.187 16.605 1.00 31.39 386 ALA A CA 1
ATOM 2809 C C . ALA A 1 418 ? 139.241 86.751 15.224 1.00 26.89 386 ALA A C 1
ATOM 2810 O O . ALA A 1 418 ? 140.198 87.445 14.959 1.00 32.41 386 ALA A O 1
ATOM 2812 N N . VAL A 1 419 ? 138.309 86.450 14.344 1.00 28.62 387 VAL A N 1
ATOM 2813 C CA . VAL A 1 419 ? 138.391 86.927 12.984 1.00 30.40 387 VAL A CA 1
ATOM 2814 C C . VAL A 1 419 ? 137.112 87.626 12.530 1.00 28.03 387 VAL A C 1
ATOM 2815 O O . VAL A 1 419 ? 136.053 87.394 13.070 1.00 28.82 387 VAL A O 1
ATOM 2819 N N . THR A 1 420 ? 137.248 88.502 11.548 1.00 26.76 388 THR A N 1
ATOM 2820 C CA . THR A 1 420 ? 136.137 89.220 10.968 1.00 29.56 388 THR A CA 1
ATOM 2821 C C . THR A 1 420 ? 136.133 89.036 9.487 1.00 32.27 388 THR A C 1
ATOM 2822 O O . THR A 1 420 ? 137.177 89.048 8.869 1.00 35.44 388 THR A O 1
ATOM 2826 N N . GLN A 1 421 ? 134.951 88.904 8.920 1.00 30.06 389 GLN A N 1
ATOM 2827 C CA . GLN A 1 421 ? 134.823 88.785 7.501 1.00 35.50 389 GLN A CA 1
ATOM 2828 C C . GLN A 1 421 ? 133.471 89.225 6.977 1.00 33.40 389 GLN A C 1
ATOM 2829 O O . GLN A 1 421 ? 132.526 89.359 7.709 1.00 27.82 389 GLN A O 1
ATOM 2835 N N . GLY A 1 422 ? 133.437 89.498 5.688 1.00 27.88 390 GLY A N 1
ATOM 2836 C CA . GLY A 1 422 ? 132.240 89.885 4.992 1.00 27.92 390 GLY A CA 1
ATOM 2837 C C . GLY A 1 422 ? 131.602 88.745 4.235 1.00 26.78 390 GLY A C 1
ATOM 2838 O O . GLY A 1 422 ? 131.932 87.586 4.404 1.00 26.58 390 GLY A O 1
ATOM 2839 N N . THR A 1 423 ? 130.639 89.116 3.421 1.00 23.66 391 THR A N 1
ATOM 2840 C CA . THR A 1 423 ? 129.932 88.211 2.552 1.00 25.85 391 THR A CA 1
ATOM 2841 C C . THR A 1 423 ? 130.209 88.514 1.090 1.00 30.67 391 THR A C 1
ATOM 2842 O O . THR A 1 423 ? 130.954 87.781 0.437 1.00 31.30 391 THR A O 1
ATOM 2846 N N . LEU A 1 424 ? 129.613 89.580 0.571 1.00 27.28 392 LEU A N 1
ATOM 2847 C CA . LEU A 1 424 ? 129.853 89.982 -0.778 1.00 26.63 392 LEU A CA 1
ATOM 2848 C C . LEU A 1 424 ? 130.710 91.210 -0.826 1.00 26.28 392 LEU A C 1
ATOM 2849 O O . LEU A 1 424 ? 130.979 91.851 0.196 1.00 25.74 392 LEU A O 1
ATOM 2854 N N . ARG A 1 425 ? 131.009 91.631 -2.043 1.00 28.61 393 ARG A N 1
ATOM 2855 C CA . ARG A 1 425 ? 131.730 92.862 -2.278 1.00 32.76 393 ARG A CA 1
ATOM 2856 C C . ARG A 1 425 ? 131.148 93.592 -3.460 1.00 28.86 393 ARG A C 1
ATOM 2857 O O . ARG A 1 425 ? 130.630 92.955 -4.339 1.00 26.62 393 ARG A O 1
ATOM 2865 N N . ARG A 1 426 ? 131.455 94.880 -3.579 1.00 25.88 394 ARG A N 1
ATOM 2866 C CA . ARG A 1 426 ? 131.043 95.646 -4.727 1.00 32.70 394 ARG A CA 1
ATOM 2867 C C . ARG A 1 426 ? 131.519 94.972 -6.020 1.00 34.72 394 ARG A C 1
ATOM 2868 O O . ARG A 1 426 ? 132.651 94.527 -6.126 1.00 31.23 394 ARG A O 1
ATOM 2876 N N . ASP A 1 427 ? 130.618 94.884 -6.974 1.00 35.02 395 ASP A N 1
ATOM 2877 C CA . ASP A 1 427 ? 130.863 94.245 -8.265 1.00 41.82 395 ASP A CA 1
ATOM 2878 C C . ASP A 1 427 ? 131.157 92.769 -8.123 1.00 42.26 395 ASP A C 1
ATOM 2879 O O . ASP A 1 427 ? 131.327 92.105 -9.137 1.00 38.24 395 ASP A O 1
ATOM 2884 N N . GLU A 1 428 ? 131.061 92.217 -6.904 1.00 34.08 396 GLU A N 1
ATOM 2885 C CA . GLU A 1 428 ? 131.091 90.745 -6.728 1.00 32.74 396 GLU A CA 1
ATOM 2886 C C . GLU A 1 428 ? 129.955 90.173 -5.855 1.00 32.57 396 GLU A C 1
ATOM 2887 O O . GLU A 1 428 ? 130.140 89.845 -4.679 1.00 30.21 396 GLU A O 1
ATOM 2893 N N . GLY A 1 429 ? 128.827 89.935 -6.490 1.00 30.97 397 GLY A N 1
ATOM 2894 C CA . GLY A 1 429 ? 127.585 89.720 -5.799 1.00 34.07 397 GLY A CA 1
ATOM 2895 C C . GLY A 1 429 ? 127.001 88.365 -6.131 1.00 34.34 397 GLY A C 1
ATOM 2896 O O . GLY A 1 429 ? 125.788 88.191 -6.056 1.00 36.06 397 GLY A O 1
ATOM 2897 N N . GLY A 1 430 ? 127.852 87.420 -6.555 1.00 37.17 398 GLY A N 1
ATOM 2898 C CA . GLY A 1 430 ? 127.392 86.070 -6.883 1.00 35.03 398 GLY A CA 1
ATOM 2899 C C . GLY A 1 430 ? 127.953 84.949 -6.019 1.00 33.44 398 GLY A C 1
ATOM 2900 O O . GLY A 1 430 ? 128.602 85.171 -4.994 1.00 29.90 398 GLY A O 1
ATOM 2901 N N . ALA A 1 431 ? 127.758 83.728 -6.490 1.00 37.78 399 ALA A N 1
ATOM 2902 C CA . ALA A 1 431 ? 128.204 82.549 -5.763 1.00 38.44 399 ALA A CA 1
ATOM 2903 C C . ALA A 1 431 ? 129.722 82.497 -5.674 1.00 37.19 399 ALA A C 1
ATOM 2904 O O . ALA A 1 431 ? 130.278 81.980 -4.718 1.00 39.18 399 ALA A O 1
ATOM 2906 N N . ALA A 1 432 ? 130.421 83.104 -6.619 1.00 38.80 400 ALA A N 1
ATOM 2907 C CA . ALA A 1 432 ? 131.874 83.002 -6.587 1.00 38.88 400 ALA A CA 1
ATOM 2908 C C . ALA A 1 432 ? 132.371 83.649 -5.311 1.00 41.04 400 ALA A C 1
ATOM 2909 O O . ALA A 1 432 ? 133.206 83.092 -4.596 1.00 34.37 400 ALA A O 1
ATOM 2911 N N . ARG A 1 433 ? 131.887 84.855 -5.035 1.00 35.31 401 ARG A N 1
ATOM 2912 C CA . ARG A 1 433 ? 132.405 85.589 -3.894 1.00 32.28 401 ARG A CA 1
ATOM 2913 C C . ARG A 1 433 ? 131.870 84.965 -2.604 1.00 26.02 401 ARG A C 1
ATOM 2914 O O . ARG A 1 433 ? 132.571 84.813 -1.607 1.00 29.43 401 ARG A O 1
ATOM 2922 N N . PHE A 1 434 ? 130.633 84.552 -2.651 1.00 27.26 402 PHE A N 1
ATOM 2923 C CA . PHE A 1 434 ? 130.021 83.987 -1.474 1.00 30.21 402 PHE A CA 1
ATOM 2924 C C . PHE A 1 434 ? 130.775 82.719 -1.093 1.00 37.04 402 PHE A C 1
ATOM 2925 O O . PHE A 1 434 ? 131.179 82.565 0.043 1.00 31.32 402 PHE A O 1
ATOM 2933 N N . LEU A 1 435 ? 131.039 81.843 -2.062 1.00 35.27 403 LEU A N 1
ATOM 2934 C CA . LEU A 1 435 ? 131.786 80.616 -1.778 1.00 30.84 403 LEU A CA 1
ATOM 2935 C C . LEU A 1 435 ? 133.094 80.951 -1.182 1.00 22.69 403 LEU A C 1
ATOM 2936 O O . LEU A 1 435 ? 133.577 80.261 -0.271 1.00 33.27 403 LEU A O 1
ATOM 2941 N N . THR A 1 436 ? 133.760 81.958 -1.711 1.00 28.11 404 THR A N 1
ATOM 2942 C CA . THR A 1 436 ? 135.034 82.266 -1.120 1.00 29.96 404 THR A CA 1
ATOM 2943 C C . THR A 1 436 ? 134.931 82.833 0.299 1.00 36.91 404 THR A C 1
ATOM 2944 O O . THR A 1 436 ? 135.734 82.487 1.184 1.00 31.96 404 THR A O 1
ATOM 2948 N N . SER A 1 437 ? 133.818 83.493 0.585 1.00 30.83 405 SER A N 1
ATOM 2949 C CA . SER A 1 437 ? 133.529 83.887 1.970 1.00 30.96 405 SER A CA 1
ATOM 2950 C C . SER A 1 437 ? 133.270 82.701 2.883 1.00 25.52 405 SER A C 1
ATOM 2951 O O . SER A 1 437 ? 133.807 82.666 3.969 1.00 28.57 405 SER A O 1
ATOM 2954 N N . LEU A 1 438 ? 132.436 81.758 2.456 1.00 30.26 406 LEU A N 1
ATOM 2955 C CA . LEU A 1 438 ? 132.274 80.518 3.185 1.00 31.87 406 LEU A CA 1
ATOM 2956 C C . LEU A 1 438 ? 133.619 79.804 3.437 1.00 37.27 406 LEU A C 1
ATOM 2957 O O . LEU A 1 438 ? 133.845 79.274 4.518 1.00 33.78 406 LEU A O 1
ATOM 2962 N N . ALA A 1 439 ? 134.510 79.795 2.449 1.00 33.11 407 ALA A N 1
ATOM 2963 C CA . ALA A 1 439 ? 135.814 79.140 2.613 1.00 33.80 407 ALA A CA 1
ATOM 2964 C C . ALA A 1 439 ? 136.648 79.781 3.686 1.00 30.11 407 ALA A C 1
ATOM 2965 O O . ALA A 1 439 ? 137.279 79.087 4.482 1.00 29.75 407 ALA A O 1
ATOM 2967 N N . GLU A 1 440 ? 136.781 81.100 3.632 1.00 28.67 408 GLU A N 1
ATOM 2968 C CA . GLU A 1 440 ? 137.513 81.819 4.676 1.00 34.77 408 GLU A CA 1
ATOM 2969 C C . GLU A 1 440 ? 136.964 81.459 6.028 1.00 29.41 408 GLU A C 1
ATOM 2970 O O . GLU A 1 440 ? 137.708 81.252 6.990 1.00 33.96 408 GLU A O 1
ATOM 2976 N N . ALA A 1 441 ? 135.657 81.505 6.127 1.00 29.23 409 ALA A N 1
ATOM 2977 C CA . ALA A 1 441 ? 135.030 81.198 7.412 1.00 34.35 409 ALA A CA 1
ATOM 2978 C C . ALA A 1 441 ? 135.435 79.806 7.861 1.00 29.84 409 ALA A C 1
ATOM 2979 O O . ALA A 1 441 ? 135.873 79.600 8.990 1.00 34.34 409 ALA A O 1
ATOM 2981 N N . TRP A 1 442 ? 135.184 78.834 7.000 1.00 32.51 410 TRP A N 1
ATOM 2982 C CA . TRP A 1 442 ? 135.474 77.433 7.317 1.00 31.92 410 TRP A CA 1
ATOM 2983 C C . TRP A 1 442 ? 136.936 77.235 7.716 1.00 31.02 410 TRP A C 1
ATOM 2984 O O . TRP A 1 442 ? 137.225 76.572 8.710 1.00 31.26 410 TRP A O 1
ATOM 2995 N N . THR A 1 443 ? 137.857 77.927 7.061 1.00 31.07 411 THR A N 1
ATOM 2996 C CA . THR A 1 443 ? 139.245 77.758 7.430 1.00 32.19 411 THR A CA 1
ATOM 2997 C C . THR A 1 443 ? 139.499 78.254 8.830 1.00 43.24 411 THR A C 1
ATOM 2998 O O . THR A 1 443 ? 140.487 77.872 9.447 1.00 37.30 411 THR A O 1
ATOM 3002 N N . HIS A 1 444 ? 138.614 79.108 9.345 1.00 33.98 412 HIS A N 1
ATOM 3003 C CA . HIS A 1 444 ? 138.832 79.662 10.674 1.00 33.93 412 HIS A CA 1
ATOM 3004 C C . HIS A 1 444 ? 138.042 78.899 11.716 1.00 30.22 412 HIS A C 1
ATOM 3005 O O . HIS A 1 444 ? 138.108 79.214 12.905 1.00 30.25 412 HIS A O 1
ATOM 3012 N N . GLY A 1 445 ? 137.251 77.939 11.257 1.00 32.70 413 GLY A N 1
ATOM 3013 C CA . GLY A 1 445 ? 136.551 77.031 12.144 1.00 32.21 413 GLY A CA 1
ATOM 3014 C C . GLY A 1 445 ? 135.079 77.352 12.226 1.00 38.84 413 GLY A C 1
ATOM 3015 O O . GLY A 1 445 ? 134.333 76.729 12.967 1.00 37.89 413 GLY A O 1
ATOM 3016 N N . VAL A 1 446 ? 134.608 78.262 11.398 1.00 36.71 414 VAL A N 1
ATOM 3017 C CA . VAL A 1 446 ? 133.168 78.422 11.305 1.00 33.53 414 VAL A CA 1
ATOM 3018 C C . VAL A 1 446 ? 132.606 77.180 10.651 1.00 35.90 414 VAL A C 1
ATOM 3019 O O . VAL A 1 446 ? 133.126 76.749 9.621 1.00 37.44 414 VAL A O 1
ATOM 3023 N N . PRO A 1 447 ? 131.514 76.618 11.203 1.00 44.56 415 PRO A N 1
ATOM 3024 C CA . PRO A 1 447 ? 131.074 75.277 10.783 1.00 47.86 415 PRO A CA 1
ATOM 3025 C C . PRO A 1 447 ? 130.227 75.269 9.519 1.00 43.82 415 PRO A C 1
ATOM 3026 O O . PRO A 1 447 ? 129.098 74.821 9.525 1.00 42.04 415 PRO A O 1
ATOM 3030 N N . VAL A 1 448 ? 130.847 75.608 8.401 1.00 42.69 416 VAL A N 1
ATOM 3031 C CA . VAL A 1 448 ? 130.203 75.479 7.121 1.00 38.89 416 VAL A CA 1
ATOM 3032 C C . VAL A 1 448 ? 129.904 73.994 6.875 1.00 37.57 416 VAL A C 1
ATOM 3033 O O . VAL A 1 448 ? 130.712 73.127 7.192 1.00 40.64 416 VAL A O 1
ATOM 3037 N N . ASP A 1 449 ? 128.770 73.732 6.261 1.00 37.91 417 ASP A N 1
ATOM 3038 C CA . ASP A 1 449 ? 128.413 72.404 5.822 1.00 41.54 417 ASP A CA 1
ATOM 3039 C C . ASP A 1 449 ? 128.520 72.298 4.314 1.00 34.45 417 ASP A C 1
ATOM 3040 O O . ASP A 1 449 ? 127.667 72.790 3.567 1.00 40.25 417 ASP A O 1
ATOM 3045 N N . TRP A 1 450 ? 129.601 71.692 3.843 1.00 35.21 418 TRP A N 1
ATOM 3046 C CA . TRP A 1 450 ? 129.918 71.741 2.415 1.00 31.88 418 TRP A CA 1
ATOM 3047 C C . TRP A 1 450 ? 128.947 71.007 1.515 1.00 37.40 418 TRP A C 1
ATOM 3048 O O . TRP A 1 450 ? 128.805 71.373 0.351 1.00 40.40 418 TRP A O 1
ATOM 3059 N N . ASP A 1 451 ? 128.176 70.082 2.090 1.00 40.78 419 ASP A N 1
ATOM 3060 C CA . ASP A 1 451 ? 127.065 69.441 1.392 1.00 39.37 419 ASP A CA 1
ATOM 3061 C C . ASP A 1 451 ? 126.030 70.431 0.845 1.00 52.96 419 ASP A C 1
ATOM 3062 O O . ASP A 1 451 ? 125.310 70.111 -0.107 1.00 41.37 419 ASP A O 1
ATOM 3067 N N . THR A 1 452 ? 125.950 71.635 1.421 1.00 38.71 420 THR A N 1
ATOM 3068 C CA . THR A 1 452 ? 124.862 72.532 1.075 1.00 39.99 420 THR A CA 1
ATOM 3069 C C . THR A 1 452 ? 125.190 73.319 -0.175 1.00 40.89 420 THR A C 1
ATOM 3070 O O . THR A 1 452 ? 124.340 74.024 -0.718 1.00 43.90 420 THR A O 1
ATOM 3074 N N . VAL A 1 453 ? 126.437 73.207 -0.617 1.00 39.60 421 VAL A N 1
ATOM 3075 C CA . VAL A 1 453 ? 126.880 73.854 -1.830 1.00 40.37 421 VAL A CA 1
ATOM 3076 C C . VAL A 1 453 ? 126.917 72.854 -2.973 1.00 51.84 421 VAL A C 1
ATOM 3077 O O . VAL A 1 453 ? 127.742 71.959 -3.001 1.00 42.74 421 VAL A O 1
ATOM 3081 N N . ARG A 1 454 ? 126.053 73.041 -3.949 1.00 55.34 422 ARG A N 1
ATOM 3082 C CA . ARG A 1 454 ? 125.859 72.022 -4.935 1.00 61.40 422 ARG A CA 1
ATOM 3083 C C . ARG A 1 454 ? 126.446 72.435 -6.260 1.00 63.09 422 ARG A C 1
ATOM 3084 O O . ARG A 1 454 ? 126.456 73.612 -6.625 1.00 58.15 422 ARG A O 1
ATOM 3092 N N . PRO A 1 455 ? 127.053 71.467 -6.933 1.00 67.09 423 PRO A N 1
ATOM 3093 C CA . PRO A 1 455 ? 127.299 71.612 -8.350 1.00 63.57 423 PRO A CA 1
ATOM 3094 C C . PRO A 1 455 ? 126.028 72.035 -9.075 1.00 54.69 423 PRO A C 1
ATOM 3095 O O . PRO A 1 455 ? 126.120 72.796 -10.026 1.00 59.03 423 PRO A O 1
#

Organism: NCBI:txid67257

Foldseek 3Di:
DFLWEDLKAKAKAADQDLLVRLVVLVVVLVCLVPPVPDDRVVRNVVRDDPDDHYFWMKMAIDNDSVSSNVQSVCSSVVHDDARIATFGAFFQLQQEEEEFEFDDQADAQQQLQACPTGPQLVVLLVVLQVLQVVQDDFGLSCASNVDPPGDHCLQLLNVQSSFLSLLLSLVRSCVLQPRDHQEYEYFQSRVLSRLCNQQQFPSNLSSLLRNQVSVLCNVFFQFKFKKKKQAAPVVVCVVCVVVPQQKDFAEDQARRITMMMGGPVSLVVSCVVCVVVVIHMGTDPGRGGWQGDVLVVSLVVQLVSFQPTATAATNHFYQAQQVRHTDRSRPCGSVVSSSSRHHYRNNLSNLVVVLVVGNAEYEYSGSADDSQVSSVNHCVVVVGNHHYDYAHHHVGNHPSRRVVRVRNSVSRPHDGNSVSYHD

InterPro domains:
  IPR001227 Acyl transferase domain superfamily [G3DSA:3.40.366.10] (587-889)
  IPR001227 Acyl transferase domain superfamily [G3DSA:3.40.366.10] (2682-2988)
  IPR002364 Quinone oxidoreductase/zeta-crystallin, conserved site [PS01162] (1578-1599)
  IPR006162 Phosphopantetheine attachment site [PS00012] (2075-2090)
  IPR009081 Phosphopantetheine binding ACP domain [PF00550] (2050-2115)
  IPR009081 Phosphopantetheine binding ACP domain [PF00550] (3599-3665)
  IPR009081 Phosphopantetheine binding ACP domain [PS50075] (2045-2120)
  IPR009081 Phosphopantetheine binding ACP domain [PS50075] (3594-3669)
  IPR011032 GroES-like superfamily [SSF50129] (1453-1583)
  IPR013154 Alcohol dehydrogenase-like, N-terminal [PF08240] (1469-1525)
  IPR013968 Polyketide synthase-like, ketoreductase domain [PF08659] (1763-1941)
  IPR013968 Polyketide synthase-like, ketoreductase domain [PF08659] (3308-3485)
  IPR014030 Beta-ketoacyl synthase-like, N-terminal domain [PF00109] (34-284)
  IPR014030 Beta-ketoacyl synthase-like, N-terminal domain [PF00109] (2141-2391)
  IPR014031 Beta-ketoacyl synthase, C-terminal domain [PF02801] (292-409)
  IPR014031 Beta-ketoacyl synthase, C-terminal domain [PF02801] (2399-2516)
  IPR014043 Acyl transferase domain [PF00698] (587-904)
  IPR014043 Acyl transferase domain [PF00698] (2682-3003)
  IPR014043 Acyl transferase domain [SM00827] (589-886)
  IPR014043 Acyl transferase domain [SM00827] (2684-2985)

B-factor: mean 37.81, std 13.39, range [19.01, 120.51]

Nearest PDB structures (foldseek):
  6iyr-assembly1_A  TM=1.002E+00  e=3.744E-92  Streptomyces albus subsp. albus
  7s6b-assembly1_B  TM=9.672E-01  e=8.844E-58  Streptomyces lasalocidi
  7s6b-assembly1_A  TM=9.697E-01  e=5.797E-57  Streptomyces lasalocidi
  7s6c-assembly1_A  TM=9.774E-01  e=1.384E-55  Saccharopolyspora erythraea
  7s6d-assembly1_A  TM=9.715E-01  e=2.642E-55  Saccharopolyspora erythraea

Radius of gyration: 22.31 Å; Cα contacts (8 Å, |Δi|>4): 971; chains: 1; bounding box: 53×62×43 Å

Secondary structure (DSSP, 8-state):
--SEE-SSEEEEEEESSHHHHHHHHHHHHHHHHTTSS--HHHHHHHHSTTSPPPSEEEEEEESSHHHHHHHHHHHHTT---TTEEEEE--TTTTSPEEEE--TT---TTTTTTHHHH-HHHHHHHHHHHHHHTTT-SS-HHHHHHT-TTSPPTTSHHHHHHHHHHHHHHHHHHHHHTT---SEEEE-TTHHHHHHHHHTSS-HHHHHHHHHHHHHHGGGGTTS-EEEEE-S-HHHHHHHHHTTGGGEEEEEEEETTEEEEEE-HHHHHHHHHHHHHTT--EEEES-----SSGGGGGGHHHHHHHTTT------SS-EE-TTTSSEE-STT-SHHHHHHHHHS-EEHHHHHHHHHHTT--EEEE-SSS-SSHHHHHHHHHHHT---EEE-S-BTTB-SHHHHHHHHHHHHHTT----GGGEE-